Protein AF-A0AAP0H969-F1 (afdb_monomer)

Organism: NCBI:txid3103831

Foldseek 3Di:
DVVVLVVCCVPPVVADDKDFQDWDADAPCLQDPVNQKDWDDVVSNVVDCNDDPVLVCLQVDPDDQVRSWDFAWDQAPVRDIDPGTWTWHWDDDPVDIIIMTHDHSNVSCVVRVVVHDHRDGIDTDMDGDDDPDPPDPDDDDDDDDDDDDDDDPDCVVVVVVVQDCVLLVVLLCLLLVDDQAFDAFDQPDPDPPDPPPPPPDDPDDPDDDDDDPQPDFDWDQFLNDTDTWGADPQRRDGQPPLWDQDPQVSTIHANWFAADVVSRGTHHQQSVLSVLCSLLSVLVVLVVLLVVLVVQLVVQCVVPVDDSVVSCVVVVVSVVSNVVSVVVNVVSVVVSVVVLVCQQQVHGNVCVVVCVPVVHPDSQRPGRVVSNCVRNPDDRDDHPDDPPDDDDPVSVVSVVPDPCVCVVPPPPDDDDPPVPDDDPDDDDDDDDDDDDDDDDDDDDDDDDDDPVVVVVVVVVVVVVVVVVVVVVVVVVVVVVD

Solvent-accessible surface area (backbone atoms only — not comparable to full-atom values): 29654 Å² total; per-residue (Å²): 108,73,66,62,53,52,50,48,34,45,71,74,65,70,47,91,53,82,40,81,48,46,73,48,61,48,48,72,70,46,62,35,71,92,64,22,26,40,79,47,69,50,85,48,42,74,80,41,94,74,68,54,76,65,58,50,48,46,45,64,49,93,66,63,84,86,69,30,51,46,82,40,79,45,72,44,99,84,76,44,70,51,93,62,63,24,35,40,31,61,47,80,52,101,91,48,70,40,40,34,40,24,88,44,39,33,61,57,44,64,79,42,40,93,80,52,60,78,78,35,77,74,41,83,42,72,44,72,72,80,79,91,60,103,59,86,90,70,86,81,82,90,82,85,83,87,82,89,82,85,88,81,88,67,69,67,63,61,55,54,66,71,59,46,69,66,53,49,56,50,24,50,48,45,32,56,71,41,68,25,33,54,55,72,59,48,75,82,67,96,74,73,70,92,72,76,70,71,86,79,58,82,84,83,84,83,84,84,86,82,94,68,89,70,66,70,66,46,77,42,78,45,84,90,41,80,42,78,29,52,58,35,82,93,39,58,39,71,36,53,89,60,35,44,73,39,78,89,77,69,41,38,23,36,49,34,31,49,76,39,79,93,57,72,43,57,36,11,63,54,14,39,50,36,43,53,51,27,42,40,52,49,26,52,46,31,49,48,54,33,53,52,30,51,50,52,39,51,50,47,20,65,77,66,74,43,54,72,69,56,23,30,68,75,39,51,68,40,45,52,46,36,57,50,25,56,59,48,34,58,56,40,36,49,52,33,54,52,52,49,52,26,38,43,52,46,46,38,60,47,44,59,78,64,51,66,48,77,92,37,85,60,66,63,49,71,46,47,71,55,18,39,43,59,65,67,65,51,83,73,71,81,76,74,62,70,93,80,62,80,83,60,74,71,61,55,55,64,70,70,66,52,95,56,65,64,66,76,69,64,79,78,78,81,96,73,87,74,84,73,81,77,80,82,81,78,84,86,83,89,82,88,84,87,86,82,83,80,91,76,95,82,79,92,79,84,82,78,82,60,65,70,58,54,53,53,50,53,54,51,54,51,54,51,51,53,52,51,52,53,52,51,53,60,51,58,57,61,75,75,112

pLDDT: mean 70.91, std 24.09, range [22.77, 98.5]

Structure (mmCIF, N/CA/C/O backbone):
data_AF-A0AAP0H969-F1
#
_entry.id   AF-A0AAP0H969-F1
#
loop_
_atom_site.group_PDB
_atom_site.id
_atom_site.type_symbol
_atom_site.label_atom_id
_atom_site.label_alt_id
_atom_site.label_comp_id
_atom_site.label_asym_id
_atom_site.label_entity_id
_atom_site.label_seq_id
_atom_site.pdbx_PDB_ins_code
_atom_site.Cartn_x
_atom_site.Cartn_y
_atom_site.Cartn_z
_atom_site.occupancy
_atom_site.B_iso_or_equiv
_atom_site.auth_seq_id
_atom_site.auth_comp_id
_atom_site.auth_asym_id
_atom_site.auth_atom_id
_atom_site.pdbx_PDB_model_num
ATOM 1 N N . MET A 1 1 ? 0.855 -32.488 21.140 1.00 57.16 1 MET A N 1
ATOM 2 C CA . MET A 1 1 ? -0.018 -32.029 22.242 1.00 57.16 1 MET A CA 1
ATOM 3 C C . MET A 1 1 ? -0.793 -30.759 21.881 1.00 57.16 1 MET A C 1
ATOM 5 O O . MET A 1 1 ? -2.010 -30.828 21.878 1.00 57.16 1 MET A O 1
ATOM 9 N N . ALA A 1 2 ? -0.150 -29.640 21.509 1.00 58.09 2 ALA A N 1
ATOM 10 C CA . ALA A 1 2 ? -0.858 -28.373 21.246 1.00 58.09 2 ALA A CA 1
ATOM 11 C C . ALA A 1 2 ? -1.920 -28.429 20.121 1.00 58.09 2 ALA A C 1
ATOM 13 O O . ALA A 1 2 ? -3.011 -27.907 20.310 1.00 58.09 2 ALA A O 1
ATOM 14 N N . GLU A 1 3 ? -1.651 -29.081 18.982 1.00 63.78 3 GLU A N 1
ATOM 15 C CA . GLU A 1 3 ? -2.637 -29.186 17.883 1.00 63.78 3 GLU A CA 1
ATOM 16 C C . GLU A 1 3 ? -3.805 -30.135 18.209 1.00 63.78 3 GLU A C 1
ATOM 18 O O . GLU A 1 3 ? -4.959 -29.781 17.998 1.00 63.78 3 GLU A O 1
ATOM 23 N N . GLN A 1 4 ? -3.531 -31.278 18.848 1.00 65.50 4 GLN A N 1
ATOM 24 C CA . GLN A 1 4 ? -4.569 -32.210 19.321 1.00 65.50 4 GLN A CA 1
ATOM 25 C C . GLN A 1 4 ? -5.479 -31.577 20.389 1.00 65.50 4 GLN A C 1
ATOM 27 O O . GLN A 1 4 ? -6.685 -31.802 20.396 1.00 65.50 4 GLN A O 1
ATOM 32 N N . LEU A 1 5 ? -4.913 -30.747 21.274 1.00 63.84 5 LEU A N 1
ATOM 33 C CA . LEU A 1 5 ? -5.665 -29.989 22.277 1.00 63.84 5 LEU A CA 1
ATOM 34 C C . LEU A 1 5 ? -6.575 -28.935 21.627 1.00 63.84 5 LEU A C 1
ATOM 36 O O . LEU A 1 5 ? -7.718 -28.765 22.052 1.00 63.84 5 LEU A O 1
ATOM 40 N N . LYS A 1 6 ? -6.092 -28.245 20.585 1.00 64.56 6 LYS A N 1
ATOM 41 C CA . LYS A 1 6 ? -6.898 -27.281 19.821 1.00 64.56 6 LYS A CA 1
ATOM 42 C C . LYS A 1 6 ? -8.072 -27.956 19.120 1.00 64.56 6 LYS A C 1
ATOM 44 O O . LYS A 1 6 ? -9.184 -27.439 19.180 1.00 64.56 6 LYS A O 1
ATOM 49 N N . GLU A 1 7 ? -7.832 -29.107 18.503 1.00 68.12 7 GLU A N 1
ATOM 50 C CA . GLU A 1 7 ? -8.846 -29.881 17.789 1.00 68.12 7 GLU A CA 1
ATOM 51 C C . GLU A 1 7 ? -9.925 -30.429 18.738 1.00 68.12 7 GLU A C 1
ATOM 53 O O . GLU A 1 7 ? -11.113 -30.195 18.515 1.00 68.12 7 GLU A O 1
ATOM 58 N N . PHE A 1 8 ? -9.527 -31.034 19.864 1.00 66.81 8 PHE A N 1
ATOM 59 C CA . PHE A 1 8 ? -10.452 -31.532 20.892 1.00 66.81 8 PHE A CA 1
ATOM 60 C C . PHE A 1 8 ? -11.351 -30.426 21.462 1.00 66.81 8 PHE A C 1
ATOM 62 O O . PHE A 1 8 ? -12.562 -30.587 21.593 1.00 66.81 8 PHE A O 1
ATOM 69 N N . ILE A 1 9 ? -10.792 -29.253 21.762 1.00 60.72 9 ILE A N 1
ATOM 70 C CA . ILE A 1 9 ? -11.571 -28.144 22.330 1.00 60.72 9 ILE A CA 1
ATOM 71 C C . ILE A 1 9 ? -12.505 -27.509 21.288 1.00 60.72 9 ILE A C 1
ATOM 73 O O . ILE A 1 9 ? -13.630 -27.127 21.633 1.00 60.72 9 ILE A O 1
ATOM 77 N N . ALA A 1 10 ? -12.066 -27.401 20.031 1.00 62.59 10 ALA A N 1
ATOM 78 C CA . ALA A 1 10 ? -12.875 -26.847 18.948 1.00 62.59 10 ALA A CA 1
ATOM 79 C C . ALA A 1 10 ? -14.068 -27.753 18.603 1.00 62.59 10 ALA A C 1
ATOM 81 O O . ALA A 1 10 ? -15.178 -27.255 18.406 1.00 62.59 10 ALA A O 1
ATOM 82 N N . ILE A 1 11 ? -13.849 -29.070 18.571 1.00 61.59 11 ILE A N 1
ATOM 83 C CA . ILE A 1 11 ? -14.847 -30.061 18.152 1.00 61.59 11 ILE A CA 1
ATOM 84 C C . ILE A 1 11 ? -15.749 -30.474 19.321 1.00 61.59 11 ILE A C 1
ATOM 86 O O . ILE A 1 11 ? -16.973 -30.463 19.190 1.00 61.59 11 ILE A O 1
ATOM 90 N N . GLU A 1 12 ? -15.167 -30.803 20.475 1.00 60.12 12 GLU A N 1
ATOM 91 C CA . GLU A 1 12 ? -15.878 -31.473 21.570 1.00 60.12 12 GLU A CA 1
ATOM 92 C C . GLU A 1 12 ? -16.377 -30.488 22.635 1.00 60.12 12 GLU A C 1
ATOM 94 O O . GLU A 1 12 ? -17.514 -30.587 23.097 1.00 60.12 12 GLU A O 1
ATOM 99 N N . MET A 1 13 ? -15.585 -29.460 22.965 1.00 58.41 13 MET A N 1
ATOM 100 C CA . MET A 1 13 ? -15.967 -28.442 23.960 1.00 58.41 13 MET A CA 1
ATOM 101 C C . MET A 1 13 ? -16.641 -27.189 23.366 1.00 58.41 13 MET A C 1
ATOM 103 O O . MET A 1 13 ? -17.034 -26.292 24.121 1.00 58.41 13 MET A O 1
ATOM 107 N N . ARG A 1 14 ? -16.778 -27.101 22.029 1.00 57.84 14 ARG A N 1
ATOM 108 C CA . ARG A 1 14 ? -17.300 -25.925 21.291 1.00 57.84 14 ARG A CA 1
ATOM 109 C C . ARG A 1 14 ? -16.652 -24.603 21.749 1.00 57.84 14 ARG A C 1
ATOM 111 O O . ARG A 1 14 ? -17.322 -23.580 21.914 1.00 57.84 14 ARG A O 1
ATOM 118 N N . GLY A 1 15 ? -15.352 -24.627 22.044 1.00 54.31 15 GLY A N 1
ATOM 119 C CA . GLY A 1 15 ? -14.574 -23.460 22.466 1.00 54.31 15 GLY A CA 1
ATOM 120 C C . GLY A 1 15 ? -13.807 -22.841 21.300 1.00 54.31 15 GLY A C 1
ATOM 121 O O . GLY A 1 15 ? -13.192 -23.564 20.529 1.00 54.31 15 GLY A O 1
ATOM 122 N N . SER A 1 16 ? -13.821 -21.510 21.170 1.00 53.31 16 SER A N 1
ATOM 123 C CA . SER A 1 16 ? -13.221 -20.808 20.022 1.00 53.31 16 SER A CA 1
ATOM 124 C C . SER A 1 16 ? -11.911 -20.065 20.320 1.00 53.31 16 SER A C 1
ATOM 126 O O . SER A 1 16 ? -11.295 -19.563 19.386 1.00 53.31 16 SER A O 1
ATOM 128 N N . ASP A 1 17 ? -11.483 -19.960 21.584 1.00 61.09 17 ASP A N 1
ATOM 129 C CA . ASP A 1 17 ? -10.310 -19.154 21.964 1.00 61.09 17 ASP A CA 1
ATOM 130 C C . ASP A 1 17 ? -9.512 -19.818 23.101 1.00 61.09 17 ASP A C 1
ATOM 132 O O . ASP A 1 17 ? -9.877 -19.735 24.278 1.00 61.09 17 ASP A O 1
ATOM 136 N N . ILE A 1 18 ? -8.444 -20.529 22.725 1.00 66.69 18 ILE A N 1
ATOM 137 C CA . ILE A 1 18 ? -7.465 -21.127 23.642 1.00 66.69 18 ILE A CA 1
ATOM 138 C C . ILE A 1 18 ? -6.246 -20.216 23.663 1.00 66.69 18 ILE A C 1
ATOM 140 O O . ILE A 1 18 ? -5.644 -19.956 22.619 1.00 66.69 18 ILE A O 1
ATOM 144 N N . LYS A 1 19 ? -5.846 -19.773 24.854 1.00 68.81 19 LYS A N 1
ATOM 145 C CA . LYS A 1 19 ? -4.654 -18.944 25.035 1.00 68.81 19 LYS A CA 1
ATOM 146 C C . LYS A 1 19 ? -3.649 -19.638 25.937 1.00 68.81 19 LYS A C 1
ATOM 148 O O . LYS A 1 19 ? -4.025 -20.274 26.921 1.00 68.81 19 LYS A O 1
ATOM 153 N N . LEU A 1 20 ? -2.371 -19.507 25.591 1.00 74.06 20 LEU A N 1
ATOM 154 C CA . LEU A 1 20 ? -1.280 -19.876 26.484 1.00 74.06 20 LEU A CA 1
ATOM 155 C C . LEU A 1 20 ? -1.311 -18.900 27.663 1.00 74.06 20 LEU A C 1
ATOM 157 O O . LEU A 1 20 ? -1.210 -17.692 27.459 1.00 74.06 20 LEU A O 1
ATOM 161 N N . VAL A 1 21 ? -1.510 -19.415 28.873 1.00 72.31 21 VAL A N 1
ATOM 162 C CA . VAL A 1 21 ? -1.667 -18.600 30.083 1.00 72.31 21 VAL A CA 1
ATOM 163 C C . VAL A 1 21 ? -0.302 -18.281 30.671 1.00 72.31 21 VAL A C 1
ATOM 165 O O . VAL A 1 21 ? 0.011 -17.114 30.900 1.00 72.31 21 VAL A O 1
ATOM 168 N N . PHE A 1 22 ? 0.513 -19.312 30.899 1.00 77.56 22 PHE A N 1
ATOM 169 C CA . PHE A 1 22 ? 1.879 -19.174 31.384 1.00 77.56 22 PHE A CA 1
ATOM 170 C C . PHE A 1 22 ? 2.705 -20.433 31.111 1.00 77.56 22 PHE A C 1
ATOM 172 O O . PHE A 1 22 ? 2.184 -21.514 30.829 1.00 77.56 22 PHE A O 1
ATOM 179 N N . GLN A 1 23 ? 4.010 -20.247 31.240 1.00 82.88 23 GLN A N 1
ATOM 180 C CA . GLN A 1 23 ? 5.067 -21.219 31.054 1.00 82.88 23 GLN A CA 1
ATOM 181 C C . GLN A 1 23 ? 5.883 -21.323 32.344 1.00 82.88 23 GLN A C 1
ATOM 183 O O . GLN A 1 23 ? 6.431 -20.322 32.821 1.00 82.88 23 GLN A O 1
ATOM 188 N N . LYS A 1 24 ? 5.961 -22.520 32.936 1.00 81.44 24 LYS A N 1
ATOM 189 C CA . LYS A 1 24 ? 6.675 -22.732 34.206 1.00 81.44 24 LYS A CA 1
ATOM 190 C C . LYS A 1 24 ? 7.441 -24.058 34.233 1.00 81.44 24 LYS A C 1
ATOM 192 O O . LYS A 1 24 ? 7.007 -25.053 33.664 1.00 81.44 24 LYS A O 1
ATOM 197 N N . VAL A 1 25 ? 8.587 -24.043 34.918 1.00 83.56 25 VAL A N 1
ATOM 198 C CA . VAL A 1 25 ? 9.307 -25.243 35.366 1.00 83.56 25 VAL A CA 1
ATOM 199 C C . VAL A 1 25 ? 8.733 -25.671 36.713 1.00 83.56 25 VAL A C 1
ATOM 201 O O . VAL A 1 25 ? 8.605 -24.846 37.621 1.00 83.56 25 VAL A O 1
ATOM 204 N N . PHE A 1 26 ? 8.376 -26.945 36.842 1.00 83.31 26 PHE A N 1
ATOM 205 C CA . PHE A 1 26 ? 7.878 -27.491 38.100 1.00 83.31 26 PHE A CA 1
ATOM 206 C C . PHE A 1 26 ? 9.031 -27.762 39.064 1.00 83.31 26 PHE A C 1
ATOM 208 O O . PHE A 1 26 ? 9.969 -28.493 38.736 1.00 83.31 26 PHE A O 1
ATOM 215 N N . TYR A 1 27 ? 8.939 -27.169 40.253 1.00 83.44 27 TYR A N 1
ATOM 216 C CA . TYR A 1 27 ? 9.894 -27.369 41.339 1.00 83.44 27 TYR A CA 1
ATOM 217 C C . TYR A 1 27 ? 9.342 -28.361 42.364 1.00 83.44 27 TYR A C 1
ATOM 219 O O . TYR A 1 27 ? 8.133 -28.566 42.452 1.00 83.44 27 TYR A O 1
ATOM 227 N N . ARG A 1 28 ? 10.214 -28.896 43.226 1.00 82.62 28 ARG A N 1
ATOM 228 C CA . ARG A 1 28 ? 9.840 -29.790 44.336 1.00 82.62 28 ARG A CA 1
ATOM 229 C C . ARG A 1 28 ? 8.689 -29.260 45.201 1.00 82.62 28 ARG A C 1
ATOM 231 O O . ARG A 1 28 ? 7.861 -30.021 45.686 1.00 82.62 28 ARG A O 1
ATOM 238 N N . SER A 1 29 ? 8.615 -27.945 45.402 1.00 83.56 29 SER A N 1
ATOM 239 C CA . SER A 1 29 ? 7.523 -27.311 46.151 1.00 83.56 29 SER A CA 1
ATOM 240 C C . SER A 1 29 ? 6.157 -27.441 45.471 1.00 83.56 29 SER A C 1
ATOM 242 O O . SER A 1 29 ? 5.151 -27.491 46.170 1.00 83.56 29 SER A O 1
ATOM 244 N N . ASP A 1 30 ? 6.114 -27.537 44.141 1.00 84.19 30 ASP A N 1
ATOM 245 C CA . ASP A 1 30 ? 4.881 -27.743 43.381 1.00 84.19 30 ASP A CA 1
ATOM 246 C C . ASP A 1 30 ? 4.470 -29.235 43.360 1.00 84.19 30 ASP A C 1
ATOM 248 O O . ASP A 1 30 ? 3.314 -29.542 43.096 1.00 84.19 30 ASP A O 1
ATOM 252 N N . THR A 1 31 ? 5.368 -30.183 43.658 1.00 82.38 31 THR A N 1
ATOM 253 C CA . THR A 1 31 ? 5.072 -31.635 43.617 1.00 82.38 31 THR A CA 1
ATOM 254 C C . THR A 1 31 ? 4.780 -32.240 44.996 1.00 82.38 31 THR A C 1
ATOM 256 O O . THR A 1 31 ? 4.167 -33.306 45.101 1.00 82.38 31 THR A O 1
ATOM 259 N N . LEU A 1 32 ? 5.160 -31.552 46.078 1.00 85.56 32 LEU A N 1
ATOM 260 C CA . LEU A 1 32 ? 4.980 -32.013 47.457 1.00 85.56 32 LEU A CA 1
ATOM 261 C C . LEU A 1 32 ? 3.502 -32.159 47.858 1.00 85.56 32 LEU A C 1
ATOM 263 O O . LEU A 1 32 ? 2.730 -31.196 47.867 1.00 85.56 32 LEU A O 1
ATOM 267 N N . LYS A 1 33 ? 3.137 -33.360 48.330 1.00 86.62 33 LYS A N 1
ATOM 268 C CA . LYS A 1 33 ? 1.791 -33.673 48.846 1.00 86.62 33 LYS A CA 1
ATOM 269 C C . LYS A 1 33 ? 1.359 -32.767 50.001 1.00 86.62 33 LYS A C 1
ATOM 271 O O . LYS A 1 33 ? 0.181 -32.453 50.116 1.00 86.62 33 LYS A O 1
ATOM 276 N N . SER A 1 34 ? 2.299 -32.356 50.852 1.00 86.19 34 SER A N 1
ATOM 277 C CA . SER A 1 34 ? 2.028 -31.493 52.008 1.00 86.19 34 SER A CA 1
ATOM 278 C C . SER A 1 34 ? 1.572 -30.087 51.617 1.00 86.19 34 SER A C 1
ATOM 280 O O . SER A 1 34 ? 0.820 -29.470 52.363 1.00 86.19 34 SER A O 1
ATOM 282 N N . LEU A 1 35 ? 2.013 -29.588 50.458 1.00 84.56 35 LEU A N 1
ATOM 283 C CA . LEU A 1 35 ? 1.648 -28.266 49.955 1.00 84.56 35 LEU A CA 1
ATOM 284 C C . LEU A 1 35 ? 0.406 -28.331 49.059 1.00 84.56 35 LEU A C 1
ATOM 286 O O . LEU A 1 35 ? -0.438 -27.443 49.142 1.00 84.56 35 LEU A O 1
ATOM 290 N N . ASN A 1 36 ? 0.266 -29.390 48.248 1.00 88.62 36 ASN A N 1
ATOM 291 C CA . ASN A 1 36 ? -0.905 -29.644 47.394 1.00 88.62 36 ASN A CA 1
ATOM 292 C C . ASN A 1 36 ? -1.357 -28.403 46.594 1.00 88.62 36 ASN A C 1
ATOM 294 O O . ASN A 1 36 ? -2.546 -28.070 46.529 1.00 88.62 36 ASN A O 1
ATOM 298 N N . MET A 1 37 ? -0.386 -27.683 46.030 1.00 88.56 37 MET A N 1
ATOM 299 C CA . MET A 1 37 ? -0.633 -26.432 45.330 1.00 88.56 37 MET A CA 1
ATOM 300 C C . MET A 1 37 ? 0.379 -26.180 44.215 1.00 88.56 37 MET A C 1
ATOM 302 O O . MET A 1 37 ? 1.546 -26.542 44.346 1.00 88.56 37 MET A O 1
ATOM 306 N N . LEU A 1 38 ? -0.064 -25.496 43.161 1.00 88.38 38 LEU A N 1
ATOM 307 C CA . LEU A 1 38 ? 0.793 -24.968 42.104 1.00 88.38 38 LEU A CA 1
ATOM 308 C C . LEU A 1 38 ? 0.883 -23.450 42.212 1.00 88.38 38 LEU A C 1
ATOM 310 O O . LEU A 1 38 ? -0.125 -22.754 42.074 1.00 88.38 38 LEU A O 1
ATOM 314 N N . ASN A 1 39 ? 2.100 -22.931 42.375 1.00 87.62 39 ASN A N 1
ATOM 315 C CA . ASN A 1 39 ? 2.350 -21.492 42.289 1.00 87.62 39 ASN A CA 1
ATOM 316 C C . ASN A 1 39 ? 2.423 -21.030 40.830 1.00 87.62 39 ASN A C 1
ATOM 318 O O . ASN A 1 39 ? 3.146 -21.632 40.030 1.00 87.62 39 ASN A O 1
ATOM 322 N N . MET A 1 40 ? 1.766 -19.919 40.501 1.00 86.25 40 MET A N 1
ATOM 323 C CA . MET A 1 40 ? 1.723 -19.378 39.142 1.00 86.25 40 MET A CA 1
ATOM 324 C C . MET A 1 40 ? 2.574 -18.099 39.004 1.00 86.25 40 MET A C 1
ATOM 326 O O . MET A 1 40 ? 2.479 -17.204 39.840 1.00 86.25 40 MET A O 1
ATOM 330 N N . PRO A 1 41 ? 3.405 -17.961 37.954 1.00 81.00 41 PRO A N 1
ATOM 331 C CA . PRO A 1 41 ? 4.334 -16.840 37.813 1.00 81.00 41 PRO A CA 1
ATOM 332 C C . PRO A 1 41 ? 3.613 -15.534 37.432 1.00 81.00 41 PRO A C 1
ATOM 334 O O . PRO A 1 41 ? 3.247 -15.330 36.275 1.00 81.00 41 PRO A O 1
ATOM 337 N N . ILE A 1 42 ? 3.456 -14.611 38.389 1.00 78.94 42 ILE A N 1
ATOM 338 C CA . ILE A 1 42 ? 2.641 -13.394 38.206 1.00 78.94 42 ILE A CA 1
ATOM 339 C C . ILE A 1 42 ? 3.085 -12.485 37.049 1.00 78.94 42 ILE A C 1
ATOM 341 O O . ILE A 1 42 ? 2.235 -11.935 36.352 1.00 78.94 42 ILE A O 1
ATOM 345 N N . ASN A 1 43 ? 4.390 -12.393 36.774 1.00 79.31 43 ASN A N 1
ATOM 346 C CA . ASN A 1 43 ? 4.926 -11.557 35.690 1.00 79.31 43 ASN A CA 1
ATOM 347 C C . ASN A 1 43 ? 4.433 -11.990 34.297 1.00 79.31 43 ASN A C 1
ATOM 349 O O . ASN A 1 43 ? 4.385 -11.176 33.382 1.00 79.31 43 ASN A O 1
ATOM 353 N N . GLN A 1 44 ? 4.062 -13.264 34.124 1.00 76.62 44 GLN A N 1
ATOM 354 C CA . GLN A 1 44 ? 3.492 -13.764 32.867 1.00 76.62 44 GLN A CA 1
ATOM 355 C C . GLN A 1 44 ? 1.966 -13.603 32.817 1.00 76.62 44 GLN A C 1
ATOM 357 O O . GLN A 1 44 ? 1.389 -13.508 31.738 1.00 76.62 44 GLN A O 1
ATOM 362 N N . LEU A 1 45 ? 1.315 -13.533 33.982 1.00 73.38 45 LEU A N 1
ATOM 363 C CA . LEU A 1 45 ? -0.138 -13.415 34.107 1.00 73.38 45 LEU A CA 1
ATOM 364 C C . LEU A 1 45 ? -0.647 -11.976 33.952 1.00 73.38 45 LEU A C 1
ATOM 366 O O . LEU A 1 45 ? -1.816 -11.793 33.639 1.00 73.38 45 LEU A O 1
ATOM 370 N N . GLN A 1 46 ? 0.201 -10.961 34.159 1.00 63.09 46 GLN A N 1
ATOM 371 C CA . GLN A 1 46 ? -0.173 -9.547 33.992 1.00 63.09 46 GLN A CA 1
ATOM 372 C C . GLN A 1 46 ? -0.278 -9.104 32.522 1.00 63.09 46 GLN A C 1
ATOM 374 O O . GLN A 1 46 ? -0.998 -8.156 32.226 1.00 63.09 46 GLN A O 1
ATOM 379 N N . ASN A 1 47 ? 0.414 -9.788 31.604 1.00 54.31 47 ASN A N 1
ATOM 380 C CA . ASN A 1 47 ? 0.458 -9.425 30.179 1.00 54.31 47 ASN A CA 1
ATOM 381 C C . ASN A 1 47 ? -0.642 -10.093 29.340 1.00 54.31 47 ASN A C 1
ATOM 383 O O . ASN A 1 47 ? -0.902 -9.679 28.213 1.00 54.31 47 ASN A O 1
ATOM 387 N N . ASN A 1 48 ? -1.274 -11.133 29.880 1.00 53.59 48 ASN A N 1
ATOM 388 C CA . ASN A 1 48 ? -2.315 -11.907 29.219 1.00 53.59 48 ASN A CA 1
ATOM 389 C C . ASN A 1 48 ? -3.650 -11.615 29.917 1.00 53.59 48 ASN A C 1
ATOM 391 O O . ASN A 1 48 ? -3.665 -11.467 31.133 1.00 53.59 48 ASN A O 1
ATOM 395 N N . ASP A 1 49 ? -4.767 -11.554 29.182 1.00 63.78 49 ASP A N 1
ATOM 396 C CA . ASP A 1 49 ? -6.135 -11.396 29.724 1.00 63.78 49 ASP A CA 1
ATOM 397 C C . ASP A 1 49 ? -6.561 -12.598 30.615 1.00 63.78 49 ASP A C 1
ATOM 399 O O . ASP A 1 49 ? -7.496 -13.326 30.276 1.00 63.78 49 ASP A O 1
ATOM 403 N N . PHE A 1 50 ? -5.836 -12.883 31.699 1.00 74.50 50 PHE A N 1
ATOM 404 C CA . PHE A 1 50 ? -5.950 -14.108 32.490 1.00 74.50 50 PHE A CA 1
ATOM 405 C C . PHE A 1 50 ? -7.220 -14.137 33.343 1.00 74.50 50 PHE A C 1
ATOM 407 O O . PHE A 1 50 ? -7.881 -15.169 33.399 1.00 74.50 50 PHE A O 1
ATOM 414 N N . LEU A 1 51 ? -7.569 -13.010 33.971 1.00 74.25 51 LEU A N 1
ATOM 415 C CA . LEU A 1 51 ? -8.771 -12.860 34.792 1.00 74.25 51 LEU A CA 1
ATOM 416 C C . LEU A 1 51 ? -9.582 -11.656 34.325 1.00 74.25 51 LEU A C 1
ATOM 418 O O . LEU A 1 51 ? -9.024 -10.616 33.971 1.00 74.25 51 LEU A O 1
ATOM 422 N N . ASN A 1 52 ? -10.904 -11.783 34.353 1.00 74.38 52 ASN A N 1
ATOM 423 C CA . ASN A 1 52 ? -11.810 -10.665 34.114 1.00 74.38 52 ASN A CA 1
ATOM 424 C C . ASN A 1 52 ? -12.045 -9.841 35.398 1.00 74.38 52 ASN A C 1
ATOM 426 O O . ASN A 1 52 ? -11.734 -10.269 36.509 1.00 74.38 52 ASN A O 1
ATOM 430 N N . SER A 1 53 ? -12.621 -8.643 35.266 1.00 71.94 53 SER A N 1
ATOM 431 C CA . SER A 1 53 ? -12.843 -7.734 36.403 1.00 71.94 53 SER A CA 1
ATOM 432 C C . SER A 1 53 ? -13.726 -8.331 37.509 1.00 71.94 53 SER A C 1
ATOM 434 O O . SER A 1 53 ? -13.544 -7.999 38.677 1.00 71.94 53 SER A O 1
ATOM 436 N N . HIS A 1 54 ? -14.659 -9.226 37.172 1.00 75.62 54 HIS A N 1
ATOM 437 C CA . HIS A 1 54 ? -15.517 -9.895 38.151 1.00 75.62 54 HIS A CA 1
ATOM 438 C C . HIS A 1 54 ? -14.744 -10.954 38.952 1.00 75.62 54 HIS A C 1
ATOM 440 O O . HIS A 1 54 ? -14.810 -10.970 40.178 1.00 75.62 54 HIS A O 1
ATOM 446 N N . GLU A 1 55 ? -13.940 -11.773 38.279 1.00 78.31 55 GLU A N 1
ATOM 447 C CA . GLU A 1 55 ? -13.044 -12.760 38.894 1.00 78.31 55 GLU A CA 1
ATOM 448 C C . GLU A 1 55 ? -12.001 -12.094 39.798 1.00 78.31 55 GLU A C 1
ATOM 450 O O . GLU A 1 55 ? -11.755 -12.545 40.917 1.00 78.31 55 GLU A O 1
ATOM 455 N N . ILE A 1 56 ? -11.445 -10.963 39.355 1.00 77.38 56 ILE A N 1
ATOM 456 C CA . ILE A 1 56 ? -10.540 -10.139 40.162 1.00 77.38 56 ILE A CA 1
ATOM 457 C C . ILE A 1 56 ? -11.243 -9.659 41.437 1.00 77.38 56 ILE A C 1
ATOM 459 O O . ILE A 1 56 ? -10.643 -9.702 42.509 1.00 77.38 56 ILE A O 1
ATOM 463 N N . ASN A 1 57 ? -12.509 -9.243 41.356 1.00 76.62 57 ASN A N 1
ATOM 464 C CA . ASN A 1 57 ? -13.277 -8.809 42.524 1.00 76.62 57 ASN A CA 1
ATOM 465 C C . ASN A 1 57 ? -13.567 -9.961 43.498 1.00 76.62 57 ASN A C 1
ATOM 467 O O . ASN A 1 57 ? -13.444 -9.760 44.704 1.00 76.62 57 ASN A O 1
ATOM 471 N N . ILE A 1 58 ? -13.875 -11.164 42.997 1.00 80.50 58 ILE A N 1
ATOM 472 C CA . ILE A 1 58 ? -14.056 -12.367 43.831 1.00 80.50 58 ILE A CA 1
ATOM 473 C C . ILE A 1 58 ? -12.765 -12.683 44.596 1.00 80.50 58 ILE A C 1
ATOM 475 O O . ILE A 1 58 ? -12.788 -12.901 45.806 1.00 80.50 58 ILE A O 1
ATOM 479 N N . LEU A 1 59 ? -11.618 -12.656 43.913 1.00 81.12 59 LEU A N 1
ATOM 480 C CA . LEU A 1 59 ? -10.324 -12.924 44.543 1.00 81.12 59 LEU A CA 1
ATOM 481 C C . LEU A 1 59 ? -9.874 -11.795 45.489 1.00 81.12 59 LEU A C 1
ATOM 483 O O . LEU A 1 59 ? -9.148 -12.059 46.448 1.00 81.12 59 LEU A O 1
ATOM 487 N N . ASN A 1 60 ? -10.298 -10.549 45.241 1.00 75.31 60 ASN A N 1
ATOM 488 C CA . ASN A 1 60 ? -9.993 -9.369 46.063 1.00 75.31 60 ASN A CA 1
ATOM 489 C C . ASN A 1 60 ? -10.958 -9.135 47.236 1.00 75.31 60 ASN A C 1
ATOM 491 O O . ASN A 1 60 ? -10.734 -8.186 47.992 1.00 75.31 60 ASN A O 1
ATOM 495 N N . GLY A 1 61 ? -12.005 -9.951 47.389 1.00 70.00 61 GLY A N 1
ATOM 496 C CA . GLY A 1 61 ? -13.041 -9.763 48.403 1.00 70.00 61 GLY A CA 1
ATOM 497 C C . GLY A 1 61 ? -12.491 -9.605 49.827 1.00 70.00 61 GLY A C 1
ATOM 498 O O . GLY A 1 61 ? -11.502 -10.226 50.213 1.00 70.00 61 GLY A O 1
ATOM 499 N N . THR A 1 62 ? -13.149 -8.784 50.645 1.00 56.72 62 THR A N 1
ATOM 500 C CA . THR A 1 62 ? -12.784 -8.527 52.054 1.00 56.72 62 THR A CA 1
ATOM 501 C C . THR A 1 62 ? -13.274 -9.610 53.029 1.00 56.72 62 THR A C 1
ATOM 503 O O . THR A 1 62 ? -13.098 -9.471 54.237 1.00 56.72 62 THR A O 1
ATOM 506 N N . GLY A 1 63 ? -13.883 -10.689 52.519 1.00 60.09 63 GLY A N 1
ATOM 507 C CA . GLY A 1 63 ? -14.399 -11.811 53.307 1.00 60.09 63 GLY A CA 1
ATOM 508 C C . GLY A 1 63 ? -13.332 -12.822 53.772 1.00 60.09 63 GLY A C 1
ATOM 509 O O . GLY A 1 63 ? -12.140 -12.658 53.498 1.00 60.09 63 GLY A O 1
A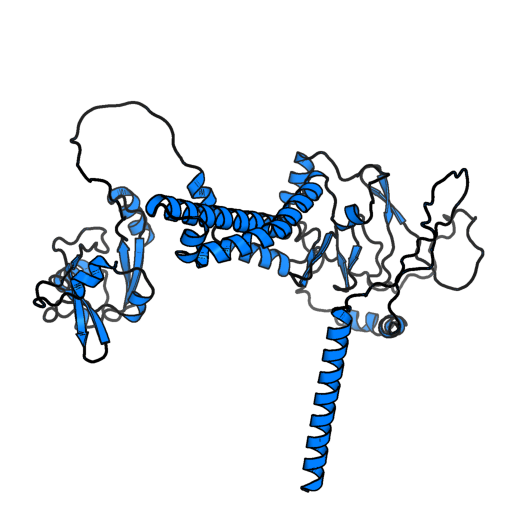TOM 510 N N . PRO A 1 64 ? -13.744 -13.897 54.477 1.00 59.56 64 PRO A N 1
ATOM 511 C CA . PRO A 1 64 ? -12.854 -14.968 54.925 1.00 59.56 64 PRO A CA 1
ATOM 512 C C . PRO A 1 64 ? -12.045 -15.573 53.766 1.00 59.56 64 PRO A C 1
ATOM 514 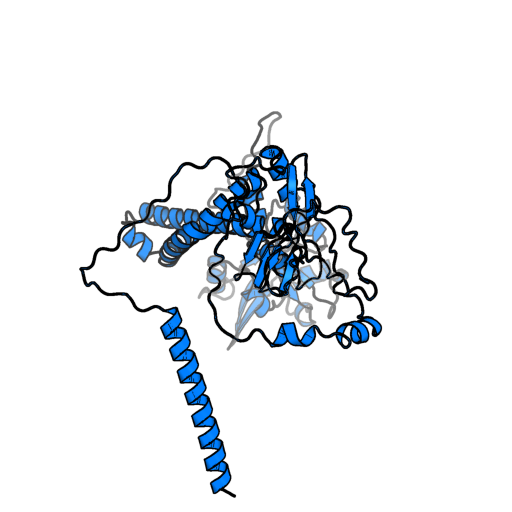O O . PRO A 1 64 ? -12.596 -15.881 52.709 1.00 59.56 64 PRO A O 1
ATOM 517 N N . LYS A 1 65 ? -10.745 -15.829 53.984 1.00 56.78 65 LYS A N 1
ATOM 518 C CA . LYS A 1 65 ? -9.805 -16.381 52.975 1.00 56.78 65 LYS A CA 1
ATOM 519 C C . LYS A 1 65 ? -10.246 -17.713 52.339 1.00 56.78 65 LYS A C 1
ATOM 521 O O . LYS A 1 65 ? -9.666 -18.139 51.340 1.00 56.78 65 LYS A O 1
ATOM 526 N N . GLU A 1 66 ? -11.225 -18.397 52.922 1.00 57.59 66 GLU A N 1
ATOM 527 C CA . GLU A 1 66 ? -11.778 -19.650 52.404 1.00 57.59 66 GLU A CA 1
ATOM 528 C C . GLU A 1 66 ? -12.815 -19.457 51.291 1.00 57.59 66 GLU A C 1
ATOM 530 O O . GLU A 1 66 ? -12.972 -20.366 50.477 1.00 57.59 66 GLU A O 1
ATOM 535 N N . ILE A 1 67 ? -13.450 -18.280 51.218 1.00 61.84 67 ILE A N 1
ATOM 536 C CA . ILE A 1 67 ? -14.544 -17.964 50.282 1.00 61.84 67 ILE A CA 1
ATOM 537 C C . ILE A 1 67 ? -14.018 -17.290 49.002 1.00 61.84 67 ILE A C 1
ATOM 539 O O . ILE A 1 67 ? -14.600 -17.441 47.933 1.00 61.84 67 ILE A O 1
ATOM 543 N N . ASN A 1 68 ? -12.868 -16.613 49.074 1.00 77.12 68 ASN A N 1
ATOM 544 C CA . ASN A 1 68 ? -12.267 -15.900 47.940 1.00 77.12 68 ASN A CA 1
ATOM 545 C C . ASN A 1 68 ? -11.474 -16.853 47.026 1.00 77.12 68 ASN A C 1
ATOM 547 O O . ASN A 1 68 ? -10.240 -16.803 46.962 1.00 77.12 68 ASN A O 1
ATOM 551 N N . ALA A 1 69 ? -12.172 -17.767 46.359 1.00 82.75 69 ALA A N 1
ATOM 552 C CA . ALA A 1 69 ? -11.586 -18.702 45.410 1.00 82.75 69 ALA A CA 1
ATOM 553 C C . ALA A 1 69 ? -12.489 -18.890 44.190 1.00 82.75 69 ALA A C 1
ATOM 555 O O . ALA A 1 69 ? -13.709 -18.828 44.301 1.00 82.75 69 ALA A O 1
ATOM 556 N N . ILE A 1 70 ? -11.877 -19.159 43.040 1.00 83.88 70 ILE A N 1
ATOM 557 C CA . ILE A 1 70 ? -12.590 -19.489 41.803 1.00 83.88 70 ILE A CA 1
ATOM 558 C C . ILE A 1 70 ? -12.397 -20.975 41.527 1.00 83.88 70 ILE A C 1
ATOM 560 O O . ILE A 1 70 ? -11.270 -21.471 41.582 1.00 83.88 70 ILE A O 1
ATOM 564 N N . GLU A 1 71 ? -13.481 -21.686 41.237 1.00 83.44 71 GLU A N 1
ATOM 565 C CA . GLU A 1 71 ? -13.416 -23.081 40.808 1.00 83.44 71 GLU A CA 1
ATOM 566 C C . GLU A 1 71 ? -12.969 -23.157 39.347 1.00 83.44 71 GLU A C 1
ATOM 568 O O . GLU A 1 71 ? -13.586 -22.593 38.445 1.00 83.44 71 GLU A O 1
ATOM 573 N N . VAL A 1 72 ? -11.857 -23.848 39.124 1.00 82.19 72 VAL A N 1
ATOM 574 C CA . VAL A 1 72 ? -11.199 -23.994 37.833 1.00 82.19 72 VAL A CA 1
ATOM 575 C C . VAL A 1 72 ? -11.179 -25.478 37.474 1.00 82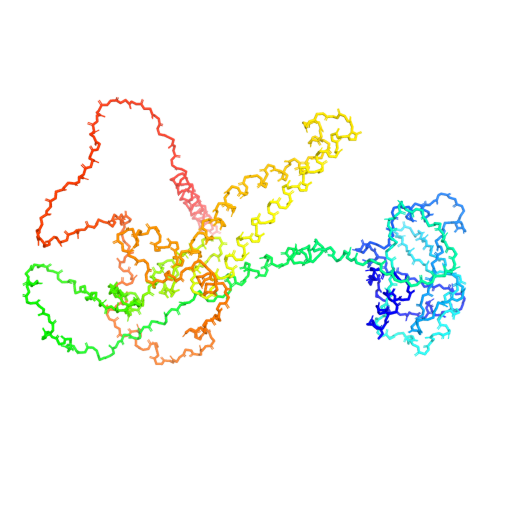.19 72 VAL A C 1
ATOM 577 O O . VAL A 1 72 ? -10.473 -26.265 38.115 1.00 82.19 72 VAL A O 1
ATOM 580 N N . PRO A 1 73 ? -11.946 -25.897 36.458 1.00 81.75 73 PRO A N 1
ATOM 581 C CA . PRO A 1 73 ? -11.855 -27.250 35.944 1.00 81.75 73 PRO A CA 1
ATOM 582 C C . PRO A 1 73 ? -10.553 -27.401 35.141 1.00 81.75 73 PRO A C 1
ATOM 584 O O . PRO A 1 73 ? -10.217 -26.540 34.327 1.00 81.75 73 PRO A O 1
ATOM 587 N N . LEU A 1 74 ? -9.811 -28.489 35.370 1.00 80.81 74 LEU A N 1
ATOM 588 C CA . LEU A 1 74 ? -8.514 -28.720 34.731 1.00 80.81 74 LEU A CA 1
ATOM 589 C C . LEU A 1 74 ? -8.595 -29.873 33.725 1.00 80.81 74 LEU A C 1
ATOM 591 O O . LEU A 1 74 ? -9.113 -30.946 34.034 1.00 80.81 74 LEU A O 1
ATOM 595 N N . LEU A 1 75 ? -8.067 -29.645 32.524 1.00 81.31 75 LEU A N 1
ATOM 596 C CA . LEU A 1 75 ? -7.946 -30.652 31.473 1.00 81.31 75 LEU A CA 1
ATOM 597 C C . LEU A 1 75 ? -6.508 -31.182 31.462 1.00 81.31 75 LEU A C 1
ATOM 599 O O . LEU A 1 75 ? -5.563 -30.405 31.327 1.00 81.31 75 LEU A O 1
ATOM 603 N N . GLY A 1 76 ? -6.339 -32.494 31.630 1.00 78.62 76 GLY A N 1
ATOM 604 C CA . GLY A 1 76 ? -5.019 -33.125 31.659 1.00 78.62 76 GLY A CA 1
ATOM 605 C C . GLY A 1 76 ? -4.376 -33.298 30.274 1.00 78.62 76 GLY A C 1
ATOM 606 O O . GLY A 1 76 ? -5.065 -33.200 29.255 1.00 78.62 76 GLY A O 1
ATOM 607 N N . PRO A 1 77 ? -3.076 -33.648 30.211 1.00 77.56 77 PRO A N 1
ATOM 608 C CA . PRO A 1 77 ? -2.361 -33.966 28.965 1.00 77.56 77 PRO A CA 1
ATOM 609 C C . PRO A 1 77 ? -3.013 -35.064 28.109 1.00 77.56 77 PRO A C 1
ATOM 611 O O . PRO A 1 77 ? -2.812 -35.110 26.899 1.00 77.56 77 PRO A O 1
ATOM 614 N N . THR A 1 78 ? -3.812 -35.940 28.726 1.00 77.31 78 THR A N 1
ATOM 615 C CA . THR A 1 78 ? -4.563 -37.024 28.067 1.00 77.31 78 THR A CA 1
ATOM 616 C C . THR A 1 78 ? -5.926 -36.591 27.518 1.00 77.31 78 THR A C 1
ATOM 618 O O . THR A 1 78 ? -6.708 -37.443 27.102 1.00 77.31 78 THR A O 1
ATOM 621 N N . LEU A 1 79 ? -6.225 -35.284 27.530 1.00 74.31 79 LEU A N 1
ATOM 622 C CA . LEU A 1 79 ? -7.507 -34.701 27.114 1.00 74.31 79 LEU A CA 1
ATOM 623 C C . LEU A 1 79 ? -8.707 -35.203 27.935 1.00 74.31 79 LEU A C 1
ATOM 625 O O . LEU A 1 79 ? -9.850 -35.152 27.491 1.00 74.31 79 LEU A O 1
ATOM 629 N N . LYS A 1 80 ? -8.458 -35.651 29.170 1.00 77.88 80 LYS A N 1
ATOM 630 C CA . LYS A 1 80 ? -9.497 -36.003 30.142 1.00 77.88 80 LYS A CA 1
ATOM 631 C C . LYS A 1 80 ? -9.630 -34.911 31.194 1.00 77.88 80 LYS A C 1
ATOM 633 O O . LYS A 1 80 ? -8.628 -34.416 31.715 1.00 77.88 80 LYS A O 1
ATOM 638 N N . MET A 1 81 ? -10.871 -34.542 31.500 1.00 79.75 81 MET A N 1
ATOM 639 C CA . MET A 1 81 ? -11.168 -33.624 32.597 1.00 79.75 81 MET A CA 1
ATOM 640 C C . MET A 1 81 ? -10.788 -34.280 33.920 1.00 79.75 81 MET A C 1
ATOM 642 O O . MET A 1 81 ? -11.176 -35.421 34.186 1.00 79.75 81 MET A O 1
ATOM 646 N N . HIS A 1 82 ? -10.039 -33.561 34.749 1.00 80.94 82 HIS A N 1
ATOM 647 C CA . HIS A 1 82 ? -9.771 -34.004 36.105 1.00 80.94 82 HIS A CA 1
ATOM 648 C C . HIS A 1 82 ? -11.078 -33.988 36.906 1.00 80.94 82 HIS A C 1
ATOM 650 O O . HIS A 1 82 ? -11.887 -33.066 36.779 1.00 80.94 82 HIS A O 1
ATOM 656 N N . LYS A 1 83 ? -11.303 -35.040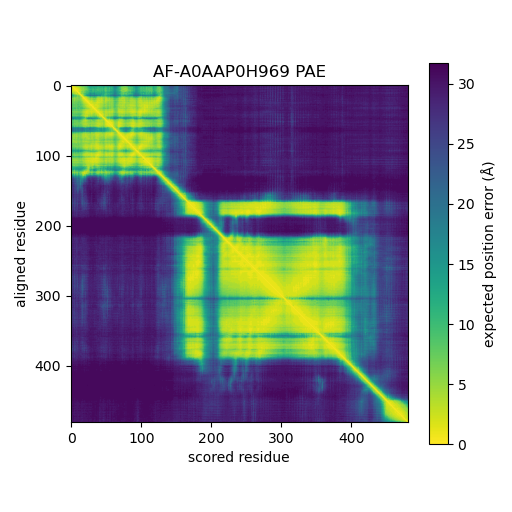 37.698 1.00 82.06 83 LYS A N 1
ATOM 657 C CA . LYS A 1 83 ? -12.588 -35.278 38.374 1.00 82.06 83 LYS A CA 1
ATOM 658 C C . LYS A 1 83 ? -12.921 -34.186 39.389 1.00 82.06 83 LYS A C 1
ATOM 660 O O . LYS A 1 83 ? -14.088 -33.846 39.558 1.00 82.06 83 LYS A O 1
ATOM 665 N N . THR A 1 84 ? -11.897 -33.642 40.038 1.00 81.88 84 THR A N 1
ATOM 666 C CA . THR A 1 84 ? -12.035 -32.637 41.090 1.00 81.88 84 THR A CA 1
ATOM 667 C C . THR A 1 84 ? -11.692 -31.259 40.535 1.00 81.88 84 THR A C 1
ATOM 669 O O . THR A 1 84 ? -10.628 -31.060 39.950 1.00 81.88 84 THR A O 1
ATOM 672 N N . GLN A 1 85 ? -12.572 -30.277 40.719 1.00 81.31 85 GLN A N 1
ATOM 673 C CA . GLN A 1 85 ? -12.261 -28.897 40.345 1.00 81.31 85 GLN A CA 1
ATOM 674 C C . GLN A 1 85 ? -11.212 -28.306 41.294 1.00 81.31 85 GLN A C 1
ATOM 676 O O . GLN A 1 85 ? -11.219 -28.546 42.505 1.00 81.31 85 GLN A O 1
ATOM 681 N N . MET A 1 86 ? -10.284 -27.531 40.739 1.00 85.56 86 MET A N 1
ATOM 682 C CA . MET A 1 86 ? -9.247 -26.867 41.521 1.00 85.56 86 MET A CA 1
ATOM 683 C C . MET A 1 86 ? -9.711 -25.492 41.963 1.00 85.56 86 MET A C 1
ATOM 685 O O . MET A 1 86 ? -10.499 -24.846 41.284 1.00 85.56 86 MET A O 1
ATOM 689 N N . ARG A 1 87 ? -9.190 -25.008 43.087 1.00 85.88 87 ARG A N 1
ATOM 690 C CA . ARG A 1 87 ? -9.483 -23.650 43.550 1.00 85.88 87 ARG A CA 1
ATOM 691 C C . ARG A 1 87 ? -8.330 -22.718 43.216 1.00 85.88 87 ARG A C 1
ATOM 693 O O . ARG A 1 87 ? -7.248 -22.863 43.783 1.00 85.88 87 ARG A O 1
ATOM 700 N N . LEU A 1 88 ? -8.572 -21.749 42.337 1.00 87.50 88 LEU A N 1
ATOM 701 C CA . LEU A 1 88 ? -7.671 -20.627 42.103 1.00 87.50 88 LEU A CA 1
ATOM 702 C C . LEU A 1 88 ? -7.821 -19.619 43.241 1.00 87.50 88 LEU A C 1
ATOM 704 O O . LEU A 1 88 ? -8.919 -19.136 43.517 1.00 87.50 88 LEU A O 1
ATOM 708 N N . LYS A 1 89 ? -6.705 -19.307 43.896 1.00 86.81 89 LYS A N 1
ATOM 709 C CA . LYS A 1 89 ? -6.620 -18.364 45.011 1.00 86.81 89 LYS A CA 1
ATOM 710 C C . LYS A 1 89 ? -5.565 -17.305 44.744 1.00 86.81 89 LYS A C 1
ATOM 712 O O . LYS A 1 89 ? -4.579 -17.546 44.049 1.00 86.81 89 LYS A O 1
ATOM 717 N N . MET A 1 90 ? -5.752 -16.149 45.368 1.00 85.50 90 MET A N 1
ATOM 718 C CA . MET A 1 90 ? -4.804 -15.045 45.336 1.00 85.50 90 MET A CA 1
ATOM 719 C C . MET A 1 90 ? -4.212 -14.829 46.731 1.00 85.50 90 MET A C 1
ATOM 721 O O . MET A 1 90 ? -4.925 -14.568 47.699 1.00 85.50 90 MET A O 1
ATOM 725 N N . TRP A 1 91 ? -2.897 -14.969 46.850 1.00 83.19 91 TRP A N 1
ATOM 726 C CA . TRP A 1 91 ? -2.154 -14.804 48.096 1.00 83.19 91 TRP A CA 1
ATOM 727 C C . TRP A 1 91 ? -1.450 -13.453 48.107 1.00 83.19 91 TRP A C 1
ATOM 729 O O . TRP A 1 91 ? -0.627 -13.164 47.240 1.00 83.19 91 TRP A O 1
ATOM 739 N N . ARG A 1 92 ? -1.755 -12.624 49.109 1.00 79.12 92 ARG A N 1
ATOM 740 C CA . ARG A 1 92 ? -1.079 -11.339 49.326 1.00 79.12 92 ARG A CA 1
ATOM 741 C C . ARG A 1 92 ? 0.093 -11.520 50.288 1.00 79.12 92 ARG A C 1
ATOM 743 O O . ARG A 1 92 ? -0.096 -11.907 51.439 1.00 79.12 92 ARG A O 1
ATOM 750 N N . MET A 1 93 ? 1.292 -11.233 49.800 1.00 77.06 93 MET A N 1
ATOM 751 C CA . MET A 1 93 ? 2.524 -11.090 50.575 1.00 77.06 93 MET A CA 1
ATOM 752 C C . MET A 1 93 ? 2.798 -9.599 50.831 1.00 77.06 93 MET A C 1
ATOM 754 O O . MET A 1 93 ? 2.157 -8.746 50.222 1.00 77.06 93 MET A O 1
ATOM 758 N N . ARG A 1 94 ? 3.762 -9.268 51.708 1.00 75.50 94 ARG A N 1
ATOM 759 C CA . ARG A 1 94 ? 4.064 -7.876 52.122 1.00 75.50 94 ARG A CA 1
ATOM 760 C C . ARG A 1 94 ? 4.169 -6.883 50.956 1.00 75.50 94 ARG A C 1
ATOM 762 O O . ARG A 1 94 ? 3.602 -5.805 51.052 1.00 75.50 94 ARG A O 1
ATOM 769 N N . ASN A 1 95 ? 4.843 -7.275 49.871 1.00 74.88 95 ASN A N 1
ATOM 770 C CA . ASN A 1 95 ? 5.115 -6.397 48.726 1.00 74.88 95 ASN A CA 1
ATOM 771 C C . ASN A 1 95 ? 4.616 -6.960 47.386 1.00 74.88 95 ASN A C 1
ATOM 773 O O . ASN A 1 95 ? 4.862 -6.349 46.356 1.00 74.88 95 ASN A O 1
ATOM 777 N N . ASN A 1 96 ? 3.980 -8.137 47.371 1.00 78.50 96 ASN A N 1
ATOM 778 C CA . ASN A 1 96 ? 3.647 -8.847 46.135 1.00 78.50 96 ASN A CA 1
ATOM 779 C C . ASN A 1 96 ? 2.373 -9.676 46.278 1.00 78.50 96 ASN A C 1
ATOM 781 O O . ASN A 1 96 ? 1.997 -10.092 47.372 1.00 78.50 96 ASN A O 1
ATOM 785 N N . VAL A 1 97 ? 1.747 -9.969 45.145 1.00 81.44 97 VAL A N 1
ATOM 786 C CA . VAL A 1 97 ? 0.616 -10.891 45.046 1.00 81.44 97 VAL A CA 1
ATOM 787 C C . VAL A 1 97 ? 1.069 -12.131 44.284 1.00 81.44 97 VAL A C 1
ATOM 789 O O . VAL A 1 97 ? 1.901 -12.034 43.386 1.00 81.44 97 VAL A O 1
ATOM 792 N N . ASN A 1 98 ? 0.558 -13.301 44.649 1.00 85.12 98 ASN A N 1
ATOM 793 C CA . ASN A 1 98 ? 0.818 -14.542 43.933 1.00 85.12 98 ASN A CA 1
ATOM 794 C C . ASN A 1 98 ? -0.486 -15.308 43.695 1.00 85.12 98 ASN A C 1
ATOM 796 O O . ASN A 1 98 ? -1.374 -15.292 44.548 1.00 85.12 98 ASN A O 1
ATOM 800 N N . TYR A 1 99 ? -0.597 -15.982 42.554 1.00 87.56 99 TYR A N 1
ATOM 801 C CA . TYR A 1 99 ? -1.745 -16.831 42.239 1.00 87.56 99 TYR A CA 1
ATOM 802 C C . TYR A 1 99 ? -1.387 -18.294 42.466 1.00 87.56 99 TYR A C 1
ATOM 804 O O . TYR A 1 99 ? -0.284 -18.736 42.138 1.00 87.56 99 TYR A O 1
ATOM 812 N N . VAL A 1 100 ? -2.323 -19.040 43.046 1.00 87.81 100 VAL A N 1
ATOM 813 C CA . VAL A 1 100 ? -2.109 -20.425 43.460 1.00 87.81 100 VAL A CA 1
ATOM 814 C C . VAL A 1 100 ? -3.312 -21.275 43.068 1.00 87.81 100 VAL A C 1
ATOM 816 O O . VAL A 1 100 ? -4.441 -20.942 43.429 1.00 87.81 100 VAL A O 1
ATOM 819 N N . LEU A 1 101 ? -3.075 -22.387 42.370 1.00 87.75 101 LEU A N 1
ATOM 820 C CA . LEU A 1 101 ? -4.073 -23.442 42.171 1.00 87.75 101 LEU A CA 1
ATOM 821 C C . LEU A 1 101 ? -3.944 -24.463 43.300 1.00 87.75 101 LEU A C 1
ATOM 823 O O . LEU A 1 101 ? -2.874 -25.034 43.495 1.00 87.75 101 LEU A O 1
ATOM 827 N N . ALA A 1 102 ? -5.015 -24.669 44.061 1.00 82.44 102 ALA A N 1
ATOM 828 C CA . ALA A 1 102 ? -5.022 -25.494 45.266 1.00 82.44 102 ALA A CA 1
ATOM 829 C C . ALA A 1 102 ? -6.072 -26.624 45.201 1.00 82.44 102 ALA A C 1
ATOM 831 O O . ALA A 1 102 ? -6.703 -26.854 44.169 1.00 82.44 102 ALA A O 1
ATOM 832 N N . THR A 1 103 ? -6.244 -27.307 46.339 1.00 79.94 103 THR A N 1
ATOM 833 C CA . THR A 1 103 ? -7.199 -28.388 46.670 1.00 79.94 103 THR A CA 1
ATOM 834 C C . THR A 1 103 ? -6.991 -29.768 46.070 1.00 79.94 103 THR A C 1
ATOM 836 O O . THR A 1 103 ? -7.154 -30.732 46.811 1.00 79.94 103 THR A O 1
ATOM 839 N N . ALA A 1 104 ? -6.604 -29.898 44.807 1.00 82.25 104 ALA A N 1
ATOM 840 C CA . ALA A 1 104 ? -6.449 -31.214 44.168 1.00 82.25 104 ALA A CA 1
ATOM 841 C C . ALA A 1 104 ? -5.213 -31.302 43.259 1.00 82.25 104 ALA A C 1
ATOM 843 O O . ALA A 1 104 ? -5.097 -32.194 42.423 1.00 82.25 104 ALA A O 1
ATOM 844 N N . TRP A 1 105 ? -4.271 -30.367 43.410 1.00 88.25 105 TRP A N 1
ATOM 845 C CA . TRP A 1 105 ? -3.113 -30.272 42.526 1.00 88.25 105 TRP A CA 1
ATOM 846 C C . TRP A 1 105 ? -2.213 -31.514 42.581 1.00 88.25 105 TRP A C 1
ATOM 848 O O . TRP A 1 105 ? -1.814 -32.026 41.541 1.00 88.25 105 TRP A O 1
ATOM 858 N N . HIS A 1 106 ? -1.917 -32.032 43.774 1.00 88.25 106 HIS A N 1
ATOM 859 C CA . HIS A 1 106 ? -1.030 -33.186 43.924 1.00 88.25 106 HIS A CA 1
ATOM 860 C C . HIS A 1 106 ? -1.639 -34.471 43.345 1.00 88.25 106 HIS A C 1
ATOM 862 O O . HIS A 1 106 ? -0.917 -35.298 42.796 1.00 88.25 106 HIS A O 1
ATOM 868 N N . GLU A 1 107 ? -2.960 -34.642 43.443 1.00 89.00 107 GLU A N 1
ATOM 869 C CA . GLU A 1 107 ? -3.659 -35.775 42.827 1.00 89.00 107 GLU A CA 1
ATOM 870 C C . GLU A 1 107 ? -3.558 -35.699 41.303 1.00 89.00 107 GLU A C 1
ATOM 872 O O . GLU A 1 107 ? -3.078 -36.640 40.674 1.00 89.00 107 GLU A O 1
ATOM 877 N N . PHE A 1 108 ? -3.886 -34.540 40.726 1.00 87.00 108 PHE A N 1
ATOM 878 C CA . PHE A 1 108 ? -3.730 -34.292 39.296 1.00 87.00 108 PHE A CA 1
ATOM 879 C C . PHE A 1 108 ? -2.289 -34.494 38.810 1.00 87.00 108 PHE A C 1
ATOM 881 O O . PHE A 1 108 ? -2.071 -35.093 37.756 1.00 87.00 108 PHE A O 1
ATOM 888 N N . TRP A 1 109 ? -1.303 -34.012 39.574 1.00 85.31 109 TRP A N 1
ATOM 889 C CA . TRP A 1 109 ? 0.112 -34.227 39.282 1.00 85.31 109 TRP A CA 1
ATOM 890 C C . TRP A 1 109 ? 0.431 -35.715 39.222 1.00 85.31 109 TRP A C 1
ATOM 892 O O . TRP A 1 109 ? 0.962 -36.185 38.222 1.00 85.31 109 TRP A O 1
ATOM 902 N N . LYS A 1 110 ? 0.071 -36.461 40.271 1.00 86.44 110 LYS A N 1
ATOM 903 C CA . LYS A 1 110 ? 0.377 -37.886 40.399 1.00 86.44 110 LYS A CA 1
ATOM 904 C C . LYS A 1 110 ? -0.291 -38.721 39.304 1.00 86.44 110 LYS A C 1
ATOM 906 O O . LYS A 1 110 ? 0.329 -39.637 38.778 1.00 86.44 110 LYS A O 1
ATOM 911 N N . GLU A 1 111 ? -1.522 -38.384 38.915 1.00 86.69 111 GLU A N 1
ATOM 912 C CA . GLU A 1 111 ? -2.226 -39.021 37.790 1.00 86.69 111 GLU A CA 1
ATOM 913 C C . GLU A 1 111 ? -1.523 -38.810 36.437 1.00 86.69 111 GLU A C 1
ATOM 915 O O . GLU A 1 111 ? -1.706 -39.600 35.512 1.00 86.69 111 GLU A O 1
ATOM 920 N N . ASN A 1 112 ? -0.722 -37.749 36.309 1.00 83.38 112 ASN A N 1
ATOM 921 C CA . ASN A 1 112 ? -0.080 -37.336 35.063 1.00 83.38 112 ASN A CA 1
ATOM 922 C C . ASN A 1 112 ? 1.453 -37.259 35.180 1.00 83.38 112 ASN A C 1
ATOM 924 O O . ASN A 1 112 ? 2.097 -36.671 34.314 1.00 83.38 112 ASN A O 1
ATOM 928 N N . GLU A 1 113 ? 2.047 -37.873 36.207 1.00 83.44 113 GLU A N 1
ATOM 929 C CA . GLU A 1 113 ? 3.479 -37.773 36.530 1.00 83.44 113 GLU A CA 1
ATOM 930 C C . GLU A 1 113 ? 4.367 -38.245 35.369 1.00 83.44 113 GLU A C 1
ATOM 932 O O . GLU A 1 113 ? 5.403 -37.658 35.087 1.00 83.44 113 GLU A O 1
ATOM 937 N N . GLN A 1 114 ? 3.904 -39.224 34.588 1.00 80.25 114 GLN A N 1
ATOM 938 C CA . GLN A 1 114 ? 4.594 -39.687 33.378 1.00 80.25 114 GLN A CA 1
ATOM 939 C C . GLN A 1 114 ? 4.740 -38.613 32.278 1.00 80.25 114 GLN A C 1
ATOM 941 O O . GLN A 1 114 ? 5.582 -38.750 31.393 1.00 80.25 114 GLN A O 1
ATOM 946 N N . TYR A 1 115 ? 3.921 -37.557 32.312 1.00 74.81 115 TYR A N 1
ATOM 947 C CA . TYR A 1 115 ? 3.977 -36.419 31.388 1.00 74.81 115 TYR A CA 1
ATOM 948 C C . TYR A 1 115 ? 4.677 -35.197 31.997 1.00 74.81 115 TYR A C 1
ATOM 950 O O . TYR A 1 115 ? 4.962 -34.237 31.279 1.00 74.81 115 TYR A O 1
ATOM 958 N N . PHE A 1 116 ? 4.962 -35.225 33.301 1.00 76.12 116 PHE A N 1
ATOM 959 C CA . PHE A 1 116 ? 5.573 -34.127 34.032 1.00 76.12 116 PHE A CA 1
ATOM 960 C C . PHE A 1 116 ? 6.893 -34.564 34.671 1.00 76.12 116 PHE A C 1
ATOM 962 O O . PHE A 1 116 ? 6.916 -35.259 35.678 1.00 76.12 116 PHE A O 1
ATOM 969 N N . SER A 1 117 ? 8.019 -34.100 34.136 1.00 69.19 117 SER A N 1
ATOM 970 C CA . SER A 1 117 ? 9.323 -34.331 34.768 1.00 69.19 117 SER A CA 1
ATOM 971 C C . SER A 1 117 ? 9.711 -33.173 35.697 1.00 69.19 117 SER A C 1
ATOM 973 O O . SER A 1 117 ? 9.723 -32.006 35.286 1.00 69.19 117 SER A O 1
ATOM 975 N N . GLU A 1 118 ? 10.053 -33.483 36.950 1.00 66.88 118 GLU A N 1
ATOM 976 C CA . GLU A 1 118 ? 10.615 -32.511 37.898 1.00 66.88 118 GLU A CA 1
ATOM 977 C C . GLU A 1 118 ? 11.896 -31.889 37.314 1.00 66.88 118 GLU A C 1
ATOM 979 O O . GLU A 1 118 ? 12.696 -32.582 36.684 1.00 66.88 118 GLU A O 1
ATOM 984 N N . ASN A 1 119 ? 12.076 -30.573 37.471 1.00 68.31 119 ASN A N 1
ATOM 985 C CA . ASN A 1 119 ? 13.225 -29.816 36.945 1.00 68.31 119 ASN A CA 1
ATOM 986 C C . ASN A 1 119 ? 13.429 -29.879 35.415 1.00 68.31 119 ASN A C 1
ATOM 988 O O . ASN A 1 119 ? 14.472 -29.465 34.908 1.00 68.31 119 ASN A O 1
ATOM 992 N N . SER A 1 120 ? 12.447 -30.376 34.661 1.00 61.22 120 SER A N 1
ATOM 993 C CA . SER A 1 120 ? 12.506 -30.426 33.198 1.00 61.22 120 SER A CA 1
ATOM 994 C C . SER A 1 120 ? 11.914 -29.177 32.534 1.00 61.22 120 SER A C 1
ATOM 996 O O . SER A 1 120 ? 11.369 -28.301 33.205 1.00 61.22 120 SER A O 1
ATOM 998 N N . LYS A 1 121 ? 12.069 -29.090 31.203 1.00 61.22 121 LYS A N 1
ATOM 999 C CA . LYS A 1 121 ? 11.710 -27.941 30.353 1.00 61.22 121 LYS A CA 1
ATOM 1000 C C . LYS A 1 121 ? 10.335 -27.337 30.668 1.00 61.22 121 LYS A C 1
ATOM 1002 O O . LYS A 1 121 ? 9.421 -28.010 31.127 1.00 61.22 121 LYS A O 1
ATOM 1007 N N . ILE A 1 122 ? 10.230 -26.058 30.312 1.00 61.81 122 ILE A N 1
ATOM 1008 C CA . ILE A 1 122 ? 9.026 -25.226 30.309 1.00 61.81 122 ILE A CA 1
ATOM 1009 C C . ILE A 1 122 ? 7.771 -26.029 29.930 1.00 61.81 122 ILE A C 1
ATOM 1011 O O . ILE A 1 122 ? 7.714 -26.600 28.842 1.00 61.81 122 ILE A O 1
ATOM 1015 N N . GLN A 1 123 ? 6.777 -26.031 30.820 1.00 66.62 123 GLN A N 1
ATOM 1016 C CA . GLN A 1 123 ? 5.473 -26.648 30.590 1.00 66.62 123 GLN A CA 1
ATOM 1017 C C . GLN A 1 123 ? 4.433 -25.575 30.265 1.00 66.62 123 GLN A C 1
ATOM 1019 O O . GLN A 1 123 ? 4.331 -24.567 30.972 1.00 66.62 123 GLN A O 1
ATOM 1024 N N . ASP A 1 124 ? 3.678 -25.804 29.190 1.00 68.19 124 ASP A N 1
ATOM 1025 C CA . ASP A 1 124 ? 2.685 -24.876 28.649 1.00 68.19 124 ASP A CA 1
ATOM 1026 C C . ASP A 1 124 ? 1.317 -25.113 29.292 1.00 68.19 124 ASP A C 1
ATOM 1028 O O . ASP A 1 124 ? 0.706 -26.167 29.098 1.00 68.19 124 ASP A O 1
ATOM 1032 N N . ILE A 1 125 ? 0.802 -24.120 30.019 1.00 67.50 125 ILE A N 1
ATOM 1033 C CA . ILE A 1 125 ? -0.541 -24.181 30.604 1.00 67.50 125 ILE A CA 1
ATOM 1034 C C . ILE A 1 125 ? -1.482 -23.290 29.799 1.00 67.50 125 ILE A C 1
ATOM 1036 O O . ILE A 1 125 ? -1.247 -22.093 29.630 1.00 67.50 125 ILE A O 1
ATOM 1040 N N . TRP A 1 126 ? -2.562 -23.890 29.305 1.00 65.56 126 TRP A N 1
ATOM 1041 C CA . TRP A 1 126 ? -3.542 -23.258 28.426 1.00 65.56 126 TRP A CA 1
ATOM 1042 C C . TRP A 1 126 ? -4.847 -22.971 29.173 1.00 65.56 126 TRP A C 1
ATOM 1044 O O . TRP A 1 126 ? -5.246 -23.724 30.058 1.00 65.56 126 TRP A O 1
ATOM 1054 N N . GLY A 1 127 ? -5.527 -21.891 28.795 1.00 66.00 127 GLY A N 1
ATOM 1055 C CA . GLY A 1 127 ? -6.776 -21.438 29.403 1.00 66.00 127 GLY A CA 1
ATOM 1056 C C . GLY A 1 127 ? -7.786 -21.008 28.344 1.00 66.00 127 GLY A C 1
ATOM 1057 O O . GLY A 1 127 ? -7.418 -20.637 27.226 1.00 66.00 127 GLY A O 1
ATOM 1058 N N . ARG A 1 128 ? -9.073 -21.067 28.699 1.00 63.16 128 ARG A N 1
ATOM 1059 C CA . ARG A 1 128 ? -10.193 -20.650 27.845 1.00 63.16 128 ARG A CA 1
ATOM 1060 C C . ARG A 1 128 ? -10.726 -19.303 28.324 1.00 63.16 128 ARG A C 1
ATOM 1062 O O . ARG A 1 128 ? -11.053 -19.165 29.498 1.00 63.16 128 ARG A O 1
ATOM 1069 N N . LYS A 1 129 ? -10.888 -18.335 27.418 1.00 52.72 129 LYS A N 1
ATOM 1070 C CA . LYS A 1 129 ? -11.583 -17.078 27.735 1.00 52.72 129 LYS A CA 1
ATOM 1071 C C . LYS A 1 129 ? -13.097 -17.332 27.712 1.00 52.72 129 LYS A C 1
ATOM 1073 O O . LYS A 1 129 ? -13.619 -17.837 26.717 1.00 52.72 129 LYS A O 1
ATOM 1078 N N . HIS A 1 130 ? -13.805 -17.038 28.803 1.00 47.72 130 HIS A N 1
ATOM 1079 C CA . HIS A 1 130 ? -15.264 -17.172 28.854 1.00 47.72 130 HIS A CA 1
ATOM 1080 C C . HIS A 1 130 ? -15.890 -16.213 27.826 1.00 47.72 130 HIS A C 1
ATOM 1082 O O . HIS A 1 130 ? -15.594 -15.017 27.827 1.00 47.72 130 HIS A O 1
ATOM 1088 N N . CYS A 1 131 ? -16.737 -16.718 26.925 1.00 36.94 131 CYS A N 1
ATOM 1089 C CA . CYS A 1 131 ? -17.532 -15.851 26.061 1.00 36.94 131 CYS A CA 1
ATOM 1090 C C . CYS A 1 131 ? -18.464 -15.009 26.939 1.00 36.94 131 CYS A C 1
ATOM 1092 O O . CYS A 1 131 ? -19.316 -15.558 27.639 1.00 36.94 131 CYS A O 1
ATOM 1094 N N . ASN A 1 132 ? -18.335 -13.684 26.861 1.00 31.92 132 ASN A N 1
ATOM 1095 C CA . ASN A 1 132 ? -19.398 -12.773 27.264 1.00 31.92 132 ASN A CA 1
ATOM 1096 C C . ASN A 1 132 ? -20.611 -13.062 26.382 1.00 31.92 132 ASN A C 1
ATOM 1098 O O . ASN A 1 132 ? -20.637 -12.701 25.207 1.00 31.92 132 ASN A O 1
ATOM 1102 N N . ALA A 1 133 ? -21.613 -13.722 26.942 1.00 31.45 133 ALA A N 1
ATOM 1103 C CA . ALA A 1 133 ? -22.917 -13.793 26.323 1.00 31.45 133 ALA A CA 1
ATOM 1104 C C . ALA A 1 133 ? -23.980 -13.654 27.404 1.00 31.45 133 ALA A C 1
ATOM 1106 O O . ALA A 1 133 ? -24.375 -14.610 28.065 1.00 31.45 133 ALA A O 1
ATOM 1107 N N . MET A 1 134 ? -24.515 -12.440 27.493 1.00 28.92 134 MET A N 1
ATOM 1108 C CA . MET A 1 134 ? -25.917 -12.210 27.804 1.00 28.92 134 MET A CA 1
ATOM 1109 C C . MET A 1 134 ? -26.764 -12.885 26.703 1.00 28.92 134 MET A C 1
ATOM 1111 O O . MET A 1 134 ? -27.337 -12.232 25.842 1.00 28.92 134 MET A O 1
ATOM 1115 N N . LYS A 1 135 ? -26.774 -14.221 26.672 1.00 30.22 135 LYS A N 1
ATOM 1116 C CA . LYS A 1 135 ? -27.725 -15.064 25.945 1.00 30.22 135 LYS A CA 1
ATOM 1117 C C . LYS A 1 135 ? -27.954 -16.301 26.800 1.00 30.22 135 LYS A C 1
ATOM 1119 O O . LYS A 1 135 ? -27.054 -17.103 27.013 1.00 30.22 135 LYS A O 1
ATOM 1124 N N . ARG A 1 136 ? -29.178 -16.380 27.324 1.00 30.22 136 ARG A N 1
ATOM 1125 C CA . ARG A 1 136 ? -29.743 -17.475 28.115 1.00 30.22 136 ARG A CA 1
ATOM 1126 C C . ARG A 1 136 ? -29.296 -18.840 27.579 1.00 30.22 136 ARG A C 1
ATOM 1128 O O . ARG A 1 136 ? -29.679 -19.222 26.478 1.00 30.22 136 ARG A O 1
ATOM 1135 N N . CYS A 1 137 ? -28.554 -19.585 28.391 1.00 26.69 137 CYS A N 1
ATOM 1136 C CA . CYS A 1 137 ? -28.419 -21.029 28.249 1.00 26.69 137 CYS A CA 1
ATOM 1137 C C . CYS A 1 137 ? -29.644 -21.689 28.890 1.00 26.69 137 CYS A C 1
ATOM 1139 O O . CYS A 1 137 ? -29.619 -22.067 30.057 1.00 26.69 137 CYS A O 1
ATOM 1141 N N . SER A 1 138 ? -30.727 -21.801 28.130 1.00 26.98 138 SER A N 1
ATOM 1142 C CA . SER A 1 138 ? -31.785 -22.776 28.392 1.00 26.98 138 SER A CA 1
ATOM 1143 C C . SER A 1 138 ? -31.681 -23.865 27.326 1.00 26.98 138 SER A C 1
ATOM 1145 O O . SER A 1 138 ? -31.784 -23.580 26.134 1.00 26.98 138 SER A O 1
ATOM 1147 N N . LEU A 1 139 ? -31.407 -25.092 27.773 1.00 30.70 139 LEU A N 1
ATOM 1148 C CA . LEU A 1 139 ? -31.420 -26.327 26.980 1.00 30.70 139 LEU A CA 1
ATOM 1149 C C . LEU A 1 139 ? -32.733 -26.471 26.187 1.00 30.70 139 LEU A C 1
ATOM 1151 O O . LEU A 1 139 ? -33.786 -26.135 26.729 1.00 30.70 139 LEU A O 1
ATOM 1155 N N . PRO A 1 140 ? -32.714 -27.112 25.004 1.00 29.64 140 PRO A N 1
ATOM 1156 C CA . PRO A 1 140 ? -33.847 -27.915 24.568 1.00 29.64 140 PRO A CA 1
ATOM 1157 C C . PRO A 1 140 ? -33.499 -29.419 24.550 1.00 29.64 140 PRO A C 1
ATOM 1159 O O . PRO A 1 140 ? -32.328 -29.791 24.400 1.00 29.64 140 PRO A O 1
ATOM 1162 N N . PRO A 1 141 ? -34.501 -30.298 24.737 1.00 31.38 141 PRO A N 1
ATOM 1163 C CA . PRO A 1 141 ? -34.319 -31.742 24.791 1.00 31.38 141 PRO A CA 1
ATOM 1164 C C . PRO A 1 141 ? -34.135 -32.364 23.400 1.00 31.38 141 PRO A C 1
ATOM 1166 O O . PRO A 1 141 ? -34.474 -31.789 22.369 1.00 31.38 141 PRO A O 1
ATOM 1169 N N . ARG A 1 142 ? -33.587 -33.582 23.418 1.00 32.78 142 ARG A N 1
ATOM 1170 C CA . ARG A 1 142 ? -33.393 -34.485 22.278 1.00 32.78 142 ARG A CA 1
ATOM 1171 C C . ARG A 1 142 ? -34.719 -34.815 21.582 1.00 32.78 142 ARG A C 1
ATOM 1173 O O . ARG A 1 142 ? -35.673 -35.188 22.258 1.00 32.78 142 ARG A O 1
ATOM 1180 N N . GLY A 1 143 ? -34.704 -34.838 20.249 1.00 28.84 143 GLY A N 1
ATOM 1181 C CA . GLY A 1 143 ? -35.676 -35.576 19.442 1.00 28.84 143 GLY A CA 1
ATOM 1182 C C . GLY A 1 143 ? -35.952 -34.966 18.066 1.00 28.84 143 GLY A C 1
ATOM 1183 O O . GLY A 1 143 ? -36.352 -33.814 17.988 1.00 28.84 143 GLY A O 1
ATOM 1184 N N . LEU A 1 144 ? -35.823 -35.813 17.036 1.00 27.81 144 LEU A N 1
ATOM 1185 C CA . LEU A 1 144 ? -36.478 -35.765 15.715 1.00 27.81 144 LEU A CA 1
ATOM 1186 C C . LEU A 1 144 ? -35.808 -34.990 14.553 1.00 27.81 144 LEU A C 1
ATOM 1188 O O . LEU A 1 144 ? -35.870 -33.774 14.442 1.00 27.81 144 LEU A O 1
ATOM 1192 N N . SER A 1 145 ? -35.208 -35.814 13.681 1.00 28.92 145 SER A N 1
ATOM 1193 C CA . SER A 1 145 ? -35.268 -35.865 12.205 1.00 28.92 145 SER A CA 1
ATOM 1194 C C . SER A 1 145 ? -35.072 -34.611 11.339 1.00 28.92 145 SER A C 1
ATOM 1196 O O . SER A 1 145 ? -35.897 -33.708 11.328 1.00 28.92 145 SER A O 1
ATOM 1198 N N . ASP A 1 146 ? -34.041 -34.722 10.496 1.00 29.78 146 ASP A N 1
ATOM 1199 C CA . ASP A 1 146 ? -33.957 -34.424 9.059 1.00 29.78 146 ASP A CA 1
ATOM 1200 C C . ASP A 1 146 ? -34.512 -33.126 8.439 1.00 29.78 146 ASP A C 1
ATOM 1202 O O . ASP A 1 146 ? -35.687 -32.790 8.514 1.00 29.78 146 ASP A O 1
ATOM 1206 N N . ARG A 1 147 ? -33.630 -32.590 7.577 1.00 30.03 147 ARG A N 1
ATOM 1207 C CA . ARG A 1 147 ? -33.825 -31.725 6.396 1.00 30.03 147 ARG A CA 1
ATOM 1208 C C . ARG A 1 147 ? -33.927 -30.204 6.573 1.00 30.03 147 ARG A C 1
ATOM 1210 O O . ARG A 1 147 ? -34.934 -29.667 7.001 1.00 30.03 147 ARG A O 1
ATOM 1217 N N . GLN A 1 148 ? -32.908 -29.574 5.964 1.00 31.69 148 GLN A N 1
ATOM 1218 C CA . GLN A 1 148 ? -32.849 -28.234 5.350 1.00 31.69 148 GLN A CA 1
ATOM 1219 C C . GLN A 1 148 ? -32.975 -27.056 6.332 1.00 31.69 148 GLN A C 1
ATOM 1221 O O . GLN A 1 148 ? -33.901 -26.966 7.116 1.00 31.69 148 GLN A O 1
ATOM 1226 N N . ILE A 1 149 ? -32.015 -26.128 6.379 1.00 28.61 149 ILE A N 1
ATOM 1227 C CA . ILE A 1 149 ? -31.929 -24.918 5.534 1.00 28.61 149 ILE A CA 1
ATOM 1228 C C . ILE A 1 149 ? -30.498 -24.358 5.748 1.00 28.61 149 ILE A C 1
ATOM 1230 O O . ILE A 1 149 ? -30.091 -24.123 6.878 1.00 28.61 149 ILE A O 1
ATOM 1234 N N . SER A 1 150 ? -29.616 -24.419 4.745 1.00 29.47 150 SER A N 1
ATOM 1235 C CA . SER A 1 150 ? -29.157 -23.278 3.927 1.00 29.47 150 SER A CA 1
ATOM 1236 C C . SER A 1 150 ? -28.645 -22.042 4.696 1.00 29.47 150 SER A C 1
ATOM 1238 O O . SER A 1 150 ? -29.413 -21.346 5.348 1.00 29.47 150 SER A O 1
ATOM 1240 N N . ASN A 1 151 ? -27.359 -21.738 4.466 1.00 33.00 151 ASN A N 1
ATOM 1241 C CA . ASN A 1 151 ? -26.707 -20.422 4.492 1.00 33.00 151 ASN A CA 1
ATOM 1242 C C . ASN A 1 151 ? -26.709 -19.596 5.791 1.00 33.00 151 ASN A C 1
ATOM 1244 O O . ASN A 1 151 ? -27.686 -18.933 6.117 1.00 33.00 151 ASN A O 1
ATOM 1248 N N . GLN A 1 152 ? -25.517 -19.452 6.389 1.00 33.38 152 GLN A N 1
ATOM 1249 C CA . GLN A 1 152 ? -24.814 -18.157 6.447 1.00 33.38 152 GLN A CA 1
ATOM 1250 C C . GLN A 1 152 ? -23.361 -18.343 6.929 1.00 33.38 152 GLN A C 1
ATOM 1252 O O . GLN A 1 152 ? -23.011 -18.091 8.079 1.00 33.38 152 GLN A O 1
ATOM 1257 N N . ASP A 1 153 ? -22.488 -18.737 5.999 1.00 37.62 153 ASP A N 1
ATOM 1258 C CA . ASP A 1 153 ? -21.087 -18.320 6.024 1.00 37.62 153 ASP A CA 1
ATOM 1259 C C . ASP A 1 153 ? -21.057 -16.792 5.873 1.00 37.62 153 ASP A C 1
ATOM 1261 O O . ASP A 1 153 ? -21.228 -16.265 4.774 1.00 37.62 153 ASP A O 1
ATOM 1265 N N . THR A 1 154 ? -20.899 -16.047 6.968 1.00 32.09 154 THR A N 1
ATOM 1266 C CA . THR A 1 154 ? -20.778 -14.585 6.896 1.00 32.09 154 THR A CA 1
ATOM 1267 C C . THR A 1 154 ? -19.406 -14.193 6.320 1.00 32.09 154 THR A C 1
ATOM 1269 O O . THR A 1 154 ? -18.385 -14.467 6.959 1.00 32.09 154 THR A O 1
ATOM 1272 N N . PRO A 1 155 ? -19.333 -13.487 5.172 1.00 37.44 155 PRO A N 1
ATOM 1273 C CA . PRO A 1 155 ? -18.070 -13.040 4.566 1.00 37.44 155 PRO A CA 1
ATOM 1274 C C . PRO A 1 155 ? -17.298 -12.011 5.413 1.00 37.44 155 PRO A C 1
ATOM 1276 O O . PRO A 1 155 ? -16.113 -11.764 5.180 1.00 37.44 155 PRO A O 1
ATOM 1279 N N . SER A 1 156 ? -17.956 -11.407 6.406 1.00 38.78 156 SER A N 1
ATOM 1280 C CA . SER A 1 156 ? -17.436 -10.300 7.215 1.00 38.78 156 SER A CA 1
ATOM 1281 C C . SER A 1 156 ? -16.249 -10.686 8.105 1.00 38.78 156 SER A C 1
ATOM 1283 O O . SER A 1 156 ? -15.324 -9.888 8.259 1.00 38.78 156 SER A O 1
ATOM 1285 N N . LEU A 1 157 ? -16.205 -11.915 8.636 1.00 37.41 157 LEU A N 1
ATOM 1286 C CA . LEU A 1 157 ? -15.107 -12.349 9.513 1.00 37.41 157 LEU A CA 1
ATOM 1287 C C . LEU A 1 157 ? -13.806 -12.657 8.753 1.00 37.41 157 LEU A C 1
ATOM 1289 O O . LEU A 1 157 ? -12.716 -12.427 9.282 1.00 37.41 157 LEU A O 1
ATOM 1293 N N . ARG A 1 158 ? -13.893 -13.123 7.498 1.00 40.41 158 ARG A N 1
ATOM 1294 C CA . ARG A 1 158 ? -12.702 -13.342 6.657 1.00 40.41 158 ARG A CA 1
ATOM 1295 C C . ARG A 1 158 ? -12.091 -12.024 6.185 1.00 40.41 158 ARG A C 1
ATOM 1297 O O . ARG A 1 158 ? -10.868 -11.922 6.136 1.00 40.41 158 ARG A O 1
ATOM 1304 N N . LEU A 1 159 ? -12.908 -10.997 5.927 1.00 39.91 159 LEU A N 1
ATOM 1305 C CA . LEU A 1 159 ? -12.402 -9.647 5.654 1.00 39.91 159 LEU A CA 1
ATOM 1306 C C . LEU A 1 159 ? -11.621 -9.083 6.848 1.00 39.91 159 LEU A C 1
ATOM 1308 O O . LEU A 1 159 ? -10.535 -8.554 6.644 1.00 39.91 159 LEU A O 1
ATOM 1312 N N . TYR A 1 160 ? -12.100 -9.279 8.081 1.00 41.91 160 TYR A N 1
ATOM 1313 C CA . TYR A 1 160 ? -11.446 -8.779 9.299 1.00 41.91 160 TYR A CA 1
ATOM 1314 C C . TYR A 1 160 ? -10.068 -9.415 9.570 1.00 41.91 160 TYR A C 1
ATOM 1316 O O . TYR A 1 160 ? -9.150 -8.756 10.056 1.00 41.91 160 TYR A O 1
ATOM 1324 N N . GLN A 1 161 ? -9.877 -10.691 9.217 1.00 38.31 161 GLN A N 1
ATOM 1325 C CA . GLN A 1 161 ? -8.582 -11.377 9.350 1.00 38.31 161 GLN A CA 1
ATOM 1326 C C . GLN A 1 161 ? -7.557 -10.972 8.279 1.00 38.31 161 GLN A C 1
ATOM 1328 O O . GLN A 1 161 ? -6.361 -10.943 8.572 1.00 38.31 161 GLN A O 1
ATOM 1333 N N . VAL A 1 162 ? -8.005 -10.581 7.081 1.00 45.09 162 VAL A N 1
ATOM 1334 C CA . VAL A 1 162 ? -7.160 -9.937 6.051 1.00 45.09 162 VAL A CA 1
ATOM 1335 C C . VAL A 1 162 ? -6.727 -8.523 6.484 1.00 45.09 162 VAL A C 1
ATOM 1337 O O . VAL A 1 162 ? -5.764 -7.963 5.966 1.00 45.09 162 VAL A O 1
ATOM 1340 N N . TRP A 1 163 ? -7.386 -7.975 7.500 1.00 49.56 163 TRP A N 1
ATOM 1341 C CA . TRP A 1 163 ? -7.286 -6.598 7.965 1.00 49.56 163 TRP A CA 1
ATOM 1342 C C . TRP A 1 163 ? -6.542 -6.436 9.306 1.00 49.56 163 TRP A C 1
ATOM 1344 O O . TRP A 1 163 ? -6.650 -5.413 9.977 1.00 49.56 163 TRP A O 1
ATOM 1354 N N . LYS A 1 164 ? -5.736 -7.423 9.724 1.00 52.84 164 LYS A N 1
ATOM 1355 C CA . LYS A 1 164 ? -4.759 -7.203 10.806 1.00 52.84 164 LYS A CA 1
ATOM 1356 C C . LYS A 1 164 ? -3.690 -6.224 10.303 1.00 52.84 164 LYS A C 1
ATOM 1358 O O . LYS A 1 164 ? -3.050 -6.503 9.290 1.00 52.84 164 LYS A O 1
ATOM 1363 N N . GLY A 1 165 ? -3.459 -5.114 11.015 1.00 56.47 165 GLY A N 1
ATOM 1364 C CA . GLY A 1 165 ? -2.506 -4.045 10.647 1.00 56.47 165 GLY A CA 1
ATOM 1365 C C . GLY A 1 165 ? -1.094 -4.514 10.252 1.00 56.47 165 GLY A C 1
ATOM 1366 O O . GLY A 1 165 ? -0.408 -3.832 9.493 1.00 56.47 165 GLY A O 1
ATOM 1367 N N . ASN A 1 166 ? -0.704 -5.728 10.654 1.00 66.00 166 ASN A N 1
ATOM 1368 C CA . ASN A 1 166 ? 0.497 -6.436 10.197 1.00 66.00 166 ASN A CA 1
ATOM 1369 C C . ASN A 1 166 ? 0.636 -6.474 8.663 1.00 66.00 166 ASN A C 1
ATOM 1371 O O . ASN A 1 166 ? 1.748 -6.376 8.153 1.00 66.00 166 ASN A O 1
ATOM 1375 N N . ASN A 1 167 ? -0.468 -6.560 7.912 1.00 79.81 167 ASN A N 1
ATOM 1376 C CA . ASN A 1 167 ? -0.420 -6.593 6.449 1.00 79.81 167 ASN A CA 1
ATOM 1377 C C . ASN A 1 167 ? 0.027 -5.255 5.845 1.00 79.81 167 ASN A C 1
ATOM 1379 O O . ASN A 1 167 ? 0.793 -5.252 4.887 1.00 79.81 167 ASN A O 1
ATOM 1383 N N . ILE A 1 168 ? -0.376 -4.118 6.421 1.00 89.12 168 ILE A N 1
ATOM 1384 C CA . ILE A 1 168 ? 0.037 -2.790 5.936 1.00 89.12 168 ILE A CA 1
ATOM 1385 C C . ILE A 1 168 ? 1.530 -2.572 6.202 1.00 89.12 168 ILE A C 1
ATOM 1387 O O . ILE A 1 168 ? 2.241 -2.093 5.320 1.00 89.12 168 ILE A O 1
ATOM 1391 N N . VAL A 1 169 ? 2.020 -3.001 7.371 1.00 90.38 169 VAL A N 1
ATOM 1392 C CA . VAL A 1 169 ? 3.448 -2.938 7.731 1.00 90.38 169 VAL A CA 1
ATOM 1393 C C . VAL A 1 169 ? 4.300 -3.803 6.794 1.00 90.38 169 VAL A C 1
ATOM 1395 O O . VAL A 1 169 ? 5.343 -3.367 6.310 1.00 90.38 169 VAL A O 1
ATOM 1398 N N . ILE A 1 170 ? 3.842 -5.015 6.471 1.00 91.88 170 ILE A N 1
ATOM 1399 C CA . ILE A 1 170 ? 4.524 -5.872 5.493 1.00 91.88 170 ILE A CA 1
ATOM 1400 C C . ILE A 1 170 ? 4.517 -5.214 4.110 1.00 91.88 170 ILE A C 1
ATOM 1402 O O . ILE A 1 170 ? 5.538 -5.215 3.428 1.00 91.88 170 ILE A O 1
ATOM 1406 N N . LEU A 1 171 ? 3.394 -4.629 3.687 1.00 93.81 171 LEU A N 1
ATOM 1407 C CA . LEU A 1 171 ? 3.291 -3.980 2.382 1.00 93.81 171 LEU A CA 1
ATOM 1408 C C . LEU A 1 171 ? 4.232 -2.778 2.265 1.00 93.81 171 LEU A C 1
ATOM 1410 O O . LEU A 1 171 ? 4.966 -2.714 1.282 1.00 93.81 171 LEU A O 1
ATOM 1414 N N . ILE A 1 172 ? 4.282 -1.876 3.253 1.00 94.31 172 ILE A N 1
ATOM 1415 C CA . ILE A 1 172 ? 5.220 -0.741 3.221 1.00 94.31 172 ILE A CA 1
ATOM 1416 C C . ILE A 1 172 ? 6.675 -1.217 3.249 1.00 94.31 172 ILE A C 1
ATOM 1418 O O . ILE A 1 172 ? 7.492 -0.698 2.491 1.00 94.31 172 ILE A O 1
ATOM 1422 N N . PHE A 1 173 ? 6.995 -2.262 4.020 1.00 94.56 173 PHE A N 1
ATOM 1423 C CA . PHE A 1 173 ? 8.329 -2.863 4.000 1.00 94.56 173 PHE A CA 1
ATOM 1424 C C . PHE A 1 173 ? 8.666 -3.439 2.621 1.00 94.56 173 PHE A C 1
ATOM 1426 O O . PHE A 1 173 ? 9.746 -3.194 2.095 1.00 94.56 173 PHE A O 1
ATOM 1433 N N . LEU A 1 174 ? 7.736 -4.149 1.979 1.00 94.31 174 LEU A N 1
ATOM 1434 C CA . LEU A 1 174 ? 7.930 -4.662 0.622 1.00 94.31 174 LEU A CA 1
ATOM 1435 C C . LEU A 1 174 ? 8.079 -3.543 -0.409 1.00 94.31 174 LEU A C 1
ATOM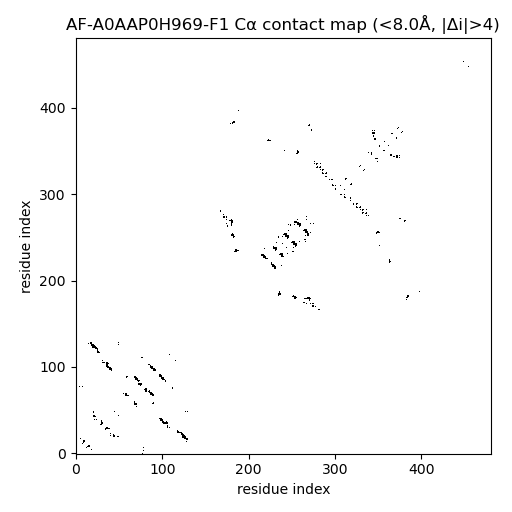 1437 O O . LEU A 1 174 ? 8.783 -3.743 -1.393 1.00 94.31 174 LEU A O 1
ATOM 1441 N N . VAL A 1 175 ? 7.427 -2.395 -0.220 1.00 96.00 175 VAL A N 1
ATOM 1442 C CA . VAL A 1 175 ? 7.638 -1.219 -1.073 1.00 96.00 175 VAL A CA 1
ATOM 1443 C C . VAL A 1 175 ? 9.036 -0.658 -0.864 1.00 96.00 175 VAL A C 1
ATOM 1445 O O . VAL A 1 175 ? 9.705 -0.398 -1.854 1.00 96.00 175 VAL A O 1
ATOM 1448 N N . ALA A 1 176 ? 9.467 -0.512 0.393 1.00 95.44 176 ALA A N 1
ATOM 1449 C CA . ALA A 1 176 ? 10.713 0.142 0.788 1.00 95.44 176 ALA A CA 1
ATOM 1450 C C . ALA A 1 176 ? 11.974 -0.736 0.659 1.00 95.44 176 ALA A C 1
ATOM 1452 O O . ALA A 1 176 ? 13.072 -0.199 0.532 1.00 95.44 176 ALA A O 1
ATOM 1453 N N . ALA A 1 177 ? 11.846 -2.063 0.666 1.00 93.00 177 ALA A N 1
ATOM 1454 C CA . ALA A 1 177 ? 12.978 -2.992 0.610 1.00 93.00 177 ALA A CA 1
ATOM 1455 C C . ALA A 1 177 ? 13.129 -3.702 -0.745 1.00 93.00 177 ALA A C 1
ATOM 1457 O O . ALA A 1 177 ? 14.174 -4.292 -1.024 1.00 93.00 177 ALA A O 1
ATOM 1458 N N . ARG A 1 178 ? 12.099 -3.691 -1.601 1.00 93.75 178 ARG A N 1
ATOM 1459 C CA . ARG A 1 178 ? 12.178 -4.314 -2.927 1.00 93.75 178 ARG A CA 1
ATOM 1460 C C . ARG A 1 178 ? 12.784 -3.338 -3.927 1.00 93.75 178 ARG A C 1
ATOM 1462 O O . ARG A 1 178 ? 12.370 -2.189 -4.000 1.00 93.75 178 ARG A O 1
ATOM 1469 N N . ASP A 1 179 ? 13.708 -3.836 -4.745 1.00 95.69 179 ASP A N 1
ATOM 1470 C CA . ASP A 1 179 ? 14.197 -3.121 -5.926 1.00 95.69 179 ASP A CA 1
ATOM 1471 C C . ASP A 1 179 ? 13.017 -2.697 -6.828 1.00 95.69 179 ASP A C 1
ATOM 1473 O O . ASP A 1 179 ? 12.216 -3.564 -7.196 1.00 95.69 179 ASP A O 1
ATOM 1477 N N . PRO A 1 180 ? 12.902 -1.409 -7.207 1.00 96.62 180 PRO A N 1
ATOM 1478 C CA . PRO A 1 180 ? 11.802 -0.910 -8.030 1.00 96.62 180 PRO A CA 1
ATOM 1479 C C . PRO A 1 180 ? 11.865 -1.349 -9.498 1.00 96.62 180 PRO A C 1
ATOM 1481 O O . PRO A 1 180 ? 10.859 -1.235 -10.203 1.00 96.62 180 PRO A O 1
ATOM 1484 N N . GLY A 1 181 ? 12.998 -1.880 -9.964 1.00 96.00 181 GLY A N 1
ATOM 1485 C CA . GLY A 1 181 ? 13.261 -2.151 -11.379 1.00 96.00 181 GLY A CA 1
ATOM 1486 C C . GLY A 1 181 ? 14.436 -1.351 -11.908 1.00 96.00 181 GLY A C 1
ATOM 1487 O O . GLY A 1 181 ? 14.324 -0.770 -12.985 1.00 96.00 181 GLY A O 1
ATOM 1488 N N . ILE A 1 182 ? 15.531 -1.279 -11.149 1.00 96.25 182 ILE A N 1
ATOM 1489 C CA . ILE A 1 182 ? 16.751 -0.600 -11.588 1.00 96.25 182 ILE A CA 1
ATOM 1490 C C . ILE A 1 182 ? 17.312 -1.302 -12.829 1.00 96.25 182 ILE A C 1
ATOM 1492 O O . ILE A 1 182 ? 17.469 -2.524 -12.853 1.00 96.25 182 ILE A O 1
ATOM 1496 N N . ILE A 1 183 ? 17.618 -0.511 -13.857 1.00 94.06 183 ILE A N 1
ATOM 1497 C CA . ILE A 1 183 ? 18.282 -0.978 -15.075 1.00 94.06 183 ILE A CA 1
ATOM 1498 C C . ILE A 1 183 ? 19.799 -0.813 -14.895 1.00 94.06 183 ILE A C 1
ATOM 1500 O O . ILE A 1 183 ? 20.233 0.296 -14.557 1.00 94.06 183 ILE A O 1
ATOM 1504 N N . PRO A 1 184 ? 20.607 -1.873 -15.108 1.00 91.69 184 PRO A N 1
ATOM 1505 C CA . PRO A 1 184 ? 22.061 -1.796 -15.039 1.00 91.69 184 PRO A CA 1
ATOM 1506 C C . PRO A 1 184 ? 22.610 -0.716 -15.964 1.00 91.69 184 PRO A C 1
ATOM 1508 O O . PRO A 1 184 ? 22.110 -0.503 -17.069 1.00 91.69 184 PRO A O 1
ATOM 1511 N N . ARG A 1 185 ? 23.653 -0.029 -15.503 1.00 89.19 185 ARG A N 1
ATOM 1512 C CA . ARG A 1 185 ? 24.393 0.917 -16.337 1.00 89.19 185 ARG A CA 1
ATOM 1513 C C . ARG A 1 185 ? 25.213 0.123 -17.346 1.00 89.19 185 ARG A C 1
ATOM 1515 O O . ARG A 1 185 ? 25.794 -0.895 -16.969 1.00 89.19 185 ARG A O 1
ATOM 1522 N N . ASN A 1 186 ? 25.297 0.593 -18.587 1.00 79.25 186 ASN A N 1
ATOM 1523 C CA . ASN A 1 186 ? 26.299 0.027 -19.482 1.00 79.25 186 ASN A CA 1
ATOM 1524 C C . ASN A 1 186 ? 27.685 0.476 -19.006 1.00 79.25 186 ASN A C 1
ATOM 1526 O O . ASN A 1 186 ? 27.833 1.640 -18.607 1.00 79.25 186 ASN A O 1
ATOM 1530 N N . PRO A 1 187 ? 28.695 -0.409 -19.046 1.00 70.06 187 PRO A N 1
ATOM 1531 C CA . PRO A 1 187 ? 30.067 0.044 -18.916 1.00 70.06 187 PRO A CA 1
ATOM 1532 C C . PRO A 1 187 ? 30.340 1.066 -20.029 1.00 70.06 187 PRO A C 1
ATOM 1534 O O . PRO A 1 187 ? 29.789 0.927 -21.128 1.00 70.06 187 PRO A O 1
ATOM 1537 N N . PRO A 1 188 ? 31.150 2.105 -19.769 1.00 58.28 188 PRO A N 1
ATOM 1538 C CA . PRO A 1 188 ? 31.684 2.911 -20.855 1.00 58.28 188 PRO A CA 1
ATOM 1539 C C . PRO A 1 188 ? 32.403 1.947 -21.801 1.00 58.28 188 PRO A C 1
ATOM 1541 O O . PRO A 1 188 ? 33.338 1.260 -21.393 1.00 58.28 188 PRO A O 1
ATOM 1544 N N . SER A 1 189 ? 31.900 1.809 -23.024 1.00 48.22 189 SER A N 1
ATOM 1545 C CA . SER A 1 189 ? 32.528 0.962 -24.030 1.00 48.22 189 SER A CA 1
ATOM 1546 C C . SER A 1 189 ? 33.963 1.442 -24.228 1.00 48.22 189 SER A C 1
ATOM 1548 O O . SER A 1 189 ? 34.178 2.614 -24.528 1.00 48.22 189 SER A O 1
ATOM 1550 N N . SER A 1 190 ? 34.934 0.542 -24.073 1.00 44.88 190 SER A N 1
ATOM 1551 C CA . SER A 1 190 ? 36.309 0.763 -24.534 1.00 44.88 190 SER A CA 1
ATOM 1552 C C . SER A 1 190 ? 36.418 0.757 -26.065 1.00 44.88 190 SER A C 1
ATOM 1554 O O . SER A 1 190 ? 37.488 1.031 -26.581 1.00 44.88 190 SER A O 1
ATOM 1556 N N . GLU A 1 191 ? 35.316 0.470 -26.766 1.00 40.56 191 GLU A N 1
ATOM 1557 C CA . GLU A 1 191 ? 35.204 0.362 -28.225 1.00 40.56 191 GLU A CA 1
ATOM 1558 C C . GLU A 1 191 ? 33.871 0.986 -28.695 1.00 40.56 191 GLU A C 1
ATOM 1560 O O . GLU A 1 191 ? 32.957 0.313 -29.164 1.00 40.56 191 GLU A O 1
ATOM 1565 N N . GLN A 1 192 ? 33.702 2.292 -28.486 1.00 46.28 192 GLN A N 1
ATOM 1566 C CA . GLN A 1 192 ? 32.898 3.105 -29.409 1.00 46.28 192 GLN A CA 1
ATOM 1567 C C . GLN A 1 192 ? 33.876 4.036 -30.115 1.00 46.28 192 GLN A C 1
ATOM 1569 O O . GLN A 1 192 ? 33.863 5.247 -29.911 1.00 46.28 192 GLN A O 1
ATOM 1574 N N . ASP A 1 193 ? 34.774 3.419 -30.880 1.00 38.62 193 ASP A N 1
ATOM 1575 C CA . ASP A 1 193 ? 35.422 4.088 -31.994 1.00 38.62 193 ASP A CA 1
ATOM 1576 C C . ASP A 1 193 ? 34.311 4.393 -33.005 1.00 38.62 193 ASP A C 1
ATOM 1578 O O . ASP A 1 193 ? 33.647 3.478 -33.481 1.00 38.62 193 ASP A O 1
ATOM 1582 N N . ASP A 1 194 ? 34.010 5.680 -33.177 1.00 42.75 194 ASP A N 1
ATOM 1583 C CA . ASP A 1 194 ? 33.765 6.400 -34.436 1.00 42.75 194 ASP A CA 1
ATOM 1584 C C . ASP A 1 194 ? 32.899 5.799 -35.570 1.00 42.75 194 ASP A C 1
ATOM 1586 O O . ASP A 1 194 ? 32.801 6.419 -36.625 1.00 42.75 194 ASP A O 1
ATOM 1590 N N . ASP A 1 195 ? 32.182 4.692 -35.372 1.00 35.56 195 ASP A N 1
ATOM 1591 C CA . ASP A 1 195 ? 31.441 3.992 -36.434 1.00 35.56 195 ASP A CA 1
ATOM 1592 C C . ASP A 1 195 ? 29.926 3.971 -36.167 1.00 35.56 195 ASP A C 1
ATOM 1594 O O . ASP A 1 195 ? 29.227 2.960 -36.254 1.00 35.56 195 ASP A O 1
ATOM 1598 N N . TRP A 1 196 ? 29.376 5.130 -35.792 1.00 41.53 196 TRP A N 1
ATOM 1599 C CA . TRP A 1 196 ? 27.951 5.370 -36.005 1.00 41.53 196 TRP A CA 1
ATOM 1600 C C . TRP A 1 196 ? 27.777 5.723 -37.480 1.00 41.53 196 TRP A C 1
ATOM 1602 O O . TRP A 1 196 ? 27.936 6.888 -37.840 1.00 41.53 196 TRP A O 1
ATOM 1612 N N . ASP A 1 197 ? 27.476 4.718 -38.309 1.00 35.84 197 ASP A N 1
ATOM 1613 C CA . ASP A 1 197 ? 27.177 4.849 -39.738 1.00 35.84 197 ASP A CA 1
ATOM 1614 C C . ASP A 1 197 ? 26.366 6.124 -40.036 1.00 35.84 197 ASP A C 1
ATOM 1616 O O . ASP A 1 197 ? 25.136 6.184 -39.904 1.00 35.84 197 ASP A O 1
ATOM 1620 N N . ALA A 1 198 ? 27.079 7.159 -40.488 1.00 40.81 198 ALA A N 1
ATOM 1621 C CA . ALA A 1 198 ? 26.526 8.424 -40.962 1.00 40.81 198 ALA A CA 1
ATOM 1622 C C . ALA A 1 198 ? 25.614 8.233 -42.193 1.00 40.81 198 ALA A C 1
ATOM 1624 O O . ALA A 1 198 ? 24.876 9.136 -42.579 1.00 40.81 198 ALA A O 1
ATOM 1625 N N . SER A 1 199 ? 25.609 7.032 -42.772 1.00 37.84 199 SER A N 1
ATOM 1626 C CA . SER A 1 199 ? 24.889 6.653 -43.987 1.00 37.84 199 SER A CA 1
ATOM 1627 C C . SER A 1 199 ? 23.373 6.481 -43.810 1.00 37.84 199 SER A C 1
ATOM 1629 O O . SER A 1 199 ? 22.665 6.353 -44.804 1.00 37.84 199 SER A O 1
ATOM 1631 N N . SER A 1 200 ? 22.841 6.495 -42.578 1.00 37.59 200 SER A N 1
ATOM 1632 C CA . SER A 1 200 ? 21.385 6.424 -42.331 1.00 37.59 200 SER A CA 1
ATOM 1633 C C . SER A 1 200 ? 20.772 7.741 -41.826 1.00 37.59 200 SER A C 1
ATOM 1635 O O . SER A 1 200 ? 19.633 7.746 -41.343 1.00 37.59 200 SER A O 1
ATOM 1637 N N . MET A 1 201 ? 21.494 8.863 -41.918 1.00 35.03 201 MET A N 1
ATOM 1638 C CA . MET A 1 201 ? 20.966 10.183 -41.568 1.00 35.03 201 MET A CA 1
ATOM 1639 C C . MET A 1 201 ? 20.469 10.917 -42.817 1.00 35.03 201 MET A C 1
ATOM 1641 O O . MET A 1 201 ? 21.227 11.191 -43.740 1.00 35.03 201 MET A O 1
ATOM 1645 N N . CYS A 1 202 ? 19.175 11.248 -42.823 1.00 34.41 202 CYS A N 1
ATOM 1646 C CA . CYS A 1 202 ? 18.602 12.244 -43.724 1.00 34.41 202 CYS A CA 1
ATOM 1647 C C . CYS A 1 202 ? 19.369 13.569 -43.544 1.00 34.41 202 CYS A C 1
ATOM 1649 O O . CYS A 1 202 ? 19.531 14.043 -42.418 1.00 34.41 202 CYS A O 1
ATOM 1651 N N . THR A 1 203 ? 19.875 14.119 -44.642 1.00 34.16 203 THR A N 1
ATOM 1652 C CA . THR A 1 203 ? 20.963 15.108 -44.738 1.00 34.16 203 THR A CA 1
ATOM 1653 C C . THR A 1 203 ? 20.653 16.545 -44.307 1.00 34.16 203 THR A C 1
ATOM 1655 O O . THR A 1 203 ? 21.501 17.411 -44.491 1.00 34.16 203 THR A O 1
ATOM 1658 N N . ASP A 1 204 ? 19.513 16.851 -43.694 1.00 30.77 204 ASP A N 1
ATOM 1659 C CA . ASP A 1 204 ? 19.076 18.260 -43.664 1.00 30.77 204 ASP A CA 1
ATOM 1660 C C . ASP A 1 204 ? 19.461 19.072 -42.410 1.00 30.77 204 ASP A C 1
ATOM 1662 O O . ASP A 1 204 ? 19.104 20.240 -42.310 1.00 30.77 204 ASP A O 1
ATOM 1666 N N . TRP A 1 205 ? 20.136 18.497 -41.406 1.00 38.16 205 TRP A N 1
ATOM 1667 C CA . TRP A 1 205 ? 20.242 19.140 -40.078 1.00 38.16 205 TRP A CA 1
ATOM 1668 C C . TRP A 1 205 ? 21.683 19.254 -39.564 1.00 38.16 205 TRP A C 1
ATOM 1670 O O . TRP A 1 205 ? 21.978 18.915 -38.418 1.00 38.16 205 TRP A O 1
ATOM 1680 N N . ALA A 1 206 ? 22.590 19.762 -40.401 1.00 37.50 206 ALA A N 1
ATOM 1681 C CA . ALA A 1 206 ? 23.976 20.032 -40.019 1.00 37.50 206 ALA A CA 1
ATOM 1682 C C . ALA A 1 206 ? 24.414 21.469 -40.341 1.00 37.50 206 ALA A C 1
ATOM 1684 O O . ALA A 1 206 ? 25.318 21.672 -41.141 1.00 37.50 206 ALA A O 1
ATOM 1685 N N . VAL A 1 207 ? 23.833 22.474 -39.676 1.00 33.47 207 VAL A N 1
ATOM 1686 C CA . VAL A 1 207 ? 24.485 23.787 -39.509 1.00 33.47 207 VAL A CA 1
ATOM 1687 C C . VAL A 1 207 ? 24.082 24.387 -38.159 1.00 33.47 207 VAL A C 1
ATOM 1689 O O . VAL A 1 207 ? 22.917 24.707 -37.955 1.00 33.47 207 VAL A O 1
ATOM 1692 N N . GLY A 1 208 ? 25.042 24.587 -37.245 1.00 31.97 208 GLY A N 1
ATOM 1693 C CA . GLY A 1 208 ? 24.846 25.522 -36.127 1.00 31.97 208 GLY A CA 1
ATOM 1694 C C . GLY A 1 208 ? 25.444 25.157 -34.764 1.00 31.97 208 GLY A C 1
ATOM 1695 O O . GLY A 1 208 ? 24.718 24.761 -33.867 1.00 31.97 208 GLY A O 1
ATOM 1696 N N . HIS A 1 209 ? 26.742 25.426 -34.592 1.00 33.03 209 HIS A N 1
ATOM 1697 C CA . HIS A 1 209 ? 27.386 25.921 -33.360 1.00 33.03 209 HIS A CA 1
ATOM 1698 C C . HIS A 1 209 ? 27.398 25.045 -32.077 1.00 33.03 209 HIS A C 1
ATOM 1700 O O . HIS A 1 209 ? 26.435 24.930 -31.331 1.00 33.03 209 HIS A O 1
ATOM 1706 N N . SER A 1 210 ? 28.616 24.603 -31.729 1.00 36.03 210 SER A N 1
ATOM 1707 C CA . SER A 1 210 ? 29.089 24.236 -30.380 1.00 36.03 210 SER A CA 1
ATOM 1708 C C . SER A 1 210 ? 28.515 22.964 -29.721 1.00 36.03 210 SER A C 1
ATOM 1710 O O . SER A 1 210 ? 27.781 22.990 -28.736 1.00 36.03 210 SER A O 1
ATOM 1712 N N . GLY A 1 211 ? 28.983 21.810 -30.205 1.00 39.50 211 GLY A N 1
ATOM 1713 C CA . GLY A 1 211 ? 29.735 20.882 -29.346 1.00 39.50 211 GLY A CA 1
ATOM 1714 C C . GLY A 1 211 ? 29.009 20.121 -28.231 1.00 39.50 211 GLY A C 1
ATOM 1715 O O . GLY A 1 211 ? 29.654 19.738 -27.257 1.00 39.50 211 GLY A O 1
ATOM 1716 N N . LYS A 1 212 ? 27.708 19.843 -28.347 1.00 42.56 212 LYS A N 1
ATOM 1717 C CA . LYS A 1 212 ? 27.068 18.764 -27.574 1.00 42.56 212 LYS A CA 1
ATOM 1718 C C . LYS A 1 212 ? 26.393 17.803 -28.535 1.00 42.56 212 LYS A C 1
ATOM 1720 O O . LYS A 1 212 ? 25.282 18.064 -28.985 1.00 42.56 212 LYS A O 1
ATOM 1725 N N . TYR A 1 213 ? 27.055 16.684 -28.819 1.00 47.41 213 TYR A N 1
ATOM 1726 C CA . TYR A 1 213 ? 26.425 15.533 -29.458 1.00 47.41 213 TYR A CA 1
ATOM 1727 C C . TYR A 1 213 ? 25.277 15.055 -28.558 1.00 47.41 213 TYR A C 1
ATOM 1729 O O . TYR A 1 213 ? 25.465 14.313 -27.591 1.00 47.41 213 TYR A O 1
ATOM 1737 N N . LEU A 1 214 ? 24.069 15.553 -28.817 1.00 54.66 214 LEU A N 1
ATOM 1738 C CA . LEU A 1 214 ? 22.854 14.987 -28.256 1.00 54.66 214 LEU A CA 1
ATOM 1739 C C . LEU A 1 214 ? 22.701 13.620 -28.911 1.00 54.66 214 LEU A C 1
ATOM 1741 O O . LEU A 1 214 ? 22.349 13.537 -30.083 1.00 54.66 214 LEU A O 1
ATOM 1745 N N . ALA A 1 215 ? 23.009 12.560 -28.160 1.00 62.59 215 ALA A N 1
ATOM 1746 C CA . ALA A 1 215 ? 22.794 11.191 -28.611 1.00 62.59 215 ALA A CA 1
ATOM 1747 C C . ALA A 1 215 ? 21.373 11.078 -29.214 1.00 62.59 215 ALA A C 1
ATOM 1749 O O . ALA A 1 215 ? 20.401 11.386 -28.504 1.00 62.59 215 ALA A O 1
ATOM 1750 N N . PRO A 1 216 ? 21.241 10.709 -30.505 1.00 68.25 216 PRO A N 1
ATOM 1751 C CA . PRO A 1 216 ? 19.975 10.786 -31.225 1.00 68.25 216 PRO A CA 1
ATOM 1752 C C . PRO A 1 216 ? 18.873 9.989 -30.530 1.00 68.25 216 PRO A C 1
ATOM 1754 O O . PRO A 1 216 ? 19.113 8.918 -29.976 1.00 68.25 216 PRO A O 1
ATOM 1757 N N . SER A 1 217 ? 17.628 10.469 -30.558 1.00 76.00 217 SER A N 1
ATOM 1758 C CA . SER A 1 217 ? 16.514 9.657 -30.062 1.00 76.00 217 SER A CA 1
ATOM 1759 C C . SER A 1 217 ? 16.308 8.448 -30.973 1.00 76.00 217 SER A C 1
ATOM 1761 O O . SER A 1 217 ? 16.070 8.623 -32.167 1.00 76.00 217 SER A O 1
ATOM 1763 N N . LYS A 1 218 ? 16.331 7.235 -30.420 1.00 82.50 218 LYS A N 1
ATOM 1764 C CA . LYS A 1 218 ? 16.032 6.011 -31.174 1.00 82.50 218 LYS A CA 1
ATOM 1765 C C . LYS A 1 218 ? 14.519 5.785 -31.225 1.00 82.50 218 LYS A C 1
ATOM 1767 O O . LYS A 1 218 ? 13.824 6.024 -30.239 1.00 82.50 218 LYS A O 1
ATOM 1772 N N . SER A 1 219 ? 13.979 5.335 -32.352 1.00 84.06 219 SER A N 1
ATOM 1773 C CA . SER A 1 219 ? 12.577 4.916 -32.462 1.00 84.06 219 SER A CA 1
ATOM 1774 C C . SER A 1 219 ? 12.440 3.425 -32.136 1.00 84.06 219 SER A C 1
ATOM 1776 O O . SER A 1 219 ? 13.246 2.599 -32.557 1.00 84.06 219 SER A O 1
ATOM 1778 N N . VAL A 1 220 ? 11.428 3.071 -31.345 1.00 85.62 220 VAL A N 1
ATOM 1779 C CA . VAL A 1 220 ? 11.102 1.685 -30.981 1.00 85.62 220 VAL A CA 1
ATOM 1780 C C . VAL A 1 220 ? 9.612 1.469 -31.217 1.00 85.62 220 VAL A C 1
ATOM 1782 O O . VAL A 1 220 ? 8.795 2.267 -30.761 1.00 85.62 220 VAL A O 1
ATOM 1785 N N . ASN A 1 221 ? 9.243 0.405 -31.929 1.00 86.25 221 ASN A N 1
ATOM 1786 C CA . ASN A 1 221 ? 7.843 0.031 -32.121 1.00 86.25 221 ASN A CA 1
ATOM 1787 C C . ASN A 1 221 ? 7.319 -0.702 -30.874 1.00 86.25 221 ASN A C 1
ATOM 1789 O O . ASN A 1 221 ? 7.881 -1.717 -30.468 1.00 86.25 221 ASN A O 1
ATOM 1793 N N . VAL A 1 222 ? 6.250 -0.186 -30.268 1.00 85.94 222 VAL A N 1
ATOM 1794 C CA . VAL A 1 222 ? 5.577 -0.773 -29.107 1.00 85.94 222 VAL A CA 1
ATOM 1795 C C . VAL A 1 222 ? 4.108 -0.988 -29.449 1.00 85.94 222 VAL A C 1
ATOM 1797 O O . VAL A 1 222 ? 3.355 -0.025 -29.575 1.00 85.94 222 VAL A O 1
ATOM 1800 N N . ASN A 1 223 ? 3.693 -2.250 -29.596 1.00 83.94 223 ASN A N 1
ATOM 1801 C CA . ASN A 1 223 ? 2.317 -2.635 -29.941 1.00 83.94 223 ASN A CA 1
ATOM 1802 C C . ASN A 1 223 ? 1.752 -1.886 -31.171 1.00 83.94 223 ASN A C 1
ATOM 1804 O O . ASN A 1 223 ? 0.592 -1.480 -31.176 1.00 83.94 223 ASN A O 1
ATOM 1808 N N . GLY A 1 224 ? 2.578 -1.668 -32.201 1.00 78.81 224 GLY A N 1
ATOM 1809 C CA . GLY A 1 224 ? 2.190 -0.954 -33.424 1.00 78.81 224 GLY A CA 1
ATOM 1810 C C . GLY A 1 224 ? 2.315 0.571 -33.342 1.00 78.81 224 GLY A C 1
ATOM 1811 O O . GLY A 1 224 ? 2.017 1.253 -34.318 1.00 78.81 224 GLY A O 1
ATOM 1812 N N . VAL A 1 225 ? 2.766 1.123 -32.210 1.00 83.81 225 VAL A N 1
ATOM 1813 C CA . VAL A 1 225 ? 2.989 2.563 -32.019 1.00 83.81 225 VAL A CA 1
ATOM 1814 C C . VAL A 1 225 ? 4.484 2.852 -31.933 1.00 83.81 225 VAL A C 1
ATOM 1816 O O . VAL A 1 225 ? 5.188 2.318 -31.076 1.00 83.81 225 VAL A O 1
ATOM 1819 N N . VAL A 1 226 ? 4.981 3.743 -32.792 1.00 84.44 226 VAL A N 1
ATOM 1820 C CA . VAL A 1 226 ? 6.387 4.166 -32.771 1.00 84.44 226 VAL A CA 1
ATOM 1821 C C . VAL A 1 226 ? 6.626 5.139 -31.615 1.00 84.44 226 VAL A C 1
ATOM 1823 O O . VAL A 1 226 ? 6.099 6.254 -31.576 1.00 84.44 226 VAL A O 1
ATOM 1826 N N . VAL A 1 227 ? 7.455 4.722 -30.662 1.00 84.56 227 VAL A N 1
ATOM 1827 C CA . VAL A 1 227 ? 7.839 5.492 -29.480 1.00 84.56 227 VAL A CA 1
ATOM 1828 C C . VAL A 1 227 ? 9.298 5.926 -29.603 1.00 84.56 227 VAL A C 1
ATOM 1830 O O . VAL A 1 227 ? 10.189 5.097 -29.761 1.00 84.56 227 VAL A O 1
ATOM 1833 N N . ARG A 1 228 ? 9.562 7.233 -29.488 1.00 84.19 228 ARG A N 1
ATOM 1834 C CA . ARG A 1 228 ? 10.933 7.762 -29.416 1.00 84.19 228 ARG A CA 1
ATOM 1835 C C . ARG A 1 228 ? 11.494 7.571 -28.003 1.00 84.19 228 ARG A C 1
ATOM 1837 O O . ARG A 1 228 ? 10.884 8.019 -27.027 1.00 84.19 228 ARG A O 1
ATOM 1844 N N . VAL A 1 229 ? 12.643 6.913 -27.891 1.00 87.19 229 VAL A N 1
ATOM 1845 C CA . VAL A 1 229 ? 13.393 6.720 -26.646 1.00 87.19 229 VAL A CA 1
ATOM 1846 C C . VAL A 1 229 ? 14.607 7.645 -26.594 1.00 87.19 229 VAL A C 1
ATOM 1848 O O . VAL A 1 229 ? 15.231 7.937 -27.611 1.00 87.19 229 VAL A O 1
ATOM 1851 N N . LYS A 1 230 ? 14.931 8.128 -25.392 1.00 88.19 230 LYS A N 1
ATOM 1852 C CA . LYS A 1 230 ? 16.044 9.057 -25.146 1.00 88.19 230 LYS A CA 1
ATOM 1853 C C . LYS A 1 230 ? 17.233 8.310 -24.542 1.00 88.19 230 LYS A C 1
ATOM 1855 O O . LYS A 1 230 ? 17.041 7.400 -23.732 1.00 88.19 230 LYS A O 1
ATOM 1860 N N . PHE A 1 231 ? 18.445 8.729 -24.886 1.00 88.06 231 PHE A N 1
ATOM 1861 C CA . PHE A 1 231 ? 19.663 8.246 -24.243 1.00 88.06 231 PHE A CA 1
ATOM 1862 C C . PHE A 1 231 ? 19.837 8.867 -22.851 1.00 88.06 231 PHE A C 1
ATOM 1864 O O . PHE A 1 231 ? 19.555 10.046 -22.632 1.00 88.06 231 PHE A O 1
ATOM 1871 N N . CYS A 1 232 ? 20.277 8.068 -21.883 1.00 87.94 232 CYS A N 1
ATOM 1872 C CA . CYS A 1 232 ? 20.589 8.516 -20.536 1.00 87.94 232 CYS A CA 1
ATOM 1873 C C . CYS A 1 232 ? 22.099 8.651 -20.360 1.00 87.94 232 CYS A C 1
ATOM 1875 O O . CYS A 1 232 ? 22.770 7.650 -20.137 1.00 87.94 232 CYS A O 1
ATOM 1877 N N . GLN A 1 233 ? 22.619 9.877 -20.357 1.00 86.75 233 GLN A N 1
ATOM 1878 C CA . GLN A 1 233 ? 24.058 10.127 -20.196 1.00 86.75 233 GLN A CA 1
ATOM 1879 C C . GLN A 1 233 ? 24.608 9.609 -18.855 1.00 86.75 233 GLN A C 1
ATOM 1881 O O . GLN A 1 233 ? 25.700 9.066 -18.805 1.00 86.75 233 GLN A O 1
ATOM 1886 N N . THR A 1 234 ? 23.828 9.683 -17.774 1.00 86.00 234 THR A N 1
ATOM 1887 C CA . THR A 1 234 ? 24.257 9.221 -16.440 1.00 86.00 234 THR A CA 1
ATOM 1888 C C . THR A 1 234 ? 24.371 7.698 -16.316 1.00 86.00 234 THR A C 1
ATOM 1890 O O . THR A 1 234 ? 25.166 7.193 -15.527 1.00 86.00 234 THR A O 1
ATOM 1893 N N . CYS A 1 235 ? 23.545 6.955 -17.060 1.00 86.50 235 CYS A N 1
ATOM 1894 C CA . CYS A 1 235 ? 23.474 5.488 -16.984 1.00 86.50 235 CYS A CA 1
ATOM 1895 C C . CYS A 1 235 ? 24.040 4.805 -18.238 1.00 86.50 235 CYS A C 1
ATOM 1897 O O . CYS A 1 235 ? 24.053 3.580 -18.297 1.00 86.50 235 CYS A O 1
ATOM 1899 N N . LEU A 1 236 ? 24.473 5.598 -19.223 1.00 87.81 236 LEU A N 1
ATOM 1900 C CA . LEU A 1 236 ? 25.032 5.177 -20.507 1.00 87.81 236 LEU A CA 1
ATOM 1901 C C . LEU A 1 236 ? 24.148 4.191 -21.287 1.00 87.81 236 LEU A C 1
ATOM 1903 O O . LEU A 1 236 ? 24.635 3.276 -21.936 1.00 87.81 236 LEU A O 1
ATOM 1907 N N . LEU A 1 237 ? 22.826 4.378 -21.242 1.00 88.38 237 LEU A N 1
ATOM 1908 C CA . LEU A 1 237 ? 21.873 3.482 -21.902 1.00 88.38 237 LEU A CA 1
ATOM 1909 C C . LEU A 1 237 ? 20.759 4.241 -22.619 1.00 88.38 237 LEU A C 1
ATOM 1911 O O . LEU A 1 237 ? 20.297 5.289 -22.157 1.00 88.38 237 LEU A O 1
ATOM 1915 N N . TYR A 1 238 ? 20.272 3.680 -23.725 1.00 90.00 238 TYR A N 1
ATOM 1916 C CA . TYR A 1 238 ? 18.996 4.086 -24.311 1.00 90.00 238 TYR A CA 1
ATOM 1917 C C . TYR A 1 238 ? 17.864 3.630 -23.397 1.00 90.00 238 TYR A C 1
ATOM 1919 O O . TYR A 1 238 ? 17.698 2.434 -23.167 1.00 90.00 238 TYR A O 1
ATOM 1927 N N . ARG A 1 239 ? 17.097 4.581 -22.852 1.00 91.62 239 ARG A N 1
ATOM 1928 C CA . ARG A 1 239 ? 16.040 4.287 -21.876 1.00 91.62 239 ARG A CA 1
ATOM 1929 C C . ARG A 1 239 ? 14.970 3.427 -22.548 1.00 91.62 239 ARG A C 1
ATOM 1931 O O . ARG A 1 239 ? 14.354 3.915 -23.496 1.00 91.62 239 ARG A O 1
ATOM 1938 N N . PRO A 1 240 ? 14.702 2.198 -22.076 1.00 92.12 240 PRO A N 1
ATOM 1939 C CA . PRO A 1 240 ? 13.616 1.399 -22.626 1.00 92.12 240 PRO A CA 1
ATOM 1940 C C . PRO A 1 240 ? 12.273 2.143 -22.562 1.00 92.12 240 PRO A C 1
ATOM 1942 O O . PRO A 1 240 ? 12.121 3.091 -21.779 1.00 92.12 240 PRO A O 1
ATOM 1945 N N . PRO A 1 241 ? 11.267 1.744 -23.357 1.00 91.38 241 PRO A N 1
ATOM 1946 C CA . PRO A 1 241 ? 9.934 2.324 -23.253 1.00 91.38 241 PRO A CA 1
ATOM 1947 C C . PRO A 1 241 ? 9.439 2.334 -21.799 1.00 91.38 241 PRO A C 1
ATOM 1949 O O . PRO A 1 241 ? 9.565 1.342 -21.088 1.00 91.38 241 PRO A O 1
ATOM 1952 N N . ARG A 1 242 ? 8.864 3.464 -21.363 1.00 92.94 242 ARG A N 1
ATOM 1953 C CA . ARG A 1 242 ? 8.382 3.712 -19.985 1.00 92.94 242 ARG A CA 1
ATOM 1954 C C . ARG A 1 242 ? 9.471 3.787 -18.893 1.00 92.94 242 ARG A C 1
ATOM 1956 O O . ARG A 1 242 ? 9.133 3.944 -17.722 1.00 92.94 242 ARG A O 1
ATOM 1963 N N . CYS A 1 243 ? 10.758 3.714 -19.240 1.00 94.81 243 CYS A N 1
ATOM 1964 C CA . CYS A 1 243 ? 11.860 3.947 -18.304 1.00 94.81 243 CYS A CA 1
ATOM 1965 C C . CYS A 1 243 ? 12.178 5.442 -18.170 1.00 94.81 243 CYS A C 1
ATOM 1967 O O . CYS A 1 243 ? 12.322 6.156 -19.167 1.00 94.81 243 CYS A O 1
ATOM 1969 N N . SER A 1 244 ? 12.420 5.887 -16.936 1.00 94.75 244 SER A N 1
ATOM 1970 C CA . SER A 1 244 ? 12.891 7.243 -16.635 1.00 94.75 244 SER A CA 1
ATOM 1971 C C . SER A 1 244 ? 14.066 7.211 -15.662 1.00 94.75 244 SER A C 1
ATOM 1973 O O . SER A 1 244 ? 14.194 6.303 -14.843 1.00 94.75 244 SER A O 1
ATOM 1975 N N . HIS A 1 245 ? 14.953 8.200 -15.775 1.00 95.44 245 HIS A N 1
ATOM 1976 C CA . HIS A 1 245 ? 16.038 8.394 -14.818 1.00 95.44 245 HIS A CA 1
ATOM 1977 C C . HIS A 1 245 ? 15.528 9.214 -13.634 1.00 95.44 245 HIS A C 1
ATOM 1979 O O . HIS A 1 245 ? 15.034 10.326 -13.827 1.00 95.44 245 HIS A O 1
ATOM 1985 N N . CYS A 1 246 ? 15.665 8.680 -12.425 1.00 96.19 246 CYS A N 1
ATOM 1986 C CA . CYS A 1 246 ? 15.432 9.432 -11.202 1.00 96.19 246 CYS A CA 1
ATOM 1987 C C . CYS A 1 246 ? 16.762 10.017 -10.728 1.00 96.19 246 CYS A C 1
ATOM 1989 O O . CYS A 1 246 ? 17.662 9.262 -10.370 1.00 96.19 246 CYS A O 1
ATOM 1991 N N . SER A 1 247 ? 16.874 11.345 -10.693 1.00 93.62 247 SER A N 1
ATOM 1992 C CA . SER A 1 247 ? 18.076 12.034 -10.206 1.00 93.62 247 SER A CA 1
ATOM 1993 C C . SER A 1 247 ? 18.316 11.812 -8.711 1.00 93.62 247 SER A C 1
ATOM 1995 O O . SER A 1 247 ? 19.464 11.707 -8.297 1.00 93.62 247 SER A O 1
ATOM 1997 N N . VAL A 1 248 ? 17.248 11.674 -7.914 1.00 93.00 248 VAL A N 1
ATOM 1998 C CA . VAL A 1 248 ? 17.337 11.426 -6.462 1.00 93.00 248 VAL A CA 1
ATOM 1999 C C . VAL A 1 248 ? 17.944 10.055 -6.176 1.00 93.00 248 VAL A C 1
ATOM 2001 O O . VAL A 1 248 ? 18.880 9.938 -5.396 1.00 93.00 248 VAL A O 1
ATOM 2004 N N . CYS A 1 249 ? 17.445 9.009 -6.840 1.00 92.31 249 CYS A N 1
ATOM 2005 C CA . CYS A 1 249 ? 17.997 7.661 -6.704 1.00 92.31 249 CYS A CA 1
ATOM 2006 C C . CYS A 1 249 ? 19.226 7.424 -7.591 1.00 92.31 249 CYS A C 1
ATOM 2008 O O . CYS A 1 249 ? 19.817 6.354 -7.500 1.00 92.31 249 CYS A O 1
ATOM 2010 N N . ASN A 1 250 ? 19.576 8.369 -8.469 1.00 94.19 250 ASN A N 1
ATOM 2011 C CA . ASN A 1 250 ? 20.638 8.278 -9.471 1.00 94.19 250 ASN A CA 1
ATOM 2012 C C . ASN A 1 250 ? 20.608 6.976 -10.297 1.00 94.19 250 ASN A C 1
ATOM 2014 O O . ASN A 1 250 ? 21.632 6.332 -10.530 1.00 94.19 250 ASN A O 1
ATOM 2018 N N . ASN A 1 251 ? 19.417 6.547 -10.712 1.00 93.94 251 ASN A N 1
ATOM 2019 C CA . ASN A 1 251 ? 19.221 5.285 -11.422 1.00 93.94 251 ASN A CA 1
ATOM 2020 C C . ASN A 1 251 ? 18.104 5.403 -12.464 1.00 93.94 251 ASN A C 1
ATOM 2022 O O . ASN A 1 251 ? 17.109 6.106 -12.263 1.00 93.94 251 ASN A O 1
ATOM 2026 N N . CYS A 1 252 ? 18.263 4.692 -13.582 1.00 96.25 252 CYS A N 1
ATOM 2027 C CA . CYS A 1 252 ? 17.172 4.430 -14.515 1.00 96.25 252 CYS A CA 1
ATOM 2028 C C . CYS A 1 252 ? 16.273 3.330 -13.949 1.00 96.25 252 CYS A C 1
ATOM 2030 O O . CYS A 1 252 ? 16.763 2.268 -13.574 1.00 96.25 252 CYS A O 1
ATOM 2032 N N . VAL A 1 253 ? 14.967 3.592 -13.889 1.00 97.62 253 VAL A N 1
ATOM 2033 C CA . VAL A 1 253 ? 13.970 2.669 -13.335 1.00 97.62 253 VAL A CA 1
ATOM 2034 C C . VAL A 1 253 ? 12.982 2.275 -14.429 1.00 97.62 253 VAL A C 1
ATOM 2036 O O . VAL A 1 253 ? 12.385 3.140 -15.075 1.00 97.62 253 VAL A O 1
ATOM 2039 N N . ASP A 1 254 ? 12.811 0.969 -14.633 1.00 96.38 254 ASP A N 1
ATOM 2040 C CA . ASP A 1 254 ? 11.847 0.402 -15.574 1.00 96.38 254 ASP A CA 1
ATOM 2041 C C . ASP A 1 254 ? 10.405 0.658 -15.105 1.00 96.38 254 ASP A C 1
ATOM 2043 O O . ASP A 1 254 ? 10.084 0.538 -13.917 1.00 96.38 254 ASP A O 1
ATOM 2047 N N . ARG A 1 255 ? 9.532 1.006 -16.058 1.00 95.94 255 ARG A N 1
ATOM 2048 C CA . ARG A 1 255 ? 8.146 1.450 -15.831 1.00 95.94 255 ARG A CA 1
ATOM 2049 C C . ARG A 1 255 ? 8.051 2.433 -14.655 1.00 95.94 255 ARG A C 1
ATOM 2051 O O . ARG A 1 255 ? 7.319 2.192 -13.695 1.00 95.94 255 ARG A O 1
ATOM 2058 N N . PHE A 1 256 ? 8.841 3.503 -14.718 1.00 97.62 256 PHE A N 1
ATOM 2059 C CA . PHE A 1 256 ? 8.932 4.502 -13.655 1.00 97.62 256 PHE A CA 1
ATOM 2060 C C . PHE A 1 256 ? 7.580 5.183 -13.422 1.00 97.62 256 PHE A C 1
ATOM 2062 O O . PHE A 1 256 ? 6.947 5.676 -14.363 1.00 97.62 256 PHE A O 1
ATOM 2069 N N . ASP A 1 257 ? 7.163 5.228 -12.158 1.00 98.06 257 ASP A N 1
ATOM 2070 C CA . ASP A 1 257 ? 5.937 5.895 -11.739 1.00 98.06 257 ASP A CA 1
ATOM 2071 C C . ASP A 1 257 ? 6.237 7.241 -11.079 1.00 98.06 257 ASP A C 1
ATOM 2073 O O . ASP A 1 257 ? 5.881 8.282 -11.627 1.00 98.06 257 ASP A O 1
ATOM 2077 N N . HIS A 1 258 ? 6.941 7.228 -9.948 1.00 97.69 258 HIS A N 1
ATOM 2078 C CA . HIS A 1 258 ? 7.406 8.429 -9.256 1.00 97.69 258 HIS A CA 1
ATOM 2079 C C . HIS A 1 258 ? 8.513 8.088 -8.250 1.00 97.69 258 HIS A C 1
ATOM 2081 O O . HIS A 1 258 ? 8.725 6.929 -7.900 1.00 97.69 258 HIS A O 1
ATOM 2087 N N . HIS A 1 259 ? 9.216 9.103 -7.749 1.00 97.69 259 HIS A N 1
ATOM 2088 C CA . HIS A 1 259 ? 10.009 8.968 -6.529 1.00 97.69 259 HIS A CA 1
ATOM 2089 C C . HIS A 1 259 ? 9.116 9.305 -5.337 1.00 97.69 259 HIS A C 1
ATOM 2091 O O . HIS A 1 259 ? 8.535 10.387 -5.313 1.00 97.69 259 HIS A O 1
ATOM 2097 N N . CYS A 1 260 ? 8.986 8.392 -4.376 1.00 96.94 260 CYS A N 1
ATOM 2098 C CA . CYS A 1 260 ? 8.110 8.570 -3.226 1.00 96.94 260 CYS A CA 1
ATOM 2099 C C . CYS A 1 260 ? 8.939 8.925 -1.981 1.00 96.94 260 CYS A C 1
ATOM 2101 O O . CYS A 1 260 ? 9.620 8.048 -1.440 1.00 96.94 260 CYS A O 1
ATOM 2103 N N . PRO A 1 261 ? 8.867 10.178 -1.485 1.00 94.25 261 PRO A N 1
ATOM 2104 C CA . PRO A 1 261 ? 9.628 10.599 -0.309 1.00 94.25 261 PRO A CA 1
ATOM 2105 C C . PRO A 1 261 ? 9.254 9.820 0.956 1.00 94.25 261 PRO A C 1
ATOM 2107 O O . PRO A 1 261 ? 10.104 9.585 1.805 1.00 94.25 261 PRO A O 1
ATOM 2110 N N . TRP A 1 262 ? 7.999 9.371 1.058 1.00 90.88 262 TRP A N 1
ATOM 2111 C CA . TRP A 1 262 ? 7.467 8.664 2.228 1.00 90.88 262 TRP A CA 1
ATOM 2112 C C . TRP A 1 262 ? 8.090 7.284 2.451 1.00 90.88 262 TRP A C 1
ATOM 2114 O O . TRP A 1 262 ? 8.167 6.823 3.584 1.00 90.88 262 TRP A O 1
ATOM 2124 N N . VAL A 1 263 ? 8.531 6.624 1.377 1.00 93.44 263 VAL A N 1
ATOM 2125 C CA . VAL A 1 263 ? 9.222 5.322 1.438 1.00 93.44 263 VAL A CA 1
ATOM 2126 C C . VAL A 1 263 ? 10.715 5.438 1.131 1.00 93.44 263 VAL A C 1
ATOM 2128 O O . VAL A 1 263 ? 11.425 4.438 1.180 1.00 93.44 263 VAL A O 1
ATOM 2131 N N . GLY A 1 264 ? 11.193 6.638 0.783 1.00 93.56 264 GLY A N 1
ATOM 2132 C CA . GLY A 1 264 ? 12.597 6.904 0.471 1.00 93.56 264 GLY A CA 1
ATOM 2133 C C . GLY A 1 264 ? 13.118 6.226 -0.801 1.00 93.56 264 GLY A C 1
ATOM 2134 O O . GLY A 1 264 ? 14.325 6.040 -0.933 1.00 93.56 264 GLY A O 1
ATOM 2135 N N . GLN A 1 265 ? 12.248 5.831 -1.738 1.00 95.69 265 GLN A N 1
ATOM 2136 C CA . GLN A 1 265 ? 12.671 5.165 -2.973 1.00 95.69 265 GLN A CA 1
ATOM 2137 C C . GLN A 1 265 ? 11.739 5.414 -4.167 1.00 95.69 265 GLN A C 1
ATOM 2139 O O . GLN A 1 265 ? 10.642 5.963 -4.040 1.00 95.69 265 GLN A O 1
ATOM 2144 N N . CYS A 1 266 ? 12.184 5.000 -5.356 1.00 98.25 266 CYS A N 1
ATOM 2145 C CA . CYS A 1 266 ? 11.345 5.021 -6.552 1.00 98.25 266 CYS A CA 1
ATOM 2146 C C . C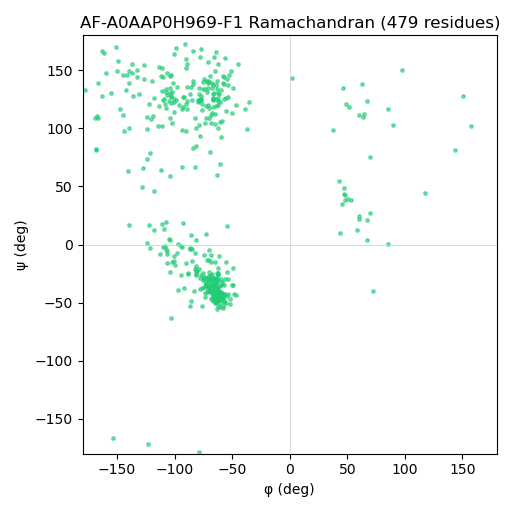YS A 1 266 ? 10.228 3.981 -6.476 1.00 98.25 266 CYS A C 1
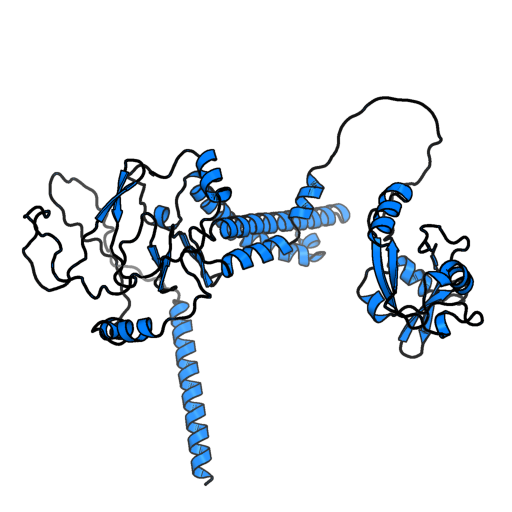ATOM 2148 O O . CYS A 1 266 ? 10.432 2.869 -6.006 1.00 98.25 266 CYS A O 1
ATOM 2150 N N . ILE A 1 267 ? 9.073 4.317 -7.034 1.00 98.50 267 ILE A N 1
ATOM 2151 C CA . ILE A 1 267 ? 8.015 3.377 -7.376 1.00 98.50 267 ILE A CA 1
ATOM 2152 C C . ILE A 1 267 ? 8.135 3.074 -8.870 1.00 98.50 267 ILE A C 1
ATOM 2154 O O . ILE A 1 267 ? 8.159 3.979 -9.708 1.00 98.50 267 ILE A O 1
ATOM 2158 N N . GLY A 1 268 ? 8.248 1.794 -9.203 1.00 97.44 268 GLY A N 1
ATOM 2159 C CA . GLY A 1 268 ? 8.468 1.305 -10.558 1.00 97.44 268 GLY A CA 1
ATOM 2160 C C . GLY A 1 268 ? 7.922 -0.104 -10.754 1.00 97.44 268 GLY A C 1
ATOM 2161 O O . GLY A 1 268 ? 7.159 -0.625 -9.938 1.00 97.44 268 GLY A O 1
ATOM 2162 N N . LYS A 1 269 ? 8.314 -0.753 -11.851 1.00 96.44 269 LYS A N 1
ATOM 2163 C CA . LYS A 1 269 ? 7.752 -2.038 -12.295 1.00 96.44 269 LYS A CA 1
ATOM 2164 C C . LYS A 1 269 ? 7.649 -3.118 -11.215 1.00 96.44 269 LYS A C 1
ATOM 2166 O O . LYS A 1 269 ? 6.659 -3.846 -11.181 1.00 96.44 269 LYS A O 1
ATOM 2171 N N . ARG A 1 270 ? 8.673 -3.270 -10.369 1.00 96.25 270 ARG A N 1
ATOM 2172 C CA . ARG A 1 270 ? 8.795 -4.413 -9.444 1.00 96.25 270 ARG A CA 1
ATOM 2173 C C . ARG A 1 270 ? 8.113 -4.196 -8.093 1.00 96.25 270 ARG A C 1
ATOM 2175 O O . ARG A 1 270 ? 7.712 -5.179 -7.469 1.00 96.25 270 ARG A O 1
ATOM 2182 N N . ASN A 1 271 ? 7.947 -2.952 -7.646 1.00 96.94 271 ASN A N 1
ATOM 2183 C CA . ASN A 1 271 ? 7.347 -2.624 -6.347 1.00 96.94 271 ASN A CA 1
ATOM 2184 C C . ASN A 1 271 ? 5.976 -1.920 -6.449 1.00 96.94 271 ASN A C 1
ATOM 2186 O O . ASN A 1 271 ? 5.281 -1.829 -5.437 1.00 96.94 271 ASN A O 1
ATOM 2190 N N . TYR A 1 272 ? 5.529 -1.516 -7.648 1.00 97.62 272 TYR A N 1
ATOM 2191 C CA . TYR A 1 272 ? 4.241 -0.836 -7.859 1.00 97.62 272 TYR A CA 1
ATOM 2192 C C . TYR A 1 272 ? 3.043 -1.598 -7.281 1.00 97.62 272 TYR A C 1
ATOM 2194 O O . TYR A 1 272 ? 2.185 -0.998 -6.642 1.00 97.62 272 TYR A O 1
ATOM 2202 N N . ARG A 1 273 ? 2.984 -2.930 -7.445 1.00 95.31 273 ARG A N 1
ATOM 2203 C CA . ARG A 1 273 ? 1.898 -3.751 -6.875 1.00 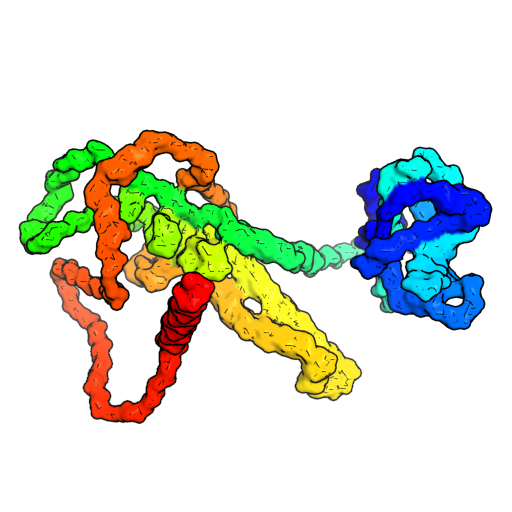95.31 273 ARG A CA 1
ATOM 2204 C C . ARG A 1 273 ? 1.829 -3.609 -5.354 1.00 95.31 273 ARG A C 1
ATOM 2206 O O . ARG A 1 273 ? 0.747 -3.414 -4.812 1.00 95.31 273 ARG A O 1
ATOM 2213 N N . SER A 1 274 ? 2.971 -3.705 -4.672 1.00 95.44 274 SER A N 1
ATOM 2214 C CA . SER A 1 274 ? 3.035 -3.538 -3.217 1.00 95.44 274 SER A CA 1
ATOM 2215 C C . SER A 1 274 ? 2.624 -2.125 -2.811 1.00 95.44 274 SER A C 1
ATOM 2217 O O . SER A 1 274 ? 1.898 -1.970 -1.836 1.00 95.44 274 SER A O 1
ATOM 2219 N N . PHE A 1 275 ? 3.022 -1.113 -3.588 1.00 97.50 275 PHE A N 1
ATOM 2220 C CA . PHE A 1 275 ? 2.669 0.286 -3.346 1.00 97.50 275 PHE A CA 1
ATOM 2221 C C . PHE A 1 275 ? 1.164 0.516 -3.477 1.00 97.50 275 PHE A C 1
ATOM 2223 O O . PHE A 1 275 ? 0.541 1.043 -2.559 1.00 97.50 275 PHE A O 1
ATOM 2230 N N . PHE A 1 276 ? 0.557 0.041 -4.564 1.00 97.19 276 PHE A N 1
ATOM 2231 C CA . PHE A 1 276 ? -0.882 0.158 -4.772 1.00 97.19 276 PHE A CA 1
ATOM 2232 C C . PHE A 1 276 ? -1.676 -0.541 -3.661 1.00 97.19 276 PHE A C 1
ATOM 2234 O O . PHE A 1 276 ? -2.619 0.036 -3.117 1.00 97.19 276 PHE A O 1
ATOM 2241 N N . MET A 1 277 ? -1.268 -1.757 -3.278 1.00 95.06 277 MET A N 1
ATOM 2242 C CA . MET A 1 277 ? -1.899 -2.496 -2.181 1.00 95.06 277 MET A CA 1
ATOM 2243 C C . MET A 1 277 ? -1.715 -1.791 -0.834 1.00 95.06 277 MET A C 1
ATOM 2245 O O . MET A 1 277 ? -2.654 -1.768 -0.044 1.00 95.06 277 MET A O 1
ATOM 2249 N N . PHE A 1 278 ? -0.544 -1.206 -0.570 1.00 95.44 278 PHE A N 1
ATOM 2250 C CA . PHE A 1 278 ? -0.270 -0.429 0.640 1.00 95.44 278 PHE A CA 1
ATOM 2251 C C . PHE A 1 278 ? -1.200 0.784 0.744 1.00 95.44 278 PHE A C 1
ATOM 2253 O O . PHE A 1 278 ? -1.903 0.929 1.744 1.00 95.44 278 PHE A O 1
ATOM 2260 N N . VAL A 1 279 ? -1.246 1.621 -0.295 1.00 96.50 279 VAL A N 1
ATOM 2261 C CA . VAL A 1 279 ? -2.050 2.851 -0.299 1.00 96.50 279 VAL A CA 1
ATOM 2262 C C . VAL A 1 279 ? -3.542 2.517 -0.220 1.00 96.50 279 VAL A C 1
ATOM 2264 O O . VAL A 1 279 ? -4.239 3.055 0.638 1.00 96.50 279 VAL A O 1
ATOM 2267 N N . SER A 1 280 ? -4.010 1.546 -1.013 1.00 95.75 280 SER A N 1
ATOM 2268 C CA . SER A 1 280 ? -5.418 1.121 -1.012 1.00 95.75 280 SER A CA 1
ATOM 2269 C C . SER A 1 280 ? -5.835 0.497 0.321 1.00 95.75 280 SER A C 1
ATOM 2271 O O . SER A 1 280 ? -6.903 0.807 0.841 1.00 95.75 280 SER A O 1
ATOM 2273 N N . SER A 1 281 ? -4.989 -0.347 0.921 1.00 94.19 281 SER A N 1
ATOM 2274 C CA . SER A 1 281 ? -5.271 -0.915 2.248 1.00 94.19 281 SER A CA 1
ATOM 2275 C C . SER A 1 281 ? -5.256 0.168 3.325 1.00 94.19 281 SER A C 1
ATOM 2277 O O . SER A 1 281 ? -6.080 0.137 4.224 1.00 94.19 281 SER A O 1
ATOM 2279 N N . THR A 1 282 ? -4.379 1.166 3.224 1.00 94.19 282 THR A N 1
ATOM 2280 C CA . THR A 1 282 ? -4.366 2.295 4.167 1.00 94.19 282 THR A CA 1
ATOM 2281 C C . THR A 1 282 ? -5.621 3.162 4.023 1.00 94.19 282 THR A C 1
ATOM 2283 O O . THR A 1 282 ? -6.199 3.554 5.030 1.00 94.19 282 THR A O 1
ATOM 2286 N N . ALA A 1 283 ? -6.120 3.399 2.806 1.00 95.56 283 ALA A N 1
ATOM 2287 C CA . ALA A 1 283 ? -7.400 4.084 2.606 1.00 95.56 283 ALA A CA 1
ATOM 2288 C C . ALA A 1 283 ? -8.576 3.295 3.201 1.00 95.56 283 ALA A C 1
ATOM 2290 O O . ALA A 1 283 ? -9.433 3.868 3.869 1.00 95.56 283 ALA A O 1
ATOM 2291 N N . LEU A 1 284 ? -8.603 1.972 3.008 1.00 94.31 284 LEU A N 1
ATOM 2292 C CA . LEU A 1 284 ? -9.618 1.117 3.628 1.00 94.31 284 LEU A CA 1
ATOM 2293 C C . LEU A 1 284 ? -9.521 1.138 5.163 1.00 94.31 284 LEU A C 1
ATOM 2295 O O . LEU A 1 284 ? -10.556 1.088 5.821 1.00 94.31 284 LEU A O 1
ATOM 2299 N N . LEU A 1 285 ? -8.314 1.289 5.729 1.00 92.31 285 LEU A N 1
ATOM 2300 C CA . LEU A 1 285 ? -8.099 1.459 7.174 1.00 92.31 285 LEU A CA 1
ATOM 2301 C C . LEU A 1 285 ? -8.732 2.711 7.701 1.00 92.31 285 LEU A C 1
ATOM 2303 O O . LEU A 1 285 ? -9.512 2.660 8.648 1.00 92.31 285 LEU A O 1
ATOM 2307 N N . CYS A 1 286 ? -8.367 3.828 7.088 1.00 94.88 286 CYS A N 1
ATOM 2308 C CA . CYS A 1 286 ? -8.850 5.127 7.494 1.00 94.88 286 CYS A CA 1
ATOM 2309 C C . CYS A 1 286 ? -10.373 5.164 7.407 1.00 94.88 286 CYS A C 1
ATOM 2311 O O . CYS A 1 286 ? -11.012 5.574 8.372 1.00 94.88 286 CYS A O 1
ATOM 2313 N N . PHE A 1 287 ? -10.953 4.640 6.323 1.00 95.38 287 PHE A N 1
ATOM 2314 C CA . PHE A 1 287 ? -12.400 4.526 6.191 1.00 95.38 287 PHE A CA 1
ATOM 2315 C C . PHE A 1 287 ? -13.019 3.615 7.260 1.00 95.38 287 PHE A C 1
ATOM 2317 O O . PHE A 1 287 ? -14.000 3.996 7.894 1.00 95.38 287 PHE A O 1
ATOM 2324 N N . TYR A 1 288 ? -12.432 2.443 7.516 1.00 93.62 288 TYR A N 1
ATOM 2325 C CA . TYR A 1 288 ? -12.923 1.527 8.542 1.00 93.62 288 TYR A CA 1
ATOM 2326 C C . TYR A 1 288 ? -12.949 2.188 9.927 1.00 93.62 288 TYR A C 1
ATOM 2328 O O . TYR A 1 288 ? -14.019 2.254 10.534 1.00 93.62 288 TYR A O 1
ATOM 2336 N N . VAL A 1 289 ? -11.833 2.746 10.420 1.00 93.19 289 VAL A N 1
ATOM 2337 C CA . VAL A 1 289 ? -11.851 3.362 11.762 1.00 93.19 289 VAL A CA 1
ATOM 2338 C C . VAL A 1 289 ? -12.678 4.647 11.805 1.00 93.19 289 VAL A C 1
ATOM 2340 O O . VAL A 1 289 ? -13.348 4.868 12.808 1.00 93.19 289 VAL A O 1
ATOM 2343 N N . PHE A 1 290 ? -12.771 5.413 10.711 1.00 95.31 290 PHE A N 1
ATOM 2344 C CA . PHE A 1 290 ? -13.734 6.517 10.605 1.00 95.31 290 PHE A CA 1
ATOM 2345 C C . PHE A 1 290 ? -15.168 6.027 10.855 1.00 95.31 290 PHE A C 1
ATOM 2347 O O . PHE A 1 290 ? -15.864 6.583 11.702 1.00 95.31 290 PHE A O 1
ATOM 2354 N N . THR A 1 291 ? -15.601 4.951 10.185 1.00 95.06 291 THR A N 1
ATOM 2355 C CA . THR A 1 291 ? -16.960 4.411 10.369 1.00 95.06 291 THR A CA 1
ATOM 2356 C C . THR A 1 291 ? -17.201 3.892 11.785 1.00 95.06 291 THR A C 1
ATOM 2358 O O . THR A 1 291 ? -18.240 4.194 12.364 1.00 95.06 291 THR A O 1
ATOM 2361 N N . ILE A 1 292 ? -16.244 3.172 12.379 1.00 93.81 292 ILE A N 1
ATOM 2362 C CA . ILE A 1 292 ? -16.386 2.647 13.744 1.00 93.81 292 ILE A CA 1
ATOM 2363 C C . ILE A 1 292 ? -16.445 3.774 14.777 1.00 93.81 292 ILE A C 1
ATOM 2365 O O . ILE A 1 292 ? -17.294 3.727 15.662 1.00 93.81 292 ILE A O 1
ATOM 2369 N N . CYS A 1 293 ? -15.607 4.806 14.656 1.00 94.25 293 CYS A N 1
ATOM 2370 C CA . CYS A 1 293 ? -15.664 5.948 15.565 1.00 94.25 293 CYS A CA 1
ATOM 2371 C C . CYS A 1 293 ? -16.986 6.715 15.429 1.00 94.25 293 CYS A C 1
ATOM 2373 O O . CYS A 1 293 ? -17.544 7.141 16.434 1.00 94.25 293 CYS A O 1
ATOM 2375 N N . TRP A 1 294 ? -17.534 6.852 14.218 1.00 95.19 294 TRP A N 1
ATOM 2376 C CA . TRP A 1 294 ? -18.869 7.433 14.042 1.00 95.19 294 TRP A CA 1
ATOM 2377 C C . TRP A 1 294 ? -19.972 6.583 14.674 1.00 95.19 294 TRP A C 1
ATOM 2379 O O . TRP A 1 294 ? -20.873 7.133 15.304 1.00 95.19 294 TRP A O 1
ATOM 2389 N N . LEU A 1 295 ? -19.899 5.256 14.545 1.00 94.81 295 LEU A N 1
ATOM 2390 C CA . LEU A 1 295 ? -20.851 4.349 15.188 1.00 94.81 295 LEU A CA 1
ATOM 2391 C C . LEU A 1 295 ? -20.784 4.440 16.720 1.00 94.81 295 LEU A C 1
ATOM 2393 O O . LEU A 1 295 ? -21.835 4.470 17.352 1.00 94.81 295 LEU A O 1
ATOM 2397 N N . ASP A 1 296 ? -19.584 4.545 17.299 1.00 91.69 296 ASP A N 1
ATOM 2398 C CA . ASP A 1 296 ? -19.377 4.766 18.740 1.00 91.69 296 ASP A CA 1
ATOM 2399 C C . ASP A 1 296 ? -20.083 6.047 19.218 1.00 91.69 296 ASP A C 1
ATOM 2401 O O . ASP A 1 296 ? -20.895 6.009 20.142 1.00 91.69 296 ASP A O 1
ATOM 2405 N N . ILE A 1 297 ? -19.880 7.168 18.515 1.00 93.88 297 ILE A N 1
ATOM 2406 C CA . ILE A 1 297 ? -20.548 8.440 18.836 1.00 93.88 297 ILE A CA 1
ATOM 2407 C C . ILE A 1 297 ? -22.074 8.319 18.729 1.00 93.88 297 ILE A C 1
ATOM 2409 O O . ILE A 1 297 ? -22.785 8.770 19.626 1.00 93.88 297 ILE A O 1
ATOM 2413 N N . ILE A 1 298 ? -22.594 7.673 17.680 1.00 94.00 298 ILE A N 1
ATOM 2414 C CA . ILE A 1 298 ? -24.042 7.471 17.499 1.00 94.00 298 ILE A CA 1
ATOM 2415 C C . ILE A 1 298 ? -24.633 6.609 18.626 1.00 94.00 298 ILE A C 1
ATOM 2417 O O . ILE A 1 298 ? -25.730 6.904 19.105 1.00 94.00 298 ILE A O 1
ATOM 2421 N N . MET A 1 299 ? -23.925 5.568 19.074 1.00 92.56 299 MET A N 1
ATOM 2422 C CA . MET A 1 299 ? -24.364 4.734 20.199 1.00 92.56 299 MET A CA 1
ATOM 2423 C C . MET A 1 299 ? -24.419 5.539 21.500 1.00 92.56 299 MET A C 1
ATOM 2425 O O . MET A 1 299 ? -25.445 5.529 22.175 1.00 92.56 299 MET A O 1
ATOM 2429 N N . ILE A 1 300 ? -23.384 6.330 21.797 1.00 92.12 300 ILE A N 1
ATOM 2430 C CA . ILE A 1 300 ? -23.347 7.200 22.984 1.00 92.12 300 ILE A CA 1
ATOM 2431 C C . ILE A 1 300 ? -24.486 8.227 22.963 1.00 92.12 300 ILE A C 1
ATOM 2433 O O . ILE A 1 300 ? -25.097 8.486 24.004 1.00 92.12 300 ILE A O 1
ATOM 2437 N N . MET A 1 301 ? -24.784 8.805 21.794 1.00 92.94 301 MET A N 1
ATOM 2438 C CA . MET A 1 301 ? -25.911 9.725 21.624 1.00 92.94 301 MET A CA 1
ATOM 2439 C C . MET A 1 301 ? -27.248 9.041 21.904 1.00 92.94 301 MET A C 1
ATOM 2441 O O . MET A 1 301 ? -28.095 9.618 22.582 1.00 92.94 301 MET A O 1
ATOM 2445 N N . LYS A 1 302 ? -27.437 7.814 21.404 1.00 92.62 302 LYS A N 1
ATOM 2446 C CA . LYS A 1 302 ? -28.673 7.050 21.598 1.00 92.62 302 LYS A CA 1
ATOM 2447 C C . LYS A 1 302 ? -28.877 6.648 23.058 1.00 92.62 302 LYS A C 1
ATOM 2449 O O . LYS A 1 302 ? -29.996 6.753 23.550 1.00 92.62 302 LYS A O 1
ATOM 2454 N N . ASP A 1 303 ? -27.814 6.226 23.736 1.00 91.06 303 ASP A N 1
ATOM 2455 C CA . ASP A 1 303 ? -27.889 5.735 25.115 1.00 91.06 303 ASP A CA 1
ATOM 2456 C C . ASP A 1 303 ? -28.110 6.868 26.129 1.00 91.06 303 ASP A C 1
ATOM 2458 O O . ASP A 1 303 ? -28.776 6.668 27.141 1.00 91.06 303 ASP A O 1
ATOM 2462 N N . ASN A 1 304 ? -27.591 8.070 25.852 1.00 87.62 304 ASN A N 1
ATOM 2463 C CA . ASN A 1 304 ? -27.667 9.209 26.774 1.00 87.62 304 ASN A CA 1
ATOM 2464 C C . ASN A 1 304 ? -28.660 10.304 26.353 1.00 87.62 304 ASN A C 1
ATOM 2466 O O . ASN A 1 304 ? -28.808 11.285 27.078 1.00 87.62 304 ASN A O 1
ATOM 2470 N N . GLY A 1 305 ? -29.278 10.200 25.170 1.00 86.38 305 GLY A N 1
ATOM 2471 C CA . GLY A 1 305 ? -30.085 11.281 24.587 1.00 86.38 305 GLY A CA 1
ATOM 2472 C C . GLY A 1 305 ? -29.293 12.574 24.344 1.00 86.38 305 GLY A C 1
ATOM 2473 O O . GLY A 1 305 ? -29.873 13.656 24.300 1.00 86.38 305 GLY A O 1
ATOM 2474 N N . SER A 1 306 ? -27.965 12.477 24.241 1.00 89.25 306 SER A N 1
ATOM 2475 C CA . SER A 1 306 ? -27.055 13.623 24.222 1.00 89.25 306 SER A CA 1
ATOM 2476 C C . SER A 1 306 ? -26.803 14.155 22.811 1.00 89.25 306 SER A C 1
ATOM 2478 O O . SER A 1 306 ? -26.870 13.418 21.825 1.00 89.25 306 SER A O 1
ATOM 2480 N N . SER A 1 307 ? -26.433 15.433 22.709 1.00 92.31 307 SER A N 1
ATOM 2481 C CA . SER A 1 307 ? -25.989 16.032 21.441 1.00 92.31 307 SER A CA 1
ATOM 2482 C C . SER A 1 307 ? -24.666 15.419 20.942 1.00 92.31 307 SER A C 1
ATOM 2484 O O . SER A 1 307 ? -23.912 14.831 21.720 1.00 92.31 307 SER A O 1
ATOM 2486 N N . ILE A 1 308 ? -24.347 15.589 19.649 1.00 91.75 308 ILE A N 1
ATOM 2487 C CA . ILE A 1 308 ? -23.089 15.098 19.041 1.00 91.75 308 ILE A CA 1
ATOM 2488 C C . ILE A 1 308 ? -21.867 15.620 19.809 1.00 91.75 308 ILE A C 1
ATOM 2490 O O . ILE A 1 308 ? -20.947 14.862 20.107 1.00 91.75 308 ILE A O 1
ATOM 2494 N N . TRP A 1 309 ? -21.871 16.910 20.158 1.00 90.88 309 TRP A N 1
ATOM 2495 C CA . TRP A 1 309 ? -20.764 17.546 20.873 1.00 90.88 309 TRP A CA 1
ATOM 2496 C C . TRP A 1 309 ? -20.542 16.921 22.252 1.00 90.88 309 TRP A C 1
ATOM 2498 O O . TRP A 1 309 ? -19.416 16.613 22.633 1.00 90.88 309 TRP A O 1
ATOM 2508 N N . GLU A 1 310 ? -21.623 16.666 22.983 1.00 91.50 310 GLU A N 1
ATOM 2509 C CA . GLU A 1 310 ? -21.550 16.029 24.294 1.00 91.50 310 GLU A CA 1
ATOM 2510 C C . GLU A 1 310 ? -21.083 14.566 24.192 1.00 91.50 310 GLU A C 1
ATOM 2512 O O . GLU A 1 310 ? -20.268 14.122 24.999 1.00 91.50 310 GLU A O 1
ATOM 2517 N N . ALA A 1 311 ? -21.522 13.830 23.166 1.00 91.69 311 ALA A N 1
ATOM 2518 C CA . ALA A 1 311 ? -21.048 12.471 22.905 1.00 91.69 311 ALA A CA 1
ATOM 2519 C C . ALA A 1 311 ? -19.546 12.433 22.564 1.00 91.69 311 ALA A C 1
ATOM 2521 O O . ALA A 1 311 ? -18.822 11.568 23.057 1.00 91.69 311 ALA A O 1
ATOM 2522 N N . MET A 1 312 ? -19.049 13.410 21.798 1.00 92.31 312 MET A N 1
ATOM 2523 C CA . MET A 1 312 ? -17.614 13.561 21.526 1.00 92.31 312 MET A CA 1
ATOM 2524 C C . MET A 1 312 ? -16.817 13.940 22.779 1.00 92.31 312 MET A C 1
ATOM 2526 O O . MET A 1 312 ? -15.705 13.455 22.954 1.00 92.31 312 MET A O 1
ATOM 2530 N N . MET A 1 313 ? -17.374 14.755 23.679 1.00 92.12 313 MET A N 1
ATOM 2531 C CA . MET A 1 313 ? -16.737 15.067 24.965 1.00 92.12 313 MET A CA 1
ATOM 2532 C C . MET A 1 313 ? -16.695 13.854 25.908 1.00 92.12 313 MET A C 1
ATOM 2534 O O . MET A 1 313 ? -15.752 13.724 26.685 1.00 92.12 313 MET A O 1
ATOM 2538 N N . LYS A 1 314 ? -17.678 12.945 25.819 1.00 90.94 314 LYS A N 1
ATOM 2539 C CA . LYS A 1 314 ? -17.689 11.663 26.550 1.00 90.94 314 LYS A CA 1
ATOM 2540 C C . LYS A 1 314 ? -16.678 10.655 25.988 1.00 90.94 314 LYS A C 1
ATOM 2542 O O . LYS A 1 314 ? -16.087 9.907 26.762 1.00 90.94 314 LYS A O 1
ATOM 2547 N N . SER A 1 315 ? -16.449 10.655 24.672 1.00 92.50 315 SER A N 1
ATOM 2548 C CA . SER A 1 315 ? -15.450 9.817 23.988 1.00 92.50 315 SER A CA 1
ATOM 2549 C C . SER A 1 315 ? -14.478 10.680 23.160 1.00 92.50 315 SER A C 1
ATOM 2551 O O . SER A 1 315 ? -14.548 10.710 21.924 1.00 92.50 315 SER A O 1
ATOM 2553 N N . PRO A 1 316 ? -13.539 11.397 23.816 1.00 93.69 316 PRO A N 1
ATOM 2554 C CA . PRO A 1 316 ? -12.635 12.322 23.126 1.00 93.69 316 PRO A CA 1
ATOM 2555 C C . PRO A 1 316 ? -11.713 11.602 22.137 1.00 93.69 316 PRO A C 1
ATOM 2557 O O . PRO A 1 316 ? -11.339 12.165 21.111 1.00 93.69 316 PRO A O 1
ATOM 2560 N N . VAL A 1 317 ? -11.387 10.333 22.403 1.00 93.75 317 VAL A N 1
ATOM 2561 C CA . VAL A 1 317 ? -10.577 9.490 21.515 1.00 93.75 317 VAL A CA 1
ATOM 2562 C C . VAL A 1 317 ? -11.273 9.293 20.167 1.00 93.75 317 VAL A C 1
ATOM 2564 O O . VAL A 1 317 ? -10.651 9.528 19.131 1.00 93.75 317 VAL A O 1
ATOM 2567 N N . SER A 1 318 ? -12.564 8.943 20.164 1.00 92.81 318 SER A N 1
ATOM 2568 C CA . SER A 1 318 ? -13.354 8.797 18.937 1.00 92.81 318 SER A CA 1
ATOM 2569 C C . SER A 1 318 ? -13.475 10.125 18.185 1.00 92.81 318 SER A C 1
ATOM 2571 O O . SER A 1 318 ? -13.297 10.148 16.969 1.00 92.81 318 SER A O 1
ATOM 2573 N N . GLY A 1 319 ? -13.674 11.249 18.884 1.00 93.50 319 GLY A N 1
ATOM 2574 C CA . GLY A 1 319 ? -13.710 12.576 18.254 1.00 93.50 319 GLY A CA 1
ATOM 2575 C C . GLY A 1 319 ? -12.390 12.976 17.575 1.00 93.50 319 GLY A C 1
ATOM 2576 O O . GLY A 1 319 ? -12.383 13.441 16.430 1.00 93.50 319 GLY A O 1
ATOM 2577 N N . ILE A 1 320 ? -11.254 12.736 18.240 1.00 96.12 320 ILE A N 1
ATOM 2578 C CA . ILE A 1 320 ? -9.917 12.980 17.675 1.00 96.12 320 ILE A CA 1
ATOM 2579 C C . ILE A 1 320 ? -9.675 12.062 16.472 1.00 96.12 320 ILE A C 1
ATOM 2581 O O . ILE A 1 320 ? -9.244 12.527 15.417 1.00 96.12 320 ILE A O 1
ATOM 2585 N N . LEU A 1 321 ? -10.003 10.773 16.584 1.00 95.19 321 LEU A N 1
ATOM 2586 C CA . LEU A 1 321 ? -9.847 9.815 15.490 1.00 95.19 321 LEU A CA 1
ATOM 2587 C C . LEU A 1 321 ? -10.713 10.168 14.279 1.00 95.19 321 LEU A C 1
ATOM 2589 O O . LEU A 1 321 ? -10.223 10.052 13.159 1.00 95.19 321 LEU A O 1
ATOM 2593 N N . ILE A 1 322 ? -11.947 10.646 14.467 1.00 96.69 322 ILE A N 1
ATOM 2594 C CA . ILE A 1 322 ? -12.817 11.111 13.373 1.00 96.69 322 ILE A CA 1
ATOM 2595 C C . ILE A 1 322 ? -12.167 12.273 12.622 1.00 96.69 322 ILE A C 1
ATOM 2597 O O . ILE A 1 322 ? -12.063 12.227 11.398 1.00 96.69 322 ILE A O 1
ATOM 2601 N N . SER A 1 323 ? -11.692 13.298 13.334 1.00 95.88 323 SER A N 1
ATOM 2602 C CA . SER A 1 323 ? -11.065 14.463 12.688 1.00 95.88 323 SER A CA 1
ATOM 2603 C C . SER A 1 323 ? -9.759 14.099 11.967 1.00 95.88 323 SER A C 1
ATOM 2605 O O . SER A 1 323 ? -9.528 14.523 10.828 1.00 95.88 323 SER A O 1
ATOM 2607 N N . TYR A 1 324 ? -8.939 13.242 12.582 1.00 96.88 324 TYR A N 1
ATOM 2608 C CA . TYR A 1 324 ? -7.716 12.717 11.982 1.00 96.88 324 TYR A CA 1
ATOM 2609 C C . TYR A 1 324 ? -8.007 11.892 10.723 1.00 96.88 324 TYR A C 1
ATOM 2611 O O . TYR A 1 324 ? -7.460 12.169 9.654 1.00 96.88 324 TYR A O 1
ATOM 2619 N N . THR A 1 325 ? -8.895 10.901 10.819 1.00 96.56 325 THR A N 1
ATOM 2620 C CA . THR A 1 325 ? -9.220 10.018 9.692 1.00 96.56 325 THR A CA 1
ATOM 2621 C C . THR A 1 325 ? -9.929 10.747 8.566 1.00 96.56 325 THR A C 1
ATOM 2623 O O . THR A 1 325 ? -9.623 10.461 7.417 1.00 96.56 325 THR A O 1
ATOM 2626 N N . PHE A 1 326 ? -10.789 11.727 8.853 1.00 95.94 326 PHE A N 1
ATOM 2627 C CA . PHE A 1 326 ? -11.392 12.581 7.829 1.00 95.94 326 PHE A CA 1
ATOM 2628 C C . PHE A 1 326 ? -10.324 13.297 6.993 1.00 95.94 326 PHE A C 1
ATOM 2630 O O . PHE A 1 326 ? -10.338 13.234 5.763 1.00 95.94 326 PHE A O 1
ATOM 2637 N N . THR A 1 327 ? -9.349 13.911 7.670 1.00 96.06 327 THR A N 1
ATOM 2638 C CA . THR A 1 327 ? -8.253 14.631 7.011 1.00 96.06 327 THR A CA 1
ATOM 2639 C C . THR A 1 327 ? -7.389 13.676 6.191 1.00 96.06 327 THR A C 1
ATOM 2641 O O . THR A 1 327 ? -7.145 13.916 5.011 1.00 96.06 327 THR A O 1
ATOM 2644 N N . VAL A 1 328 ? -6.957 12.556 6.780 1.00 95.25 328 VAL A N 1
ATOM 2645 C CA . VAL A 1 328 ? -6.105 11.568 6.097 1.00 95.25 328 VAL A CA 1
ATOM 2646 C C . VAL A 1 328 ? -6.828 10.904 4.922 1.00 95.25 328 VAL A C 1
ATOM 2648 O O . VAL A 1 328 ? -6.216 10.692 3.874 1.00 95.25 328 VAL A O 1
ATOM 2651 N N . GLN A 1 329 ? -8.124 10.612 5.052 1.00 95.81 329 GLN A N 1
ATOM 2652 C CA . GLN A 1 329 ? -8.922 9.956 4.015 1.00 95.81 329 GLN A CA 1
ATOM 2653 C C . GLN A 1 329 ? -8.995 10.787 2.733 1.00 95.81 329 GLN A C 1
ATOM 2655 O O . GLN A 1 329 ? -8.959 10.211 1.648 1.00 95.81 329 GLN A O 1
ATOM 2660 N N . TRP A 1 330 ? -9.052 12.118 2.831 1.00 94.44 330 TRP A N 1
ATOM 2661 C CA . TRP A 1 330 ? -9.058 12.983 1.649 1.00 94.44 330 TRP A CA 1
ATOM 2662 C C . TRP A 1 330 ? -7.799 12.780 0.795 1.00 94.44 330 TRP A C 1
ATOM 2664 O O . TRP A 1 330 ? -7.880 12.581 -0.417 1.00 94.44 330 TRP A O 1
ATOM 2674 N N . PHE A 1 331 ? -6.630 12.733 1.438 1.00 95.38 331 PHE A N 1
ATOM 2675 C CA . PHE A 1 331 ? -5.353 12.551 0.748 1.00 95.38 331 PHE A CA 1
ATOM 2676 C C . PHE A 1 331 ? -5.124 11.100 0.311 1.00 95.38 331 PHE A C 1
ATOM 2678 O O . PHE A 1 331 ? -4.861 10.837 -0.861 1.00 95.38 331 PHE A O 1
ATOM 2685 N N . VAL A 1 332 ? -5.239 10.139 1.231 1.00 95.62 332 VAL A N 1
ATOM 2686 C CA . VAL A 1 332 ? -4.914 8.727 0.959 1.00 95.62 332 VAL A CA 1
ATOM 2687 C C . VAL A 1 332 ? -5.996 8.057 0.109 1.00 95.62 332 VAL A C 1
ATOM 2689 O O . VAL A 1 332 ? -5.686 7.264 -0.784 1.00 95.62 332 VAL A O 1
ATOM 2692 N N . GLY A 1 333 ? -7.265 8.404 0.328 1.00 96.56 333 GLY A N 1
ATOM 2693 C CA . GLY A 1 333 ? -8.382 7.961 -0.503 1.00 96.56 333 GLY A CA 1
ATOM 2694 C C . GLY A 1 333 ? -8.309 8.541 -1.914 1.00 96.56 333 GLY A C 1
ATOM 2695 O O . GLY A 1 333 ? -8.423 7.788 -2.881 1.00 96.56 333 GLY A O 1
ATOM 2696 N N . GLY A 1 334 ? -8.023 9.842 -2.045 1.00 96.94 334 GLY A N 1
ATOM 2697 C CA . GLY A 1 334 ? -7.799 10.483 -3.344 1.00 96.94 334 GLY A CA 1
ATOM 2698 C C . GLY A 1 334 ? -6.634 9.854 -4.113 1.00 96.94 334 GLY A C 1
ATOM 2699 O O . GLY A 1 334 ? -6.780 9.507 -5.285 1.00 96.94 334 GLY A O 1
ATOM 2700 N N . LEU A 1 335 ? -5.506 9.607 -3.438 1.00 96.75 335 LEU A N 1
ATOM 2701 C CA . LEU A 1 335 ? -4.357 8.913 -4.024 1.00 96.75 335 LEU A CA 1
ATOM 2702 C C . LEU A 1 335 ? -4.716 7.485 -4.469 1.00 96.75 335 LEU A C 1
ATOM 2704 O O . LEU A 1 335 ? -4.339 7.069 -5.563 1.00 96.75 335 LEU A O 1
ATOM 2708 N N . SER A 1 336 ? -5.483 6.746 -3.660 1.00 97.56 336 SER A N 1
ATOM 2709 C CA . SER A 1 336 ? -5.953 5.396 -4.010 1.00 97.56 336 SER A CA 1
ATOM 2710 C C . SER A 1 336 ? -6.823 5.405 -5.267 1.00 97.56 336 SER A C 1
ATOM 2712 O O . SER A 1 336 ? -6.603 4.600 -6.172 1.00 97.56 336 SER A O 1
ATOM 2714 N N . ALA A 1 337 ? -7.779 6.333 -5.353 1.00 98.06 337 ALA A N 1
ATOM 2715 C CA . ALA A 1 337 ? -8.658 6.479 -6.511 1.00 98.06 337 ALA A CA 1
ATOM 2716 C C . ALA A 1 337 ? -7.879 6.882 -7.773 1.00 98.06 337 ALA A C 1
ATOM 2718 O O . ALA A 1 337 ? -8.092 6.315 -8.845 1.00 98.06 337 ALA A O 1
ATOM 2719 N N . PHE A 1 338 ? -6.924 7.804 -7.640 1.00 98.00 338 PHE A N 1
ATOM 2720 C CA . PHE A 1 338 ? -6.053 8.207 -8.739 1.00 98.00 338 PHE A CA 1
ATOM 2721 C C . PHE A 1 338 ? -5.212 7.036 -9.263 1.00 98.00 338 PHE A C 1
ATOM 2723 O O . PHE A 1 338 ? -5.196 6.766 -10.463 1.00 98.00 338 PHE A O 1
ATOM 2730 N N . HIS A 1 339 ? -4.569 6.269 -8.380 1.00 98.00 339 HIS A N 1
ATOM 2731 C CA . HIS A 1 339 ? -3.814 5.096 -8.815 1.00 98.00 339 HIS A CA 1
ATOM 2732 C C . HIS A 1 339 ? -4.711 3.982 -9.360 1.00 98.00 339 HIS A C 1
ATOM 2734 O O . HIS A 1 339 ? -4.294 3.272 -10.272 1.00 98.00 339 HIS A O 1
ATOM 2740 N N . LEU A 1 340 ? -5.952 3.850 -8.882 1.00 97.94 340 LEU A N 1
ATOM 2741 C CA . LEU A 1 340 ? -6.925 2.945 -9.492 1.00 97.94 340 LEU A CA 1
ATOM 2742 C C . LEU A 1 340 ? -7.222 3.358 -10.941 1.00 97.94 340 LEU A C 1
ATOM 2744 O O . LEU A 1 340 ? -7.196 2.498 -11.821 1.00 97.94 340 LEU A O 1
ATOM 2748 N N . TYR A 1 341 ? -7.416 4.655 -11.210 1.00 97.38 341 TYR A N 1
ATOM 2749 C CA . TYR A 1 341 ? -7.554 5.192 -12.569 1.00 97.38 341 TYR A CA 1
ATOM 2750 C C . TYR A 1 341 ? -6.334 4.861 -13.456 1.00 97.38 341 TYR A C 1
ATOM 2752 O O . TYR A 1 341 ? -6.476 4.407 -14.597 1.00 97.38 341 TYR A O 1
ATOM 2760 N N . LEU A 1 342 ? -5.121 5.014 -12.924 1.00 97.44 342 LEU A N 1
ATOM 2761 C CA . LEU A 1 342 ? -3.890 4.666 -13.640 1.00 97.44 342 LEU A CA 1
ATOM 2762 C C . LEU A 1 342 ? -3.794 3.162 -13.942 1.00 97.44 342 LEU A C 1
ATOM 2764 O O . LEU A 1 342 ? -3.403 2.771 -15.043 1.00 97.44 342 LEU A O 1
ATOM 2768 N N . VAL A 1 343 ? -4.208 2.308 -13.001 1.00 97.69 343 VAL A N 1
ATOM 2769 C CA . VAL A 1 343 ? -4.257 0.852 -13.190 1.00 97.69 343 VAL A CA 1
ATOM 2770 C C . VAL A 1 343 ? -5.258 0.476 -14.283 1.00 97.69 343 VAL A C 1
ATOM 2772 O O . VAL A 1 343 ? -4.892 -0.265 -15.195 1.00 97.69 343 VAL A O 1
ATOM 2775 N N . ILE A 1 344 ? -6.494 0.992 -14.242 1.00 97.25 344 ILE A N 1
ATOM 2776 C CA . ILE A 1 344 ? -7.522 0.647 -15.242 1.00 97.25 344 ILE A CA 1
ATOM 2777 C C . ILE A 1 344 ? -7.181 1.178 -16.636 1.00 97.25 344 ILE A C 1
ATOM 2779 O O . ILE A 1 344 ? -7.598 0.571 -17.619 1.00 97.25 344 ILE A O 1
ATOM 2783 N N . THR A 1 345 ? -6.391 2.251 -16.744 1.00 95.31 345 THR A N 1
ATOM 2784 C CA . THR A 1 345 ? -5.932 2.805 -18.030 1.00 95.31 345 THR A CA 1
ATOM 2785 C C . THR A 1 345 ? -4.525 2.351 -18.445 1.00 95.31 345 THR A C 1
ATOM 2787 O O . THR A 1 345 ? -4.068 2.744 -19.515 1.00 95.31 345 THR A O 1
ATOM 2790 N N . ASN A 1 346 ? -3.849 1.508 -17.649 1.00 95.94 346 ASN A N 1
ATOM 2791 C CA . ASN A 1 346 ? -2.448 1.072 -17.812 1.00 95.94 346 ASN A CA 1
ATOM 2792 C C . ASN A 1 346 ? -1.469 2.229 -18.089 1.00 95.94 346 ASN A C 1
ATOM 2794 O O . ASN A 1 346 ? -0.637 2.170 -19.000 1.00 95.94 346 ASN A O 1
ATOM 2798 N N . GLN A 1 347 ? -1.554 3.278 -17.280 1.00 95.19 347 GLN A N 1
ATOM 2799 C CA . GLN A 1 347 ? -0.639 4.418 -17.306 1.00 95.19 347 GLN A CA 1
ATOM 2800 C C . GLN A 1 347 ? 0.181 4.457 -16.017 1.00 95.19 347 GLN A C 1
ATOM 2802 O O . GLN A 1 347 ? -0.259 3.965 -14.980 1.00 95.19 347 GLN A O 1
ATOM 2807 N N . THR A 1 348 ? 1.383 5.021 -16.073 1.00 96.44 348 THR A N 1
ATOM 2808 C CA . THR A 1 348 ? 2.093 5.446 -14.861 1.00 96.44 348 THR A CA 1
ATOM 2809 C C . THR A 1 348 ? 1.745 6.894 -14.532 1.00 96.44 348 THR A C 1
ATOM 2811 O O . THR A 1 348 ? 1.330 7.660 -15.404 1.00 96.44 348 THR A O 1
ATOM 2814 N N . THR A 1 349 ? 1.953 7.295 -13.280 1.00 96.81 349 THR A N 1
ATOM 2815 C CA . THR A 1 349 ? 1.813 8.687 -12.834 1.00 96.81 349 THR A CA 1
ATOM 2816 C C . THR A 1 349 ? 2.630 9.611 -13.734 1.00 96.81 349 THR A C 1
ATOM 2818 O O . THR A 1 349 ? 2.113 10.589 -14.267 1.00 96.81 349 THR A O 1
ATOM 2821 N N . TYR A 1 350 ? 3.882 9.241 -13.999 1.00 94.94 350 TYR A N 1
ATOM 2822 C CA . TYR A 1 350 ? 4.771 9.970 -14.897 1.00 94.94 350 TYR A CA 1
ATOM 2823 C C . TYR A 1 350 ? 4.217 10.136 -16.322 1.00 94.94 350 TYR A C 1
ATOM 2825 O O . TYR A 1 350 ? 4.335 11.211 -16.907 1.00 94.94 350 TYR A O 1
ATOM 2833 N N . GLU A 1 351 ? 3.614 9.089 -16.892 1.00 93.19 351 GLU A N 1
ATOM 2834 C CA . GLU A 1 351 ? 3.017 9.142 -18.234 1.00 93.19 351 GLU A CA 1
ATOM 2835 C C . GLU A 1 351 ? 1.788 10.054 -18.285 1.00 93.19 351 GLU A C 1
ATOM 2837 O O . GLU A 1 351 ? 1.641 10.812 -19.245 1.00 93.19 351 GLU A O 1
ATOM 2842 N N . ASN A 1 352 ? 0.949 10.004 -17.247 1.00 93.75 352 ASN A N 1
ATOM 2843 C CA . ASN A 1 352 ? -0.250 10.828 -17.132 1.00 93.75 352 ASN A CA 1
ATOM 2844 C C . ASN A 1 352 ? 0.097 12.314 -16.944 1.00 93.75 352 ASN A C 1
ATOM 2846 O O . ASN A 1 352 ? -0.438 13.163 -17.648 1.00 93.75 352 ASN A O 1
ATOM 2850 N N . PHE A 1 353 ? 1.033 12.639 -16.043 1.00 90.81 353 PHE A N 1
ATOM 2851 C CA . PHE A 1 353 ? 1.444 14.028 -15.787 1.00 90.81 353 PHE A CA 1
ATOM 2852 C C . PHE A 1 353 ? 2.203 14.673 -16.950 1.00 90.81 353 PHE A C 1
ATOM 2854 O O . PHE A 1 353 ? 2.165 15.888 -17.092 1.00 90.81 353 PHE A O 1
ATOM 2861 N N . ARG A 1 354 ? 2.882 13.881 -17.789 1.00 87.88 354 ARG A N 1
ATOM 2862 C CA . ARG A 1 354 ? 3.513 14.369 -19.028 1.00 87.88 354 ARG A CA 1
ATOM 2863 C C . ARG A 1 354 ? 2.608 14.244 -20.255 1.00 87.88 354 ARG A C 1
ATOM 2865 O O . ARG A 1 354 ? 3.131 14.185 -21.366 1.00 87.88 354 ARG A O 1
ATOM 2872 N N . THR A 1 355 ? 1.294 14.099 -20.037 1.00 84.38 355 THR A N 1
ATOM 2873 C CA . THR A 1 355 ? 0.243 14.092 -21.073 1.00 84.38 355 THR A CA 1
ATOM 2874 C C . THR A 1 355 ? 0.581 13.232 -22.296 1.00 84.38 355 THR A C 1
ATOM 2876 O O . THR A 1 355 ? 0.200 13.515 -23.432 1.00 84.38 355 THR A O 1
ATOM 2879 N N . ARG A 1 356 ? 1.278 12.104 -22.077 1.00 77.75 356 ARG A N 1
ATOM 2880 C CA . ARG A 1 356 ? 1.897 11.313 -23.157 1.00 77.75 356 ARG A CA 1
ATOM 2881 C C . ARG A 1 356 ? 0.878 10.739 -24.145 1.00 77.75 356 ARG A C 1
ATOM 2883 O O . ARG A 1 356 ? 1.225 10.445 -25.290 1.00 77.75 356 ARG A O 1
ATOM 2890 N N . TYR A 1 357 ? -0.357 10.563 -23.684 1.00 80.81 357 TYR A N 1
ATOM 2891 C CA . TYR A 1 357 ? -1.452 9.939 -24.420 1.00 80.81 357 TYR A CA 1
ATOM 2892 C C . TYR A 1 357 ? -2.639 10.883 -24.666 1.00 80.81 357 TYR A C 1
ATOM 2894 O O . TYR A 1 357 ? -3.691 10.426 -25.092 1.00 80.81 357 TYR A O 1
ATOM 2902 N N . GLU A 1 358 ? -2.494 12.192 -24.441 1.00 77.31 358 GLU A N 1
ATOM 2903 C CA . GLU A 1 358 ? -3.584 13.149 -24.693 1.00 77.31 358 GLU A CA 1
ATOM 2904 C C . GLU A 1 358 ? -3.921 13.238 -26.191 1.00 77.31 358 GLU A C 1
ATOM 2906 O O . GLU A 1 358 ? -5.080 13.185 -26.586 1.00 77.31 358 GLU A O 1
ATOM 2911 N N . ARG A 1 359 ? -2.888 13.267 -27.044 1.00 76.19 359 ARG A N 1
ATOM 2912 C CA . ARG A 1 359 ? -3.017 13.298 -28.515 1.00 76.19 359 ARG A CA 1
ATOM 2913 C C . ARG A 1 359 ? -2.716 11.955 -29.189 1.00 76.19 359 ARG A C 1
ATOM 2915 O O . ARG A 1 359 ? -2.638 11.877 -30.412 1.00 76.19 359 ARG A O 1
ATOM 2922 N N . ARG A 1 360 ? -2.451 10.897 -28.414 1.00 80.12 360 ARG A N 1
ATOM 2923 C CA . ARG A 1 360 ? -1.995 9.591 -28.925 1.00 80.12 360 ARG A CA 1
ATOM 2924 C C . ARG A 1 360 ? -2.672 8.452 -28.183 1.00 80.12 360 ARG A C 1
ATOM 2926 O O . ARG A 1 360 ? -2.741 8.461 -26.963 1.00 80.12 360 ARG A O 1
ATOM 2933 N N . LYS A 1 361 ? -3.079 7.407 -28.904 1.00 84.38 361 LYS A N 1
ATOM 2934 C CA . LYS A 1 361 ? -3.630 6.194 -28.287 1.00 84.38 361 LYS A CA 1
ATOM 2935 C C . LYS A 1 361 ? -2.600 5.554 -27.347 1.00 84.38 361 LYS A C 1
ATOM 2937 O O . LYS A 1 361 ? -1.452 5.364 -27.744 1.00 84.38 361 LYS A O 1
ATOM 2942 N N . ASN A 1 362 ? -3.011 5.187 -26.131 1.00 90.00 362 ASN A N 1
ATOM 2943 C CA . ASN A 1 362 ? -2.154 4.452 -25.198 1.00 90.00 362 ASN A CA 1
ATOM 2944 C C . ASN A 1 362 ? -1.901 3.018 -25.721 1.00 90.00 362 ASN A C 1
ATOM 2946 O O . ASN A 1 362 ? -2.838 2.214 -25.715 1.00 90.00 362 ASN A O 1
ATOM 2950 N N . PRO A 1 363 ? -0.664 2.662 -26.132 1.00 90.69 363 PRO A N 1
ATOM 2951 C CA . PRO A 1 363 ? -0.353 1.341 -26.682 1.00 90.69 363 PRO A CA 1
ATOM 2952 C C . PRO A 1 363 ? -0.402 0.215 -25.639 1.00 90.69 363 PRO A C 1
ATOM 2954 O O . PRO A 1 363 ? -0.403 -0.956 -26.010 1.00 90.69 363 PRO A O 1
ATOM 2957 N N . PHE A 1 364 ? -0.433 0.550 -24.346 1.00 91.94 364 PHE A N 1
ATOM 2958 C CA . PHE A 1 364 ? -0.488 -0.406 -23.236 1.00 91.94 364 PHE A CA 1
ATOM 2959 C C . PHE A 1 364 ? -1.909 -0.620 -22.701 1.00 91.94 364 PHE A C 1
ATOM 2961 O O . PHE A 1 364 ? -2.124 -1.474 -21.842 1.00 91.94 364 PHE A O 1
ATOM 2968 N N . ASN A 1 365 ? -2.892 0.156 -23.168 1.00 93.12 365 ASN A N 1
ATOM 2969 C CA . ASN A 1 365 ? -4.274 -0.018 -22.744 1.00 93.12 365 ASN A CA 1
ATOM 2970 C C . ASN A 1 365 ? -4.934 -1.146 -23.553 1.00 93.12 365 ASN A C 1
ATOM 2972 O O . ASN A 1 365 ? -5.249 -0.979 -24.732 1.00 93.12 365 ASN A O 1
ATOM 2976 N N . HIS A 1 366 ? -5.181 -2.279 -22.898 1.00 92.75 366 HIS A N 1
ATOM 2977 C CA . HIS A 1 366 ? -5.826 -3.456 -23.482 1.00 92.75 366 HIS A CA 1
ATOM 2978 C C . HIS A 1 366 ? -7.233 -3.722 -22.908 1.00 92.75 366 HIS A C 1
ATOM 2980 O O . HIS A 1 366 ? -7.752 -4.833 -23.037 1.00 92.75 366 HIS A O 1
ATOM 2986 N N . GLY A 1 367 ? -7.845 -2.717 -22.270 1.00 92.94 367 GLY A N 1
ATOM 2987 C CA . GLY A 1 367 ? -9.139 -2.805 -21.588 1.00 92.94 367 GLY A CA 1
ATOM 2988 C C . GLY A 1 367 ? -9.015 -3.022 -20.077 1.00 92.94 367 GLY A C 1
ATOM 2989 O O . GLY A 1 367 ? -8.072 -3.653 -19.600 1.00 92.94 367 GLY A O 1
ATOM 2990 N N . CYS A 1 368 ? -9.991 -2.519 -19.311 1.00 94.31 368 CYS A N 1
ATOM 2991 C CA . CYS A 1 368 ? -9.909 -2.392 -17.849 1.00 94.31 368 CYS A CA 1
ATOM 2992 C C . CYS A 1 368 ? -9.514 -3.696 -17.135 1.00 94.31 368 CYS A C 1
ATOM 2994 O O . CYS A 1 368 ? -8.558 -3.711 -16.363 1.00 94.31 368 CYS A O 1
ATOM 2996 N N . ALA A 1 369 ? -10.199 -4.809 -17.421 1.00 94.62 369 ALA A N 1
ATOM 2997 C CA . ALA A 1 369 ? -9.932 -6.093 -16.766 1.00 94.62 369 ALA A CA 1
ATOM 2998 C C . ALA A 1 369 ? -8.539 -6.651 -17.103 1.00 94.62 369 ALA A C 1
ATOM 3000 O O . ALA A 1 369 ? -7.838 -7.167 -16.229 1.00 94.62 369 ALA A O 1
ATOM 3001 N N . ARG A 1 370 ? -8.110 -6.520 -18.366 1.00 95.00 370 ARG A N 1
ATOM 3002 C CA . ARG A 1 370 ? -6.792 -6.985 -18.812 1.00 95.00 370 ARG A CA 1
ATOM 3003 C C . ARG A 1 370 ? -5.675 -6.130 -18.223 1.00 95.00 370 ARG A C 1
ATOM 3005 O O . ARG A 1 370 ? -4.688 -6.694 -17.765 1.00 95.00 370 ARG A O 1
ATOM 3012 N N . ASN A 1 371 ? -5.874 -4.817 -18.140 1.00 96.38 371 ASN A N 1
ATOM 3013 C CA . ASN A 1 371 ? -4.937 -3.895 -17.503 1.00 96.38 371 ASN A CA 1
ATOM 3014 C C . ASN A 1 371 ? -4.786 -4.202 -16.009 1.00 96.38 371 ASN A C 1
ATOM 3016 O O . ASN A 1 371 ? -3.670 -4.348 -15.521 1.00 96.38 371 ASN A O 1
ATOM 3020 N N . VAL A 1 372 ? -5.894 -4.399 -15.285 1.00 95.44 372 VAL A N 1
ATOM 3021 C CA . VAL A 1 372 ? -5.860 -4.797 -13.868 1.00 95.44 372 VAL A CA 1
ATOM 3022 C C . VAL A 1 372 ? -5.095 -6.111 -13.690 1.00 95.44 372 VAL A C 1
ATOM 3024 O O . VAL A 1 372 ? -4.208 -6.196 -12.838 1.00 95.44 372 VAL A O 1
ATOM 3027 N N . LYS A 1 373 ? -5.378 -7.125 -14.521 1.00 94.56 373 LYS A N 1
ATOM 3028 C CA . LYS A 1 373 ? -4.660 -8.409 -14.499 1.00 94.56 373 LYS A CA 1
ATOM 3029 C C . LYS A 1 373 ? -3.163 -8.229 -14.756 1.00 94.56 373 LYS A C 1
ATOM 3031 O O . LYS A 1 373 ? -2.347 -8.789 -14.030 1.00 94.56 373 LYS A O 1
ATOM 3036 N N . GLU A 1 374 ? -2.800 -7.443 -15.762 1.00 93.19 374 GLU A N 1
ATOM 3037 C CA . GLU A 1 374 ? -1.412 -7.182 -16.139 1.00 93.19 374 GLU A CA 1
ATOM 3038 C C . GLU A 1 374 ? -0.648 -6.430 -15.045 1.00 93.19 374 GLU A C 1
ATOM 3040 O O . GLU A 1 374 ? 0.484 -6.785 -14.731 1.00 93.19 374 GLU A O 1
ATOM 3045 N N . VAL A 1 375 ? -1.259 -5.425 -14.421 1.00 93.50 375 VAL A N 1
ATOM 3046 C CA . VAL A 1 375 ? -0.572 -4.565 -13.451 1.00 93.50 375 VAL A CA 1
ATOM 3047 C C . VAL A 1 375 ? -0.522 -5.182 -12.054 1.00 93.50 375 VAL A C 1
ATOM 3049 O O . VAL A 1 375 ? 0.501 -5.076 -11.379 1.00 93.50 375 VAL A O 1
ATOM 3052 N N . LEU A 1 376 ? -1.604 -5.827 -11.608 1.00 93.06 376 LEU A N 1
ATOM 3053 C CA . LEU A 1 376 ? -1.731 -6.299 -10.225 1.00 93.06 376 LEU A CA 1
ATOM 3054 C C . LEU A 1 376 ? -1.526 -7.807 -10.061 1.00 93.06 376 LEU A C 1
ATOM 3056 O O . LEU A 1 376 ? -1.160 -8.246 -8.972 1.00 93.06 376 LEU A O 1
ATOM 3060 N N . PHE A 1 377 ? -1.729 -8.608 -11.109 1.00 92.25 377 PHE A N 1
ATOM 3061 C CA . PHE A 1 377 ? -1.739 -10.073 -11.001 1.00 92.25 377 PHE A CA 1
ATOM 3062 C C . PHE A 1 377 ? -0.701 -10.777 -11.879 1.00 92.25 377 PHE A C 1
ATOM 3064 O O . PHE A 1 377 ? -0.565 -11.998 -11.796 1.00 92.25 377 PHE A O 1
ATOM 3071 N N . SER A 1 378 ? 0.068 -10.043 -12.685 1.00 89.75 378 SER A N 1
ATOM 3072 C CA . SER A 1 378 ? 1.178 -10.625 -13.438 1.00 89.75 378 SER A CA 1
ATOM 3073 C C . SER A 1 378 ? 2.347 -11.014 -12.527 1.00 89.75 378 SER A C 1
ATOM 3075 O O . SER A 1 378 ? 2.514 -10.518 -11.405 1.00 89.75 378 SER A O 1
ATOM 3077 N N . LYS A 1 379 ? 3.172 -11.945 -13.015 1.00 91.31 379 LYS A N 1
ATOM 3078 C CA . LYS A 1 379 ? 4.401 -12.352 -12.334 1.00 91.31 379 LYS A CA 1
ATOM 3079 C C . LYS A 1 379 ? 5.382 -11.181 -12.327 1.00 91.31 379 LYS A C 1
ATOM 3081 O O . LYS A 1 379 ? 5.729 -10.654 -13.382 1.00 91.31 379 LYS A O 1
ATOM 3086 N N . THR A 1 380 ? 5.873 -10.810 -11.147 1.00 90.81 380 THR A N 1
ATOM 3087 C CA . THR A 1 380 ? 6.942 -9.814 -11.033 1.00 90.81 380 THR A CA 1
ATOM 3088 C C . THR A 1 380 ? 8.205 -10.344 -11.734 1.00 90.81 380 THR A C 1
ATOM 3090 O O . THR A 1 380 ? 8.663 -11.434 -11.375 1.00 90.81 380 THR A O 1
ATOM 3093 N N . PRO A 1 381 ? 8.775 -9.624 -12.722 1.00 90.44 381 PRO A N 1
ATOM 3094 C CA . PRO A 1 381 ? 10.017 -10.039 -13.389 1.00 90.44 381 PRO A CA 1
ATOM 3095 C C . PRO A 1 381 ? 11.172 -10.079 -12.379 1.00 90.44 381 PRO A C 1
ATOM 3097 O O . PRO A 1 381 ? 11.074 -9.353 -11.394 1.00 90.44 381 PRO A O 1
ATOM 3100 N N . PRO A 1 382 ? 12.251 -10.863 -12.579 1.00 92.38 382 PRO A N 1
ATOM 3101 C CA . PRO A 1 382 ? 13.418 -10.884 -11.683 1.00 92.38 382 PRO A CA 1
ATOM 3102 C C . PRO A 1 382 ? 14.165 -9.534 -11.646 1.00 92.38 382 PRO A C 1
ATOM 3104 O O . PRO A 1 382 ? 13.905 -8.650 -12.461 1.00 92.38 382 PRO A O 1
ATOM 3107 N N . SER A 1 383 ? 15.050 -9.354 -10.655 1.00 93.75 383 SER A N 1
ATOM 3108 C CA . SER A 1 383 ? 15.919 -8.166 -10.578 1.00 93.75 383 SER A CA 1
ATOM 3109 C C . SER A 1 383 ? 16.964 -8.249 -11.684 1.00 93.75 383 SER A C 1
ATOM 3111 O O . SER A 1 383 ? 17.497 -9.331 -11.914 1.00 93.75 383 SER A O 1
ATOM 3113 N N . GLN A 1 384 ? 17.269 -7.130 -12.340 1.00 90.94 384 GLN A N 1
ATOM 3114 C CA . GLN A 1 384 ? 18.403 -7.059 -13.272 1.00 90.94 384 GLN A CA 1
ATOM 3115 C C . GLN A 1 384 ? 19.726 -6.763 -12.553 1.00 90.94 384 GLN A C 1
ATOM 3117 O O . GLN A 1 384 ? 20.793 -6.935 -13.130 1.00 90.94 384 GLN A O 1
ATOM 3122 N N . ILE A 1 385 ? 19.653 -6.323 -11.296 1.00 88.88 385 ILE A N 1
ATOM 3123 C CA . ILE A 1 385 ? 20.808 -6.061 -10.443 1.00 88.88 385 ILE A CA 1
ATOM 3124 C C . ILE A 1 385 ? 20.949 -7.206 -9.447 1.00 88.88 385 ILE A C 1
ATOM 3126 O O . ILE A 1 385 ? 20.001 -7.515 -8.712 1.00 88.88 385 ILE A O 1
ATOM 3130 N N . ASP A 1 386 ? 22.138 -7.795 -9.392 1.00 87.31 386 ASP A N 1
ATOM 3131 C CA . ASP A 1 386 ? 22.538 -8.649 -8.282 1.00 87.31 386 ASP A CA 1
ATOM 3132 C C . ASP A 1 386 ? 23.215 -7.797 -7.203 1.00 87.31 386 ASP A C 1
ATOM 3134 O O . ASP A 1 386 ? 24.400 -7.479 -7.274 1.00 87.31 386 ASP A O 1
ATOM 3138 N N . PHE A 1 387 ? 22.441 -7.417 -6.186 1.00 86.31 387 PHE A N 1
ATOM 3139 C CA . PHE A 1 387 ? 22.927 -6.610 -5.062 1.00 86.31 387 PHE A CA 1
ATOM 3140 C C . PHE A 1 387 ? 23.912 -7.358 -4.151 1.00 86.31 387 PHE A C 1
ATOM 3142 O O . PHE A 1 387 ? 24.476 -6.744 -3.249 1.00 86.31 387 PHE A O 1
ATOM 3149 N N . ARG A 1 388 ? 24.086 -8.674 -4.337 1.00 87.25 388 ARG A N 1
ATOM 3150 C CA . ARG A 1 388 ? 25.003 -9.509 -3.550 1.00 87.25 388 ARG A CA 1
ATOM 3151 C C . ARG A 1 388 ? 26.235 -9.941 -4.343 1.00 87.25 388 ARG A C 1
ATOM 3153 O O . ARG A 1 388 ? 27.088 -10.623 -3.780 1.00 87.25 388 ARG A O 1
ATOM 3160 N N . ALA A 1 389 ? 26.334 -9.561 -5.616 1.00 84.69 389 ALA A N 1
ATOM 3161 C CA . ALA A 1 389 ? 27.495 -9.873 -6.430 1.00 84.69 389 ALA A CA 1
ATOM 3162 C C . ALA A 1 389 ? 28.752 -9.189 -5.873 1.00 84.69 389 ALA A C 1
ATOM 3164 O O . ALA A 1 389 ? 28.733 -8.013 -5.504 1.00 84.69 389 ALA A O 1
ATOM 3165 N N . PHE A 1 390 ? 29.864 -9.925 -5.848 1.00 80.75 390 PHE A N 1
ATOM 3166 C CA . PHE A 1 390 ? 31.169 -9.352 -5.538 1.00 80.75 390 PHE A CA 1
ATOM 3167 C C . PHE A 1 390 ? 31.603 -8.402 -6.658 1.00 80.75 390 PHE A C 1
ATOM 3169 O O . PHE A 1 390 ? 31.500 -8.726 -7.843 1.00 80.75 390 PHE A O 1
ATOM 3176 N N . ILE A 1 391 ? 32.112 -7.231 -6.279 1.00 75.94 391 ILE A N 1
ATOM 3177 C CA . ILE A 1 391 ? 32.680 -6.273 -7.229 1.00 75.94 391 ILE A CA 1
ATOM 3178 C C . ILE A 1 391 ? 33.998 -6.855 -7.741 1.00 75.94 391 ILE A C 1
ATOM 3180 O O . ILE A 1 391 ? 34.915 -7.099 -6.958 1.00 75.94 391 ILE A O 1
ATOM 3184 N N . LYS A 1 392 ? 34.099 -7.079 -9.054 1.00 73.25 392 LYS A N 1
ATOM 3185 C CA . LYS A 1 392 ? 35.360 -7.499 -9.670 1.00 73.25 392 LYS A CA 1
ATOM 3186 C C . LYS A 1 392 ? 36.361 -6.332 -9.659 1.00 73.25 392 LYS A C 1
ATOM 3188 O O . LYS A 1 392 ? 35.969 -5.224 -10.036 1.00 73.25 392 LYS A O 1
ATOM 3193 N N . PRO A 1 393 ? 37.635 -6.547 -9.281 1.00 62.03 393 PRO A N 1
ATOM 3194 C CA . PRO A 1 393 ? 38.655 -5.494 -9.250 1.00 62.03 393 PRO A CA 1
ATOM 3195 C C . PRO A 1 393 ? 38.852 -4.776 -10.595 1.00 62.03 393 PRO A C 1
ATOM 3197 O O . PRO A 1 393 ? 39.154 -3.585 -10.611 1.00 62.03 393 PRO A O 1
ATOM 3200 N N . GLU A 1 394 ? 38.613 -5.454 -11.725 1.00 58.34 394 GLU A N 1
ATOM 3201 C CA . GLU A 1 394 ? 38.729 -4.852 -13.063 1.00 58.34 394 GLU A CA 1
ATOM 3202 C C . GLU A 1 394 ? 37.738 -3.692 -13.300 1.00 58.34 394 GLU A C 1
ATOM 3204 O O . GLU A 1 394 ? 38.028 -2.772 -14.063 1.00 58.34 394 GLU A O 1
ATOM 3209 N N . ALA A 1 395 ? 36.591 -3.672 -12.610 1.00 55.09 395 ALA A N 1
ATOM 3210 C CA . ALA A 1 395 ? 35.601 -2.599 -12.741 1.00 55.09 395 ALA A CA 1
ATOM 3211 C C . ALA A 1 395 ? 36.086 -1.261 -12.143 1.00 55.09 395 ALA A C 1
ATOM 3213 O O . ALA A 1 395 ? 35.624 -0.195 -12.555 1.00 55.09 395 ALA A O 1
ATOM 3214 N N . TYR A 1 396 ? 37.040 -1.299 -11.202 1.00 52.69 396 TYR A N 1
ATOM 3215 C CA . TYR A 1 396 ? 37.651 -0.095 -10.628 1.00 52.69 396 TYR A CA 1
ATOM 3216 C C . TYR A 1 396 ? 38.597 0.602 -11.615 1.00 52.69 396 TYR A C 1
ATOM 3218 O O . TYR A 1 396 ? 38.649 1.833 -11.634 1.00 52.69 396 TYR A O 1
ATOM 3226 N N . SER A 1 397 ? 39.321 -0.146 -12.458 1.00 47.91 397 SER A N 1
ATOM 3227 C CA . SER A 1 397 ? 40.270 0.460 -13.403 1.00 47.91 397 SER A CA 1
ATOM 3228 C C . SER A 1 397 ? 39.553 1.179 -14.549 1.00 47.91 397 SER A C 1
ATOM 3230 O O . SER A 1 397 ? 39.975 2.272 -14.928 1.00 47.91 397 SER A O 1
ATOM 3232 N N . GLN A 1 398 ? 38.415 0.654 -15.022 1.00 49.53 398 GLN A N 1
ATOM 3233 C CA . GLN A 1 398 ? 37.583 1.292 -16.055 1.00 49.53 398 GLN A CA 1
ATOM 3234 C C . GLN A 1 398 ? 36.871 2.564 -15.566 1.00 49.53 398 GLN A C 1
ATOM 3236 O O . GLN A 1 398 ? 36.697 3.504 -16.336 1.00 49.53 398 GLN A O 1
ATOM 3241 N N . TYR A 1 399 ? 36.489 2.636 -14.285 1.00 46.94 399 TYR A N 1
ATOM 3242 C CA . TYR A 1 399 ? 35.876 3.844 -13.711 1.00 46.94 399 TYR A CA 1
ATOM 3243 C C . TYR A 1 399 ? 36.897 4.920 -13.310 1.00 46.94 399 TYR A C 1
ATOM 3245 O O . TYR A 1 399 ? 36.551 6.101 -13.278 1.00 46.94 399 TYR A O 1
ATOM 3253 N N . SER A 1 400 ? 38.141 4.528 -13.015 1.00 39.75 400 SER A N 1
ATOM 3254 C CA . SER A 1 400 ? 39.233 5.453 -12.671 1.00 39.75 400 SER A CA 1
ATOM 3255 C C . SER A 1 400 ? 39.897 6.072 -13.912 1.00 39.75 400 SER A C 1
ATOM 3257 O O . SER A 1 400 ? 40.408 7.189 -13.862 1.00 39.75 400 SER A O 1
ATOM 3259 N N . SER A 1 401 ? 39.845 5.385 -15.058 1.00 46.88 401 SER A N 1
ATOM 3260 C CA . SER A 1 401 ? 40.486 5.806 -16.309 1.00 46.88 401 SER A CA 1
ATOM 3261 C C . SER A 1 401 ? 39.502 6.378 -17.332 1.00 46.88 401 SER A C 1
ATOM 3263 O O . SER A 1 401 ? 39.405 5.903 -18.455 1.00 46.88 401 SER A O 1
ATOM 3265 N N . SER A 1 402 ? 38.772 7.447 -17.010 1.00 39.88 402 SER A N 1
ATOM 3266 C CA . SER A 1 402 ? 38.199 8.257 -18.090 1.00 39.88 402 SER A CA 1
ATOM 3267 C C . SER A 1 402 ? 37.825 9.661 -17.649 1.00 39.88 402 SER A C 1
ATOM 3269 O O . SER A 1 402 ? 37.367 9.896 -16.534 1.00 39.88 402 SER A O 1
ATOM 3271 N N . ARG A 1 403 ? 37.962 10.587 -18.594 1.00 43.19 403 ARG A N 1
ATOM 3272 C CA . ARG A 1 403 ? 37.696 12.035 -18.583 1.00 43.19 403 ARG A CA 1
ATOM 3273 C C . ARG A 1 403 ? 36.271 12.459 -18.146 1.00 43.19 403 ARG A C 1
ATOM 3275 O O . ARG A 1 403 ? 35.878 13.599 -18.362 1.00 43.19 403 ARG A O 1
ATOM 3282 N N . TYR A 1 404 ? 35.496 11.583 -17.507 1.00 41.62 404 TYR A N 1
ATOM 3283 C CA . TYR A 1 404 ? 34.102 11.784 -17.101 1.00 41.62 404 TYR A CA 1
ATOM 3284 C C . TYR A 1 404 ? 33.899 12.091 -15.611 1.00 41.62 404 TYR A C 1
ATOM 3286 O O . TYR A 1 404 ? 32.842 12.610 -15.248 1.00 41.62 404 TYR A O 1
ATOM 3294 N N . PHE A 1 405 ? 34.895 11.867 -14.743 1.00 37.12 405 PHE A N 1
ATOM 3295 C CA . PHE A 1 405 ? 34.796 12.274 -13.330 1.00 37.12 405 PHE A CA 1
ATOM 3296 C C . PHE A 1 405 ? 34.672 13.806 -13.179 1.00 37.12 405 PHE A C 1
ATOM 3298 O O . PHE A 1 405 ? 33.971 14.297 -12.293 1.00 37.12 405 PHE A O 1
ATOM 3305 N N . GLY A 1 406 ? 35.248 14.571 -14.117 1.00 32.59 406 GLY A N 1
ATOM 3306 C CA . GLY A 1 406 ? 35.115 16.032 -14.176 1.00 32.59 406 GLY A CA 1
ATOM 3307 C C . GLY A 1 406 ? 33.679 16.522 -14.418 1.00 32.59 406 GLY A C 1
ATOM 3308 O O . GLY A 1 406 ? 33.292 17.563 -13.894 1.00 32.59 406 GLY A O 1
ATOM 3309 N N . TYR A 1 407 ? 32.844 15.751 -15.125 1.00 37.78 407 TYR A N 1
ATOM 3310 C CA . TYR A 1 407 ? 31.445 16.123 -15.373 1.00 37.78 407 TYR A CA 1
ATOM 3311 C C . TYR A 1 407 ? 30.530 15.881 -14.165 1.00 37.78 407 TYR A C 1
ATOM 3313 O O . TYR A 1 407 ? 29.554 16.606 -13.985 1.00 37.78 407 TYR A O 1
ATOM 3321 N N . ALA A 1 408 ? 30.845 14.900 -13.314 1.00 34.34 408 ALA A N 1
ATOM 3322 C CA . ALA A 1 408 ? 30.053 14.598 -12.121 1.00 34.34 408 ALA A CA 1
ATOM 3323 C C . ALA A 1 408 ? 30.293 15.598 -10.974 1.00 34.34 408 ALA A C 1
ATOM 3325 O O . ALA A 1 408 ? 29.401 15.803 -10.155 1.00 34.34 408 ALA A O 1
ATOM 3326 N N . PHE A 1 409 ? 31.467 16.242 -10.930 1.00 30.95 409 PHE A N 1
ATOM 3327 C CA . PHE A 1 409 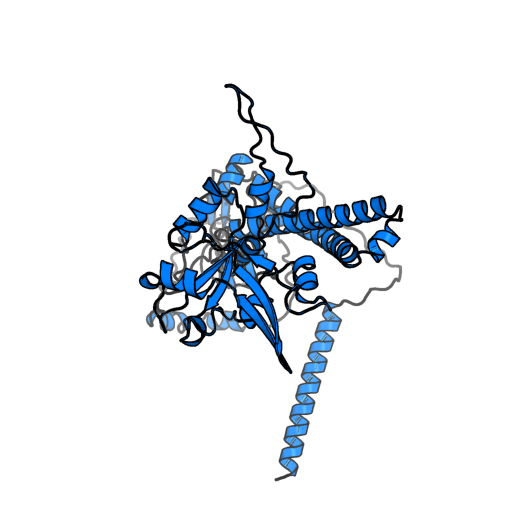? 31.827 17.195 -9.870 1.00 30.95 409 PHE A CA 1
ATOM 3328 C C . PHE A 1 409 ? 31.674 18.677 -10.274 1.00 30.95 409 PHE A C 1
ATOM 3330 O O . PHE A 1 409 ? 31.630 19.544 -9.405 1.00 30.95 409 PHE A O 1
ATOM 3337 N N . SER A 1 410 ? 31.531 18.994 -11.570 1.00 29.77 410 SER A N 1
ATOM 3338 C CA . SER A 1 410 ? 31.423 20.386 -12.051 1.00 29.77 410 SER A CA 1
ATOM 3339 C C . SER A 1 410 ? 30.006 20.983 -11.999 1.00 29.77 410 SER A C 1
ATOM 3341 O O . SER A 1 410 ? 29.839 22.166 -12.299 1.00 29.77 410 SER A O 1
ATOM 3343 N N . ILE A 1 411 ? 28.968 20.231 -11.617 1.00 36.41 411 ILE A N 1
ATOM 3344 C CA . ILE A 1 411 ? 27.596 20.768 -11.521 1.00 36.41 411 ILE A CA 1
ATOM 3345 C C . ILE A 1 411 ? 27.322 21.246 -10.094 1.00 36.41 411 ILE A C 1
ATOM 3347 O O . ILE A 1 411 ? 26.484 20.719 -9.372 1.00 36.41 411 ILE A O 1
ATOM 3351 N N . ASN A 1 412 ? 28.040 22.293 -9.702 1.00 33.72 412 ASN A N 1
ATOM 3352 C CA . ASN A 1 412 ? 27.617 23.194 -8.641 1.00 33.72 412 ASN A CA 1
ATOM 3353 C C . ASN A 1 412 ? 27.528 24.601 -9.232 1.00 33.72 412 ASN A C 1
ATOM 3355 O O . ASN A 1 412 ? 28.431 25.401 -9.028 1.00 33.72 412 ASN A O 1
ATOM 3359 N N . PHE A 1 413 ? 26.444 24.903 -9.960 1.00 29.78 413 PHE A N 1
ATOM 3360 C CA . PHE A 1 413 ? 25.806 26.221 -9.869 1.00 29.78 413 PHE A CA 1
ATOM 3361 C C . PHE A 1 413 ? 24.375 26.253 -10.444 1.00 29.78 413 PHE A C 1
ATOM 3363 O O . PHE A 1 413 ? 24.123 25.902 -11.590 1.00 29.78 413 PHE A O 1
ATOM 3370 N N . SER A 1 414 ? 23.480 26.759 -9.591 1.00 25.70 414 SER A N 1
ATOM 3371 C CA . SER A 1 414 ? 22.168 27.382 -9.815 1.00 25.70 414 SER A CA 1
ATOM 3372 C C . SER A 1 414 ? 20.997 26.593 -10.429 1.00 25.70 414 SER A C 1
ATOM 3374 O O . SER A 1 414 ? 20.883 26.352 -11.628 1.00 25.70 414 SER A O 1
ATOM 3376 N N . LYS A 1 415 ? 20.015 26.337 -9.554 1.00 38.78 415 LYS A N 1
ATOM 3377 C CA . LYS A 1 415 ? 18.607 26.070 -9.866 1.00 38.78 415 LYS A CA 1
ATOM 3378 C C . LYS A 1 415 ? 18.027 27.136 -10.810 1.00 38.78 415 LYS A C 1
ATOM 3380 O O . LYS A 1 415 ? 17.759 28.255 -10.383 1.00 38.78 415 LYS A O 1
ATOM 3385 N N . LYS A 1 416 ? 17.697 26.726 -12.034 1.00 26.61 416 LYS A N 1
ATOM 3386 C CA . LYS A 1 416 ? 16.463 27.093 -12.757 1.00 26.61 416 LYS A CA 1
ATOM 3387 C C . LYS A 1 416 ? 16.343 26.181 -13.980 1.00 26.61 416 LYS A C 1
ATOM 3389 O O . LYS A 1 416 ? 16.718 26.552 -15.082 1.00 26.61 416 LYS A O 1
ATOM 3394 N N . SER A 1 417 ? 15.831 24.968 -13.794 1.00 26.73 417 SER A N 1
ATOM 3395 C CA . SER A 1 417 ? 15.325 24.189 -14.926 1.00 26.73 417 SER A CA 1
ATOM 3396 C C . SER A 1 417 ? 13.894 24.642 -15.199 1.00 26.73 417 SER A C 1
ATOM 3398 O O . SER A 1 417 ? 12.936 24.043 -14.713 1.00 26.73 417 SER A O 1
ATOM 3400 N N . TYR A 1 418 ? 13.759 25.736 -15.942 1.00 27.58 418 TYR A N 1
ATOM 3401 C CA . TYR A 1 418 ? 12.651 25.808 -16.881 1.00 27.58 418 TYR A CA 1
ATOM 3402 C C . TYR A 1 418 ? 13.014 24.787 -17.967 1.00 27.58 418 TYR A C 1
ATOM 3404 O O . TYR A 1 418 ? 14.004 24.970 -18.671 1.00 27.58 418 TYR A O 1
ATOM 3412 N N . GLU A 1 419 ? 12.303 23.657 -18.031 1.00 27.48 419 GLU A N 1
ATOM 3413 C CA . GLU A 1 419 ? 12.278 22.842 -19.251 1.00 27.48 419 GLU A CA 1
ATOM 3414 C C . GLU A 1 419 ? 11.486 23.673 -20.274 1.00 27.48 419 GLU A C 1
ATOM 3416 O O . GLU A 1 419 ? 10.283 23.502 -20.426 1.00 27.48 419 GLU A O 1
ATOM 3421 N N . THR A 1 420 ? 12.133 24.662 -20.895 1.00 22.77 420 THR A N 1
ATOM 3422 C CA . THR A 1 420 ? 11.578 25.358 -22.053 1.00 22.77 420 THR A CA 1
ATOM 3423 C C . THR A 1 420 ? 11.655 24.387 -23.223 1.00 22.77 420 THR A C 1
ATOM 3425 O O . THR A 1 420 ? 12.741 24.051 -23.698 1.00 22.77 420 THR A O 1
ATOM 3428 N N . GLU A 1 421 ? 10.499 23.883 -23.643 1.00 32.06 421 GLU A N 1
ATOM 3429 C CA . GLU A 1 421 ? 10.343 23.169 -24.903 1.00 32.06 421 GLU A CA 1
ATOM 3430 C C . GLU A 1 421 ? 10.607 24.154 -26.045 1.00 32.06 421 GLU A C 1
ATOM 3432 O O . GLU A 1 421 ? 9.786 25.013 -26.350 1.00 32.06 421 GLU A O 1
ATOM 3437 N N . SER A 1 422 ? 11.783 24.063 -26.660 1.00 23.23 422 SER A N 1
ATOM 3438 C CA . SER A 1 422 ? 11.990 24.594 -28.002 1.00 23.23 422 SER A CA 1
ATOM 3439 C C . SER A 1 422 ? 11.451 23.563 -28.991 1.00 23.23 422 SER A C 1
ATOM 3441 O O . SER A 1 422 ? 12.103 22.546 -29.252 1.00 23.23 422 SER A O 1
ATOM 3443 N N . CYS A 1 423 ? 10.245 23.807 -29.503 1.00 24.97 423 CYS A N 1
ATOM 3444 C CA . CYS A 1 423 ? 9.800 23.202 -30.750 1.00 24.97 423 CYS A CA 1
ATOM 3445 C C . CYS A 1 423 ? 10.777 23.658 -31.837 1.00 24.97 423 CYS A C 1
ATOM 3447 O O . CYS A 1 423 ? 11.001 24.853 -32.011 1.00 24.97 423 CYS A O 1
ATOM 3449 N N . VAL A 1 424 ? 11.412 22.704 -32.513 1.00 27.19 424 VAL A N 1
ATOM 3450 C CA . VAL A 1 424 ? 11.964 22.969 -33.839 1.00 27.19 424 VAL A CA 1
ATOM 3451 C C . VAL A 1 424 ? 10.866 22.546 -34.793 1.00 27.19 424 VAL A C 1
ATOM 3453 O O . VAL A 1 424 ? 10.653 21.349 -35.009 1.00 27.19 424 VAL A O 1
ATOM 3456 N N . ASP A 1 425 ? 10.121 23.548 -35.246 1.00 27.39 425 ASP A N 1
ATOM 3457 C CA . ASP A 1 425 ? 9.132 23.431 -36.301 1.00 27.39 425 ASP A CA 1
ATOM 3458 C C . ASP A 1 425 ? 9.829 23.108 -37.620 1.00 27.39 425 ASP A C 1
ATOM 3460 O O . ASP A 1 425 ? 10.787 23.761 -38.034 1.00 27.39 425 ASP A O 1
ATOM 3464 N N . GLY A 1 426 ? 9.324 22.068 -38.271 1.00 25.55 426 GLY A N 1
ATOM 3465 C CA . GLY A 1 426 ? 9.290 21.982 -39.717 1.00 25.55 426 GLY A CA 1
ATOM 3466 C C . GLY A 1 426 ? 7.819 21.988 -40.111 1.00 25.55 426 GLY A C 1
ATOM 3467 O O . GLY A 1 426 ? 7.142 20.983 -39.900 1.00 25.55 426 GLY A O 1
ATOM 3468 N N . ASN A 1 427 ? 7.364 23.156 -40.566 1.00 27.81 427 ASN A N 1
ATOM 3469 C CA . ASN A 1 427 ? 6.313 23.460 -41.543 1.00 27.81 427 ASN A CA 1
ATOM 3470 C C . ASN A 1 427 ? 5.542 22.272 -42.160 1.00 27.81 427 ASN A C 1
ATOM 3472 O O . ASN A 1 427 ? 6.131 21.259 -42.530 1.00 27.81 427 ASN A O 1
ATOM 3476 N N . GLU A 1 428 ? 4.234 22.360 -42.427 1.00 29.02 428 GLU A N 1
ATOM 3477 C CA . GLU A 1 428 ? 3.319 23.522 -42.519 1.00 29.02 428 GLU A CA 1
ATOM 3478 C C . GLU A 1 428 ? 1.876 22.953 -42.511 1.00 29.02 428 GLU A C 1
ATOM 3480 O O . GLU A 1 428 ? 1.646 21.903 -43.107 1.00 29.02 428 GLU A O 1
ATOM 3485 N N . LEU A 1 429 ? 0.845 23.486 -41.851 1.00 28.67 429 LEU A N 1
ATOM 3486 C CA . LEU A 1 429 ? 0.464 24.870 -41.572 1.00 28.67 429 LEU A CA 1
ATOM 3487 C C . LEU A 1 429 ? -0.140 25.004 -40.162 1.00 28.67 429 LEU A C 1
ATOM 3489 O O . LEU A 1 429 ? -1.036 24.249 -39.775 1.00 28.67 429 LEU A O 1
ATOM 3493 N N . ASP A 1 430 ? 0.349 26.016 -39.451 1.00 29.69 430 ASP A N 1
ATOM 3494 C CA . ASP A 1 430 ? -0.152 26.566 -38.194 1.00 29.69 430 ASP A CA 1
ATOM 3495 C C . ASP A 1 430 ? -1.535 27.217 -38.316 1.00 29.69 430 ASP A C 1
ATOM 3497 O O . ASP A 1 430 ? -1.841 27.836 -39.334 1.00 29.69 430 ASP A O 1
ATOM 3501 N N . LEU A 1 431 ? -2.311 27.169 -37.223 1.00 27.38 431 LEU A N 1
ATOM 3502 C CA . LEU A 1 431 ? -3.114 28.298 -36.723 1.00 27.38 431 LEU A CA 1
ATOM 3503 C C . LEU A 1 431 ? -3.680 28.006 -35.314 1.00 27.38 431 LEU A C 1
ATOM 3505 O O . LEU A 1 431 ? -4.606 27.216 -35.158 1.00 27.38 431 LEU A O 1
ATOM 3509 N N . GLU A 1 432 ? -3.098 28.718 -34.335 1.00 29.39 432 GLU A N 1
ATOM 3510 C CA . GLU A 1 432 ? -3.667 29.267 -33.079 1.00 29.39 432 GLU A CA 1
ATOM 3511 C C . GLU A 1 432 ? -4.236 28.309 -32.000 1.00 29.39 432 GLU A C 1
ATOM 3513 O O . GLU A 1 432 ? -4.941 27.349 -32.268 1.00 29.39 432 GLU A O 1
ATOM 3518 N N . ARG A 1 433 ? -3.997 28.511 -30.692 1.00 24.67 433 ARG A N 1
ATOM 3519 C CA . ARG A 1 433 ? -3.984 29.774 -29.932 1.00 24.67 433 ARG A CA 1
ATOM 3520 C C . ARG A 1 433 ? -3.106 29.695 -28.667 1.00 24.67 433 ARG A C 1
ATOM 3522 O O . ARG A 1 433 ? -3.293 28.821 -27.822 1.00 24.67 433 ARG A O 1
ATOM 3529 N N . CYS A 1 434 ? -2.230 30.691 -28.511 1.00 26.02 434 CYS A N 1
ATOM 3530 C CA . CYS A 1 434 ? -1.739 31.208 -27.230 1.00 26.02 434 CYS A CA 1
ATOM 3531 C C . CYS A 1 434 ? -2.832 32.063 -26.572 1.00 26.02 434 CYS A C 1
ATOM 3533 O O . CYS A 1 434 ? -3.366 32.959 -27.220 1.00 26.02 434 CYS A O 1
ATOM 3535 N N . GLU A 1 435 ? -3.098 31.880 -25.279 1.00 26.58 435 GLU A N 1
ATOM 3536 C CA . GLU A 1 435 ? -3.722 32.923 -24.456 1.00 26.58 435 GLU A CA 1
ATOM 3537 C C . GLU A 1 435 ? -2.697 33.448 -23.449 1.00 26.58 435 GLU A C 1
ATOM 3539 O O . GLU A 1 435 ? -2.370 32.825 -22.440 1.00 26.58 435 GLU A O 1
ATOM 3544 N N . SER A 1 436 ? -2.150 34.614 -23.782 1.00 27.25 436 SER A N 1
ATOM 3545 C CA . SER A 1 436 ? -1.407 35.493 -22.890 1.00 27.25 436 SER A CA 1
ATOM 3546 C C . SER A 1 436 ? -2.385 36.294 -22.027 1.00 27.25 436 SER A C 1
ATOM 3548 O O . SER A 1 436 ? -3.219 37.024 -22.561 1.00 27.25 436 SER A O 1
ATOM 3550 N N . ILE A 1 437 ? -2.249 36.220 -20.704 1.00 25.73 437 ILE A N 1
ATOM 3551 C CA . ILE A 1 437 ? -2.887 37.167 -19.778 1.00 25.73 437 ILE A CA 1
ATOM 3552 C C . ILE A 1 437 ? -2.045 38.460 -19.769 1.00 25.73 437 ILE A C 1
ATOM 3554 O O . ILE A 1 437 ? -0.826 38.370 -19.597 1.00 25.73 437 ILE A O 1
ATOM 3558 N N . PRO A 1 438 ? -2.640 39.655 -19.947 1.00 27.81 438 PRO A N 1
ATOM 3559 C CA . PRO A 1 438 ? -1.902 40.912 -19.934 1.00 27.81 438 PRO A CA 1
ATOM 3560 C C . PRO A 1 438 ? -1.496 41.320 -18.510 1.00 27.81 438 PRO A C 1
ATOM 3562 O O . PRO A 1 438 ? -2.244 41.162 -17.545 1.00 27.81 438 PRO A O 1
ATOM 3565 N N . LEU A 1 439 ? -0.294 41.885 -18.399 1.00 27.38 439 LEU A N 1
ATOM 3566 C CA . LEU A 1 439 ? 0.185 42.628 -17.235 1.00 27.38 439 LEU A CA 1
ATOM 3567 C C . LEU A 1 439 ? -0.617 43.928 -17.093 1.00 27.38 439 LEU A C 1
ATOM 3569 O O . LEU A 1 439 ? -0.437 44.834 -17.905 1.00 27.38 439 LEU A O 1
ATOM 3573 N N . ASP A 1 440 ? -1.418 44.050 -16.033 1.00 24.66 440 ASP A N 1
ATOM 3574 C CA . ASP A 1 440 ? -1.865 45.351 -15.529 1.00 24.66 440 ASP A CA 1
ATOM 3575 C C . ASP A 1 440 ? -1.141 45.713 -14.221 1.00 24.66 440 ASP A C 1
ATOM 3577 O O . ASP A 1 440 ? -1.069 44.947 -13.253 1.00 24.66 440 ASP A O 1
ATOM 3581 N N . ARG A 1 441 ? -0.575 46.922 -14.225 1.00 34.38 441 ARG A N 1
ATOM 3582 C CA . ARG A 1 441 ? -0.018 47.631 -13.077 1.00 34.38 441 ARG A CA 1
ATOM 3583 C C . ARG A 1 441 ? -1.186 48.236 -12.296 1.00 34.38 441 ARG A C 1
ATOM 3585 O O . ARG A 1 441 ? -1.642 49.313 -12.647 1.00 34.38 441 ARG A O 1
ATOM 3592 N N . SER A 1 442 ? -1.566 47.631 -11.173 1.00 32.84 442 SER A N 1
ATOM 3593 C CA . SER A 1 442 ? -1.873 48.316 -9.897 1.00 32.84 442 SER A CA 1
ATOM 3594 C C . SER A 1 442 ? -2.772 47.463 -8.997 1.00 32.84 442 SER A C 1
ATOM 3596 O O . SER A 1 442 ? -3.982 47.417 -9.148 1.00 32.84 442 SER A O 1
ATOM 3598 N N . ASN A 1 443 ? -2.190 46.824 -7.980 1.00 25.62 443 ASN A N 1
ATOM 3599 C CA . ASN A 1 443 ? -2.699 46.920 -6.609 1.00 25.62 443 ASN A CA 1
ATOM 3600 C C . ASN A 1 443 ? -1.815 46.133 -5.645 1.00 25.62 443 ASN A C 1
ATOM 3602 O O . ASN A 1 443 ? -1.472 44.974 -5.863 1.00 25.62 443 ASN A O 1
ATOM 3606 N N . ARG A 1 444 ? -1.474 46.777 -4.529 1.00 35.31 444 ARG A N 1
ATOM 3607 C CA . ARG A 1 444 ? -0.904 46.116 -3.356 1.00 35.31 444 ARG A CA 1
ATOM 3608 C C . ARG A 1 444 ? -1.929 45.133 -2.794 1.00 35.31 444 ARG A C 1
ATOM 3610 O O . ARG A 1 444 ? -3.057 45.543 -2.528 1.00 35.31 444 ARG A O 1
ATOM 3617 N N . ARG A 1 445 ? -1.497 43.910 -2.470 1.00 25.83 445 ARG A N 1
ATOM 3618 C CA . ARG A 1 445 ? -1.835 43.242 -1.199 1.00 25.83 445 ARG A CA 1
ATOM 3619 C C . ARG A 1 445 ? -0.956 42.001 -0.954 1.00 25.83 445 ARG A C 1
ATOM 3621 O O . ARG A 1 445 ? -1.065 40.998 -1.638 1.00 25.83 445 ARG A O 1
ATOM 3628 N N . VAL A 1 446 ? -0.066 42.166 0.029 1.00 33.12 446 VAL A N 1
ATOM 3629 C CA . VAL A 1 446 ? 0.480 41.201 1.006 1.00 33.12 446 VAL A CA 1
ATOM 3630 C C . VAL A 1 446 ? 0.750 39.769 0.512 1.00 33.12 446 VAL A C 1
ATOM 3632 O O . VAL A 1 446 ? -0.127 38.912 0.527 1.00 33.12 446 VAL A O 1
ATOM 3635 N N . ALA A 1 447 ? 2.016 39.490 0.186 1.00 28.25 447 ALA A N 1
ATOM 3636 C CA . ALA A 1 447 ? 2.532 38.129 0.069 1.00 28.25 447 ALA A CA 1
ATOM 3637 C C . ALA A 1 447 ? 2.793 37.541 1.467 1.00 28.25 447 ALA A C 1
ATOM 3639 O O . ALA A 1 447 ? 3.533 38.123 2.264 1.00 28.25 447 ALA A O 1
ATOM 3640 N N . ALA A 1 448 ? 2.204 36.379 1.753 1.00 29.09 448 ALA A N 1
ATOM 3641 C CA . ALA A 1 448 ? 2.591 35.548 2.887 1.00 29.09 448 ALA A CA 1
ATOM 3642 C C . ALA A 1 448 ? 4.047 35.058 2.709 1.00 29.09 448 ALA A C 1
ATOM 3644 O O . ALA A 1 448 ? 4.445 34.740 1.584 1.00 29.09 448 ALA A O 1
ATOM 3645 N N . PRO A 1 449 ? 4.865 35.002 3.776 1.00 34.50 449 PRO A N 1
ATOM 3646 C CA . PRO A 1 449 ? 6.257 34.594 3.655 1.00 34.50 449 PRO A CA 1
ATOM 3647 C C . PRO A 1 449 ? 6.391 33.090 3.380 1.00 34.50 449 PRO A C 1
ATOM 3649 O O . PRO A 1 449 ? 5.821 32.247 4.070 1.00 34.50 449 PRO A O 1
ATOM 3652 N N . ASP A 1 450 ? 7.200 32.783 2.368 1.00 45.88 450 ASP A N 1
ATOM 3653 C CA . ASP A 1 450 ? 7.592 31.448 1.922 1.00 45.88 450 ASP A CA 1
ATOM 3654 C C . ASP A 1 450 ? 8.299 30.670 3.052 1.00 45.88 450 ASP A C 1
ATOM 3656 O O . ASP A 1 450 ? 9.451 30.948 3.413 1.00 45.88 450 ASP A O 1
ATOM 3660 N N . LEU A 1 451 ? 7.583 29.696 3.627 1.00 38.03 451 LEU A N 1
ATOM 3661 C CA . LEU A 1 451 ? 8.010 28.851 4.750 1.00 38.03 451 LEU A CA 1
ATOM 3662 C C . LEU A 1 451 ? 9.359 28.160 4.480 1.00 38.03 451 LEU A C 1
ATOM 3664 O O . LEU A 1 451 ? 10.147 27.924 5.398 1.00 38.03 451 LEU A O 1
ATOM 3668 N N . HIS A 1 452 ? 9.660 27.884 3.208 1.00 40.59 452 HIS A N 1
ATOM 3669 C CA . HIS A 1 452 ? 10.888 27.215 2.793 1.00 40.59 452 HIS A CA 1
ATOM 3670 C C . HIS A 1 452 ? 12.116 28.134 2.906 1.00 40.59 452 HIS A C 1
ATOM 3672 O O . HIS A 1 452 ? 13.234 27.672 3.159 1.00 40.59 452 HIS A O 1
ATOM 3678 N N . ARG A 1 453 ? 11.914 29.451 2.767 1.00 40.12 453 ARG A N 1
ATOM 3679 C CA . ARG A 1 453 ? 12.965 30.464 2.910 1.00 40.12 453 ARG A CA 1
ATOM 3680 C C . ARG A 1 453 ? 13.276 30.731 4.382 1.00 40.12 453 ARG A C 1
ATOM 3682 O O . ARG A 1 453 ? 14.450 30.842 4.735 1.00 40.12 453 ARG A O 1
ATOM 3689 N N . LEU A 1 454 ? 12.256 30.744 5.244 1.00 40.66 454 LEU A N 1
ATOM 3690 C CA . LEU A 1 454 ? 12.421 30.848 6.700 1.00 40.66 454 LEU A CA 1
ATOM 3691 C C . LEU A 1 454 ? 13.141 29.624 7.278 1.00 40.66 454 LEU A C 1
ATOM 3693 O O . LEU A 1 454 ? 14.098 29.791 8.030 1.00 40.66 454 LEU A O 1
ATOM 3697 N N . ALA A 1 455 ? 12.775 28.413 6.847 1.00 41.34 455 ALA A N 1
ATOM 3698 C CA . ALA A 1 455 ? 13.460 27.187 7.258 1.00 41.34 455 ALA A CA 1
ATOM 3699 C C . ALA A 1 455 ? 14.934 27.170 6.818 1.00 41.34 455 ALA A C 1
ATOM 3701 O O . ALA A 1 455 ? 15.809 26.823 7.610 1.00 41.34 455 ALA A O 1
ATOM 3702 N N . SER A 1 456 ? 15.239 27.618 5.590 1.00 44.00 456 SER A N 1
ATOM 3703 C CA . SER A 1 456 ? 16.634 27.714 5.141 1.00 44.00 456 SER A CA 1
ATOM 3704 C C . SER A 1 456 ? 17.446 28.721 5.952 1.00 44.00 456 SER A C 1
ATOM 3706 O O . SER A 1 456 ? 18.595 28.439 6.276 1.00 44.00 456 SER A O 1
ATOM 3708 N N . LYS A 1 457 ? 16.833 29.849 6.337 1.00 51.25 457 LYS A N 1
ATOM 3709 C CA . LYS A 1 457 ? 17.502 30.917 7.084 1.00 51.25 457 LYS A CA 1
ATOM 3710 C C . LYS A 1 457 ? 17.787 30.493 8.528 1.00 51.25 457 LYS A C 1
ATOM 3712 O O . LYS A 1 457 ? 18.895 30.697 9.014 1.00 51.25 457 LYS A O 1
ATOM 3717 N N . PHE A 1 458 ? 16.837 29.795 9.155 1.00 49.62 458 PHE A N 1
ATOM 3718 C CA . PHE A 1 458 ? 16.971 29.263 10.514 1.00 49.62 458 PHE A CA 1
ATOM 3719 C C . PHE A 1 458 ? 18.048 28.170 10.612 1.00 49.62 458 PHE A C 1
ATOM 3721 O O . PHE A 1 458 ? 18.821 28.130 11.568 1.00 49.62 458 PHE A O 1
ATOM 3728 N N . MET A 1 459 ? 18.150 27.303 9.597 1.00 48.44 459 MET A N 1
ATOM 3729 C CA . MET A 1 459 ? 19.186 26.264 9.542 1.00 48.44 459 MET A CA 1
ATOM 3730 C C . MET A 1 459 ? 20.580 26.861 9.315 1.00 48.44 459 MET A C 1
ATOM 3732 O O . MET A 1 459 ? 21.540 26.413 9.942 1.00 48.44 459 MET A O 1
ATOM 3736 N N . THR A 1 460 ? 20.701 27.898 8.477 1.00 53.81 460 THR A N 1
ATOM 3737 C CA . THR A 1 460 ? 21.978 28.602 8.288 1.00 53.81 460 THR A CA 1
ATOM 3738 C C . THR A 1 460 ? 22.405 29.381 9.529 1.00 53.81 460 THR A C 1
ATOM 3740 O O . THR A 1 460 ? 23.573 29.299 9.894 1.00 53.81 460 THR A O 1
ATOM 3743 N N . GLU A 1 461 ? 21.478 30.058 10.216 1.00 56.75 461 GLU A N 1
ATOM 3744 C CA . GLU A 1 461 ? 21.774 30.821 11.438 1.00 56.75 461 GLU A CA 1
ATOM 3745 C C . GLU A 1 461 ? 22.183 29.907 12.606 1.00 56.75 461 GLU A C 1
ATOM 3747 O O . GLU A 1 461 ? 23.121 30.221 13.340 1.00 56.75 461 GLU A O 1
ATOM 3752 N N . ASN A 1 462 ? 21.559 28.731 12.749 1.00 57.00 462 ASN A N 1
ATOM 3753 C CA . ASN A 1 462 ? 21.975 27.747 13.753 1.00 57.00 462 ASN A CA 1
ATOM 3754 C C . ASN A 1 462 ? 23.345 27.130 13.438 1.00 57.00 462 ASN A C 1
ATOM 3756 O O . ASN A 1 462 ? 24.151 26.943 14.349 1.00 57.00 462 ASN A O 1
ATOM 3760 N N . ALA A 1 463 ? 23.645 26.861 12.163 1.00 54.66 463 ALA A N 1
ATOM 3761 C CA . ALA A 1 463 ? 24.945 26.331 11.758 1.00 54.66 463 ALA A CA 1
ATOM 3762 C C . ALA A 1 463 ? 26.083 27.343 11.984 1.00 54.66 463 ALA A C 1
ATOM 3764 O O . ALA A 1 463 ? 27.170 26.959 12.419 1.00 54.66 463 ALA A O 1
ATOM 3765 N N . THR A 1 464 ? 25.840 28.638 11.745 1.00 66.31 464 THR A N 1
ATOM 3766 C CA . THR A 1 464 ? 26.817 29.692 12.056 1.00 66.31 464 THR A CA 1
ATOM 3767 C C . THR A 1 464 ? 27.005 29.864 13.560 1.00 66.31 464 THR A C 1
ATOM 3769 O O . THR A 1 464 ? 28.145 29.956 14.010 1.00 66.31 464 THR A O 1
ATOM 3772 N N . ARG A 1 465 ? 25.926 29.796 14.353 1.00 64.75 465 ARG A N 1
ATOM 3773 C CA . ARG A 1 465 ? 25.991 29.952 15.816 1.00 64.75 465 ARG A CA 1
ATOM 3774 C C . ARG A 1 465 ? 26.722 28.797 16.505 1.00 64.75 465 ARG A C 1
ATOM 3776 O O . ARG A 1 465 ? 27.460 29.016 17.460 1.00 64.75 465 ARG A O 1
ATOM 3783 N N . GLU A 1 466 ? 26.560 27.571 16.010 1.00 66.06 466 GLU A N 1
ATOM 3784 C CA . GLU A 1 466 ? 27.319 26.409 16.495 1.00 66.06 466 GLU A CA 1
ATOM 3785 C C . GLU A 1 466 ? 28.800 26.479 16.089 1.00 66.06 466 GLU A C 1
ATOM 3787 O O . GLU A 1 466 ? 29.678 26.118 16.874 1.00 66.06 466 GLU A O 1
ATOM 3792 N N . LYS A 1 467 ? 29.107 27.022 14.904 1.00 67.06 467 LYS A N 1
ATOM 3793 C CA . LYS A 1 467 ? 30.492 27.238 14.461 1.00 67.06 467 LYS A CA 1
ATOM 3794 C C . LYS A 1 467 ? 31.204 28.312 15.294 1.00 67.06 467 LYS A C 1
ATOM 3796 O O . LYS A 1 467 ? 32.362 28.121 15.654 1.00 67.06 467 LYS A O 1
ATOM 3801 N N . GLU A 1 468 ? 30.516 29.395 15.653 1.00 73.25 468 GLU A N 1
ATOM 3802 C CA . GLU A 1 468 ? 31.056 30.439 16.537 1.00 73.25 468 GLU A CA 1
ATOM 3803 C C . GLU A 1 468 ? 31.287 29.936 17.964 1.00 73.25 468 GLU A C 1
ATOM 3805 O O . GLU A 1 468 ? 32.367 30.154 18.508 1.00 73.25 468 GLU A O 1
ATOM 3810 N N . LYS A 1 469 ? 30.344 29.178 18.542 1.00 72.50 469 LYS A N 1
ATOM 3811 C CA . LYS A 1 469 ? 30.532 28.548 19.861 1.00 72.50 469 LYS A CA 1
ATOM 3812 C C . LYS A 1 469 ? 31.722 27.595 19.888 1.00 72.50 469 LYS A C 1
ATOM 3814 O O . LYS A 1 469 ? 32.480 27.580 20.854 1.00 72.50 469 LYS A O 1
ATOM 3819 N N . ARG A 1 470 ? 31.904 26.808 18.823 1.00 69.00 470 ARG A N 1
ATOM 3820 C CA . ARG A 1 470 ? 33.029 25.873 18.705 1.00 69.00 470 ARG A CA 1
ATOM 3821 C C . ARG A 1 470 ? 34.365 26.612 18.592 1.00 69.00 470 ARG A C 1
ATOM 3823 O O . ARG A 1 470 ? 35.341 26.186 19.199 1.00 69.00 470 ARG A O 1
ATOM 3830 N N . ASN A 1 471 ? 34.395 27.737 17.880 1.00 71.44 471 ASN A N 1
ATOM 3831 C CA . ASN A 1 471 ? 35.588 28.575 17.770 1.00 71.44 471 ASN A CA 1
ATOM 3832 C C . ASN A 1 471 ? 35.911 29.317 19.078 1.00 71.44 471 ASN A C 1
ATOM 3834 O O . ASN A 1 471 ? 37.085 29.429 19.414 1.00 71.44 471 ASN A O 1
ATOM 3838 N N . GLN A 1 472 ? 34.902 29.756 19.838 1.00 71.75 472 GLN A N 1
ATOM 3839 C CA . GLN A 1 472 ? 35.099 30.351 21.166 1.00 71.75 472 GLN A CA 1
ATOM 3840 C C . GLN A 1 472 ? 35.601 29.327 22.193 1.00 71.75 472 GLN A C 1
ATOM 3842 O O . GLN A 1 472 ? 36.491 29.636 22.980 1.00 71.75 472 GLN A O 1
ATOM 3847 N N . LEU A 1 473 ? 35.108 28.084 22.171 1.00 68.62 473 LEU A N 1
ATOM 3848 C CA . LEU A 1 473 ? 35.649 27.027 23.037 1.00 68.62 473 LEU A CA 1
ATOM 3849 C C . LEU A 1 473 ? 37.128 26.744 22.733 1.00 68.62 473 LEU A C 1
ATOM 3851 O O . LEU A 1 473 ? 37.937 26.658 23.652 1.00 68.62 473 LEU A O 1
ATOM 3855 N N . LEU A 1 474 ? 37.490 26.694 21.448 1.00 67.12 474 LEU A N 1
ATOM 3856 C CA . LEU A 1 474 ? 38.867 26.462 21.004 1.00 67.12 474 LEU A CA 1
ATOM 3857 C C . LEU A 1 474 ? 39.812 27.640 21.289 1.00 67.12 474 LEU A C 1
ATOM 3859 O O . LEU A 1 474 ? 41.012 27.418 21.443 1.00 67.12 474 LEU A O 1
ATOM 3863 N N . SER A 1 475 ? 39.313 28.880 21.358 1.00 66.69 475 SER A N 1
ATOM 3864 C CA . SER A 1 475 ? 40.121 30.027 21.795 1.00 66.69 475 SER A CA 1
ATOM 3865 C C . SER A 1 475 ? 40.310 30.039 23.312 1.00 66.69 475 SER A C 1
ATOM 3867 O O . SER A 1 475 ? 41.409 30.310 23.782 1.00 66.69 475 SER A O 1
ATOM 3869 N N . THR A 1 476 ? 39.283 29.652 24.075 1.00 68.25 476 THR A N 1
ATOM 3870 C CA . THR A 1 476 ? 39.344 29.603 25.547 1.00 68.25 476 THR A CA 1
ATOM 3871 C C . THR A 1 476 ? 40.252 28.473 26.058 1.00 68.25 476 THR A C 1
ATOM 3873 O O . THR A 1 476 ? 40.850 28.596 27.124 1.00 68.25 476 THR A O 1
ATOM 3876 N N . GLU A 1 477 ? 40.393 27.372 25.308 1.00 63.78 477 GLU A N 1
ATOM 3877 C CA . GLU A 1 477 ? 41.372 26.311 25.608 1.00 63.78 477 GLU A CA 1
ATOM 3878 C C . GLU A 1 477 ? 42.818 26.713 25.279 1.00 63.78 477 GLU A C 1
ATOM 3880 O O . GLU A 1 477 ? 43.736 26.233 25.938 1.00 63.78 477 GLU A O 1
ATOM 3885 N N . ARG A 1 478 ? 43.041 27.617 24.313 1.00 64.81 478 ARG A N 1
ATOM 3886 C CA . ARG A 1 478 ? 44.389 28.112 23.972 1.00 64.81 478 ARG A CA 1
ATOM 3887 C C . ARG A 1 478 ? 44.930 29.165 24.934 1.00 64.81 478 ARG A C 1
ATOM 3889 O O . ARG A 1 478 ? 46.135 29.339 24.976 1.00 64.81 478 ARG A O 1
ATOM 3896 N N . GLU A 1 479 ? 44.073 29.847 25.688 1.00 62.81 479 GLU A N 1
ATOM 3897 C CA . GLU A 1 479 ? 44.491 30.810 26.722 1.00 62.81 479 GLU A CA 1
ATOM 3898 C C . GLU A 1 479 ? 44.753 30.151 28.093 1.00 62.81 479 GLU A C 1
ATOM 3900 O O . GLU A 1 479 ? 45.167 30.825 29.032 1.00 62.81 479 GLU A O 1
ATOM 3905 N N . LYS A 1 480 ? 44.510 28.837 28.229 1.00 56.44 480 LYS A N 1
ATOM 3906 C CA . LYS A 1 480 ? 44.733 28.061 29.467 1.00 56.44 480 LYS A CA 1
ATOM 3907 C C . LYS A 1 480 ? 45.970 27.149 29.430 1.00 56.44 480 LYS A C 1
ATOM 3909 O O . LYS A 1 480 ? 46.182 26.397 30.381 1.00 56.44 480 LYS A O 1
ATOM 3914 N N . VAL A 1 481 ? 46.758 27.218 28.359 1.00 49.53 481 VAL A N 1
ATOM 3915 C CA . VAL A 1 481 ? 48.083 26.591 28.200 1.00 49.53 481 VAL A CA 1
ATOM 3916 C C . VAL A 1 481 ? 49.096 27.712 28.067 1.00 49.53 481 VAL A C 1
ATOM 3918 O O . VAL A 1 481 ? 50.165 27.600 28.703 1.00 49.53 481 VAL A O 1
#

Secondary structure (DSSP, 8-state):
-HHHHHHHHHHTS----EEEEEEEPPPHHHH-TTT--EEE-HHHHTTTT-S-HHHHHHHH-SS-TTTSEEEE--B-TTSPBPSSPEEEEEEEPSS-EEEEEESSHHHHHHHTGGG--TT-S-EEEEEEPPP---S-------------------THHHHHHHT-THHHHHHHHHHHHS---BPPPPP--S---S---GGGS-S------S----PPPEEEEETTEEEEEPEETTTTEEPPTT-EEETTTTEEETT--EEETTTTEEE-TTTHHHHHHHHHHHHHHHHHHHHHHHHHHHHHHHHHT--HHHHHHH-HHHHHHHHHHHHHHHHHHHHHHHHHHHHHHT--HHHHHTTTTTSS--TT---HHHHHIIIIISPPPPPSS-TTPPPPTHHHHHHHSSTTHHHHHS--S--------------S-------PPP--------PPP-HHHHHHHHHHHHHHHHHHHHHHHHHHHHT--

Radius of gyration: 36.36 Å; Cα contacts (8 Å, |Δi|>4): 467; chains: 1; bounding box: 85×88×100 Å

Nearest PDB structures (foldseek):
  8hf3-assembly1_A  TM=8.206E-01  e=2.447E-17  Homo sapiens
  6bmn-assembly1_A  TM=7.141E-01  e=1.244E-09  Homo sapiens
  6bmm-assembly1_B  TM=6.188E-01  e=1.394E-09  Homo sapiens
  6bml-assembly1_A  TM=6.355E-01  e=3.090E-09  Homo sapiens
  7khm-assembly1_B  TM=5.649E-01  e=3.664E-09  Homo sapiens

Sequence (481 aa):
MAEQLKEFIAIEMRGSDIKLVFQKVFYRSDTLKSLNMLNMPINQLQNNDFLNSHEINILNGTGPKEINAIEVPLLGPTLKMHKTQMRLKMWRMRNNVNYVLATAWHEFWKENEQYFSENSKIQDIWGRKHCNAMKRCSLPPRGLSDRQISNQDTPSLRLYQVWKGNNIVILIFLVAARDPGIIPRNPPSSEQDDDWDASSMCTDWAVGHSGKYLAPSKSVNVNGVVVRVKFCQTCLLYRPPRCSHCSVCNNCVDRFDHHCPWVGQCIGKRNYRSFFMFVSSTALLCFYVFTICWLDIIMIMKDNGSSIWEAMMKSPVSGILISYTFTVQWFVGGLSAFHLYLVITNQTTYENFRTRYERRKNPFNHGCARNVKEVLFSKTPPSQIDFRAFIKPEAYSQYSSSRYFGYAFSINFSKKSYETESCVDGNELDLERCESIPLDRSNRRVAAPDLHRLASKFMTENATREKEKRNQLLSTEREKV

InterPro domains:
  IPR001594 Palmitoyltransferase, DHHC domain [PF01529] (230-354)
  IPR005508 B3 domain-containing protein At2g31720-like [PF03754] (12-107)
  IPR015300 DNA-binding pseudobarrel domain superfamily [G3DSA:2.40.330.10] (12-116)
  IPR039859 Palmitoyltransferase PFA4/ZDHHC16/ZDHHC20/ERF2-like [PTHR22883] (168-392)

Mean predicted aligned error: 21.37 Å